Protein AF-0000000084447971 (afdb_homodimer)

Foldseek 3Di:
DCPPPPDPCVVVVVVVVVVVCVVVVVLVVLVQLLQWDQDPVPGTHRDRHNVLVVCLVPDPVNVVQAVLLLVLLLVLLVVLLVPQQVLLVVLVPDDPVCSVVSLCVLCVVLVDDLLVLLVVLVQQQALPHPVQVVCVVVPPPPTPDNQFQDSNSLSVSLNSNLNSLLSVLLNVQQVPDDPVQLVVCVVVVDDPVRSCPPGVCLSSVLSSLVSSLVSSLCSSQDDNNCCGRNPPPNHHLNPVLVCCVPPVVVSNSSSNSVVVSVVVSVVVSVCSVVPPVVVSCVVSVHPD/DCPPPPPPCVVVVVVVVVVVCVVVVVLVVLVQLLQWDQDLVPGTHRDRHNVLVVCLVPDPVNVVQAVLLLVLLLVLLVVLLVPQQVLLVVLVPDDPVCSVVSLCVLCVVLVPDLLVLLVVLVQQQDLPHPVQVVCVVVPPPPTPDNQFLDSNSLSVSLNSNLNSLLSVLLNVQQVPDDPVQLVVCVVVVDDPVRSCPPGVCLSSVLSSLVSSLVSSLCSSQDDNNCCGRNPPPNHHLNPVLVCCVPPVVVSNSSSNSVVVSVVVSVVVSVCSVVPPVVVSCVVSVHPD

Nearest PDB structures (foldseek):
  8zx1-assembly1_B  TM=8.243E-01  e=7.123E-15  Escherichia coli
  8ja7-assembly1_A  TM=8.586E-01  e=6.770E-11  Mycobacterium tuberculosis H37Rv
  2onk-assembly2_I  TM=8.573E-01  e=7.930E-10  Archaeoglobus fulgidus
  8y5f-assembly1_C  TM=8.154E-01  e=1.115E-08  Escherichia coli
  3d31-assembly1_C  TM=8.577E-01  e=3.483E-08  unclassified

Secondary structure (DSSP, 8-state):
-------HHHHHHHHHHHHHHHHHHHHHHHHHHTTSEEETTTEEE---SSHHHHHHHT-HHHHHHHHHHHHHHHHHHHHHHHHHHHHHHHHHTS-HHHHHHHHHHHHGGGGS-HHHHHHHHHHHHSTTSHHHHHHHHTT-TTPSP--TTSHHHHHHHHHHHHHHHHHHHHHHHHHTS-HHHHHHHHHTT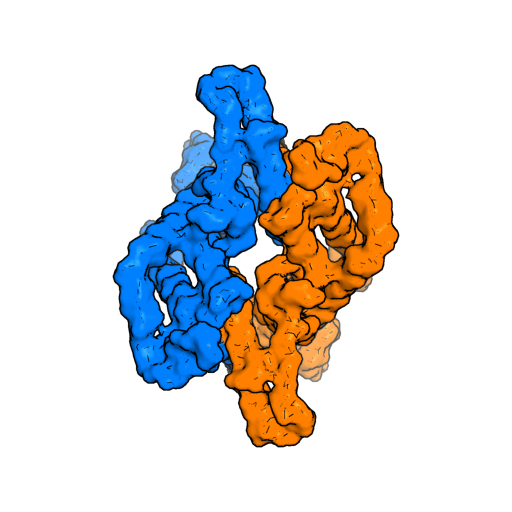--HHHHIIIIIHHHTHHHHHHHHHHHHHHHHT--HHHHHHHTTTS--HHHHHHHIIIII--HHHHHHHHHHHHHHHHHHHHHIIIIIIHHHHHHHT---/-------HHHHHHHHHHHHHHHHHHHHHHHHHHTTSEEETTTEEE---SSHHHHHHHT-HHHHHHHHHHHHHHHHHHHHHHHHHHHHHHHHHTS-HHHHHHHHHHHHGGGGS-HHHHHHHHHHHHSTTSHHHHHHHHTT-TTPSP--TTSHHHHHHHHHHHHHHHHHHHHHHHHHTS-HHHHHHHHHTT--HHHIIIIIIHHHTHHHHHHHHHHHHHHHHT--HHHHHHHTTTS--HHHHHHHIIIII--HHHHHHHHHHHHHHHHHHHHHIIIIIIHHHHHHHTTT-

pLDDT: mean 89.17, std 12.2, range [27.72, 98.75]

InterPro domains:
  IPR000515 ABC transporter type 1, transmembrane domain MetI-like [PF00528] (107-280)
  IPR000515 ABC transporter type 1, transmembrane domain MetI-like [PS50928] (66-272)
  IPR000515 ABC transporter type 1, transmembrane domain MetI-like [cd06261] (69-245)
  IPR035906 MetI-like superfamily [G3DSA:1.10.3720.10] (8-284)
  IPR035906 MetI-like superfamily [SSF161098] (8-279)

Solvent-accessible surface area (backbone atoms only — not comparable to full-atom values): 29228 Å² total; per-residue (Å²): 137,78,79,67,69,74,48,59,55,69,72,35,48,57,57,52,47,48,49,45,45,64,60,44,48,23,52,50,46,28,54,58,38,17,22,32,36,73,38,96,88,77,39,76,36,95,64,72,46,62,61,43,54,55,51,48,75,71,29,67,64,52,49,50,21,47,50,47,26,52,49,50,12,52,53,28,27,54,52,20,48,69,48,12,50,58,48,26,54,47,48,68,66,37,58,73,86,52,36,59,56,49,49,45,59,52,49,44,61,75,57,45,31,63,62,50,54,43,47,6,47,51,50,33,37,26,61,88,12,64,54,27,51,50,38,44,73,73,60,46,84,75,51,59,51,82,41,59,55,28,72,65,39,26,37,54,52,48,28,69,65,39,20,39,51,24,21,51,32,30,38,56,29,54,68,71,50,63,70,60,57,61,51,52,37,46,73,73,64,46,50,71,68,52,36,39,65,72,52,46,45,66,70,24,39,68,15,48,50,50,17,40,51,52,36,27,40,47,46,47,29,44,36,68,54,39,47,68,31,12,36,89,80,49,49,33,52,38,46,51,23,48,40,21,49,74,68,71,57,39,46,23,55,16,23,34,49,34,47,49,51,51,50,51,51,50,51,50,51,51,48,40,47,63,65,42,47,48,48,53,29,55,72,67,62,53,86,118,134,79,78,65,69,74,48,60,55,68,71,38,47,56,56,52,48,49,50,45,44,64,59,45,49,23,51,50,47,30,55,56,39,17,22,31,36,73,38,96,88,76,38,78,38,95,62,71,46,61,62,44,55,54,52,49,74,72,29,66,65,52,50,52,21,47,50,47,25,51,50,50,12,52,53,29,26,53,50,21,48,69,49,13,50,58,47,28,53,46,48,68,64,37,58,73,84,53,34,58,57,48,49,46,60,51,49,45,60,76,53,44,29,62,61,50,55,44,47,6,46,51,50,33,37,27,61,89,10,62,55,26,49,51,39,45,74,73,59,46,86,75,52,59,52,82,41,58,54,28,72,64,38,25,36,53,51,49,29,69,64,40,21,39,52,24,21,52,32,30,39,58,29,54,68,69,50,64,72,59,58,60,52,54,38,45,73,73,66,46,49,71,67,54,36,39,64,70,54,46,46,67,70,25,38,68,14,49,51,49,17,41,51,51,36,28,39,45,46,48,29,45,35,68,55,39,47,66,30,12,37,89,79,47,47,31,53,38,45,51,24,47,40,21,51,74,69,71,55,39,46,22,54,17,23,35,49,36,47,50,51,51,51,52,50,50,50,51,50,50,48,42,46,61,64,42,48,48,49,52,30,54,74,65,61,52,88,118

Sequence (576 aa):
MSRRLASPLLLTLPSGLVYALVLLLPLIGVAVLSLQGFDFDKGILPRWNLANYADLATDSLFREVLERTFRLSLVTTAICLLIGVPEAWIVHRMAPRWRGLMLLVVVGPLLVSVVVRTFGWMVLLGTNGLVNDALVAIGIPGAPFRLMFTELAIVIGLVHVMVPLVVLSVWASLGRLDPALARAAESLGAGRLTTFRRVILPNIMPGVLGGALMVFCLSASAFATPAMLGGKRLRVVASMAYNEFLNTLNWPLGAAIAVLLLIAILLCTLLWTRLVERRALRRLGVGAMSRRLASPLLLTLPSGLVYALVLLLPLIGVAVLSLQGFDFDKGILPRWNLANYADLATDSLFREVLERTFRLSLVTTAICLLIGVPEAWIVHRMAPRWRGLMLLVVVGPLLVSVVVRTFGWMVLLGTNGLVNDALVAIGIPGAPFRLMFTELAIVIGLVHVMVPLVVLSVWASLGRLDPALARAAESLGAGRLTTFRRVILPNIMPGVLGGALMVFCLSASAFATPAMLGGKRLRVVASMAYNEFLNTLNWPLGAAIAVLLLIAILLCTLLWTRLVERRALRRLGVGA

Structure (mmCIF, N/CA/C/O backbone):
data_AF-0000000084447971-model_v1
#
loop_
_entity.id
_entity.type
_entity.pdbx_description
1 polymer 'ABC transporter permease'
#
loop_
_atom_site.group_PDB
_atom_site.id
_atom_site.type_symbol
_atom_site.label_atom_id
_atom_site.label_alt_id
_atom_site.label_comp_id
_atom_site.label_asym_id
_atom_site.label_entity_id
_atom_site.label_seq_id
_atom_site.pdbx_PDB_ins_code
_atom_site.Cartn_x
_atom_site.Cartn_y
_atom_site.Cartn_z
_atom_site.occupancy
_atom_site.B_iso_or_equiv
_atom_site.auth_seq_id
_atom_site.auth_comp_id
_atom_site.auth_asym_id
_atom_site.auth_atom_id
_atom_site.pdbx_PDB_model_num
ATOM 1 N N . MET A 1 1 ? -25.344 18.922 41.219 1 28.02 1 MET A N 1
ATOM 2 C CA . MET A 1 1 ? -25.875 18.109 40.125 1 28.02 1 MET A CA 1
ATOM 3 C C . MET A 1 1 ? -24.781 17.734 39.125 1 28.02 1 MET A C 1
ATOM 5 O O . MET A 1 1 ? -24.406 18.531 38.281 1 28.02 1 MET A O 1
ATOM 9 N N . SER A 1 2 ? -23.688 17.078 39.594 1 32.81 2 SER A N 1
ATOM 10 C CA . SER A 1 2 ? -22.344 16.656 39.188 1 32.81 2 SER A CA 1
ATOM 11 C C . SER A 1 2 ? -22.406 15.734 37.969 1 32.81 2 SER A C 1
ATOM 13 O O . SER A 1 2 ? -22.656 14.531 38.094 1 32.81 2 SER A O 1
ATOM 15 N N . ARG A 1 3 ? -23.359 15.992 37.031 1 39.75 3 ARG A N 1
ATOM 16 C CA . ARG A 1 3 ? -23.375 15.188 35.812 1 39.75 3 ARG A CA 1
ATOM 17 C C . ARG A 1 3 ? -21.953 14.859 35.344 1 39.75 3 ARG A C 1
ATOM 19 O O . ARG A 1 3 ? -21.25 15.727 34.844 1 39.75 3 ARG A O 1
ATOM 26 N N . ARG A 1 4 ? -21.344 14.094 36.094 1 39.91 4 ARG A N 1
ATOM 27 C CA . ARG A 1 4 ? -19.984 13.562 35.938 1 39.91 4 ARG A CA 1
ATOM 28 C C . ARG A 1 4 ? -19.75 13.094 34.5 1 39.91 4 ARG A C 1
ATOM 30 O O . ARG A 1 4 ? -20.531 12.297 33.969 1 39.91 4 ARG A O 1
ATOM 37 N N . LEU A 1 5 ? -19.234 13.938 33.688 1 41.28 5 LEU A N 1
ATOM 38 C CA . LEU A 1 5 ? -18.688 13.742 32.375 1 41.28 5 LEU A CA 1
ATOM 39 C C . LEU A 1 5 ? -18.188 12.312 32.156 1 41.28 5 LEU A C 1
ATOM 41 O O . LEU A 1 5 ? -17.297 11.859 32.906 1 41.28 5 LEU A O 1
ATOM 45 N N . ALA A 1 6 ? -19.094 11.375 32.281 1 43.81 6 ALA A N 1
ATOM 46 C CA . ALA A 1 6 ? -18.594 10.086 31.797 1 43.81 6 ALA A CA 1
ATOM 47 C C . ALA A 1 6 ? -17.312 10.25 31 1 43.81 6 ALA A C 1
ATOM 49 O O . ALA A 1 6 ? -17.266 11 30.031 1 43.81 6 ALA A O 1
ATOM 50 N N . SER A 1 7 ? -16.156 10.062 31.547 1 47.97 7 SER A N 1
ATOM 51 C CA . SER A 1 7 ? -14.773 10.344 31.156 1 47.97 7 SER A CA 1
ATOM 52 C C . SER A 1 7 ? -14.508 9.93 29.703 1 47.97 7 SER A C 1
ATOM 54 O O . SER A 1 7 ? -15.062 8.93 29.234 1 47.97 7 SER A O 1
ATOM 56 N N . PRO A 1 8 ? -14.148 10.914 28.844 1 49.91 8 PRO A N 1
ATOM 57 C CA . PRO A 1 8 ? -13.68 10.617 27.484 1 49.91 8 PRO A CA 1
ATOM 58 C C . PRO A 1 8 ? -13.023 9.25 27.375 1 49.91 8 PRO A C 1
ATOM 60 O O . PRO A 1 8 ? -13.086 8.609 26.312 1 49.91 8 PRO A O 1
ATOM 63 N N . LEU A 1 9 ? -12.508 8.859 28.547 1 51.53 9 LEU A N 1
ATOM 64 C CA . LEU A 1 9 ? -11.852 7.551 28.547 1 51.53 9 LEU A CA 1
ATOM 65 C C . LEU A 1 9 ? -12.867 6.438 28.312 1 51.53 9 LEU A C 1
ATOM 67 O O . LEU A 1 9 ? -12.57 5.445 27.641 1 51.53 9 LEU A O 1
ATOM 71 N N . LEU A 1 10 ? -13.938 6.543 28.984 1 53.31 10 LEU A N 1
ATOM 72 C CA . LEU A 1 10 ? -14.914 5.465 28.875 1 53.31 10 LEU A CA 1
ATOM 73 C C . LEU A 1 10 ? -15.461 5.359 27.453 1 53.31 10 LEU A C 1
ATOM 75 O O . LEU A 1 10 ? -15.797 4.266 26.984 1 53.31 10 LEU A O 1
ATOM 79 N N . LEU A 1 11 ? -15.688 6.441 26.875 1 53 11 LEU A N 1
ATOM 80 C CA . LEU A 1 11 ? -16.172 6.391 25.5 1 53 11 LEU A CA 1
ATOM 81 C C . LEU A 1 11 ? -15.055 5.984 24.547 1 53 11 LEU A C 1
ATOM 83 O O . LEU A 1 11 ? -15.312 5.395 23.5 1 53 11 LEU A O 1
ATOM 87 N N . THR A 1 12 ? -13.812 6.367 24.938 1 56.62 12 THR A N 1
ATOM 88 C CA . THR A 1 12 ? -12.664 6.238 24.031 1 56.62 12 THR A CA 1
ATOM 89 C C . THR A 1 12 ? -12.062 4.84 24.125 1 56.62 12 THR A C 1
ATOM 91 O O . THR A 1 12 ? -11.547 4.32 23.125 1 56.62 12 THR A O 1
ATOM 94 N N . LEU A 1 13 ? -12.117 4.195 25.344 1 60.44 13 LEU A N 1
ATOM 95 C CA . LEU A 1 13 ? -11.461 2.924 25.609 1 60.44 13 LEU A CA 1
ATOM 96 C C . LEU A 1 13 ? -12.062 1.807 24.766 1 60.44 13 LEU A C 1
ATOM 98 O O . LEU A 1 13 ? -11.336 0.991 24.203 1 60.44 13 LEU A O 1
ATOM 102 N N . PRO A 1 14 ? -13.273 1.854 24.547 1 60.56 14 PRO A N 1
ATOM 103 C CA . PRO A 1 14 ? -13.828 0.716 23.812 1 60.56 14 PRO A CA 1
ATOM 104 C C . PRO A 1 14 ? -13.414 0.702 22.344 1 60.56 14 PRO A C 1
ATOM 106 O O . PRO A 1 14 ? -13.078 -0.356 21.812 1 60.56 14 PRO A O 1
ATOM 109 N N . SER A 1 15 ? -13.297 1.988 21.812 1 64.38 15 SER A N 1
ATOM 110 C CA . SER A 1 15 ? -12.992 1.955 20.391 1 64.38 15 SER A CA 1
ATOM 111 C C . SER A 1 15 ? -11.523 1.612 20.156 1 64.38 15 SER A C 1
ATOM 113 O O . SER A 1 15 ? -11.203 0.833 19.25 1 64.38 15 SER A O 1
ATOM 115 N N . GLY A 1 16 ? -10.688 2.184 20.969 1 69.62 16 GLY A N 1
ATOM 116 C CA . GLY A 1 16 ? -9.273 1.859 20.859 1 69.62 16 GLY A CA 1
ATOM 117 C C . GLY A 1 16 ? -8.977 0.397 21.141 1 69.62 16 GLY A C 1
ATOM 118 O O . GLY A 1 16 ? -8.172 -0.217 20.438 1 69.62 16 GLY A O 1
ATOM 119 N N . LEU A 1 17 ? -9.695 -0.086 22.047 1 73.38 17 LEU A N 1
ATOM 120 C CA . LEU A 1 17 ? -9.5 -1.481 22.422 1 73.38 17 LEU A CA 1
ATOM 121 C C . LEU A 1 17 ? -10.016 -2.416 21.328 1 73.38 17 LEU A C 1
ATOM 123 O O . LEU A 1 17 ? -9.375 -3.422 21.016 1 73.38 17 LEU A O 1
ATOM 127 N N . VAL A 1 18 ? -11.062 -2.014 20.766 1 73.25 18 VAL A N 1
ATOM 128 C CA . VAL A 1 18 ? -11.633 -2.842 19.719 1 73.25 18 VAL A CA 1
ATOM 129 C C . VAL A 1 18 ? -10.695 -2.865 18.516 1 73.25 18 VAL A C 1
ATOM 131 O O . VAL A 1 18 ? -10.43 -3.928 17.938 1 73.25 18 VAL A O 1
ATOM 134 N N . TYR A 1 19 ? -10.156 -1.717 18.297 1 74.31 19 TYR A N 1
ATOM 135 C CA . TYR A 1 19 ? -9.273 -1.661 17.141 1 74.31 19 TYR A CA 1
ATOM 136 C C . TYR A 1 19 ? -7.969 -2.404 17.422 1 74.31 19 TYR A C 1
ATOM 138 O O . TYR A 1 19 ? -7.457 -3.117 16.562 1 74.31 19 TYR A O 1
ATOM 146 N N . ALA A 1 20 ? -7.5 -2.232 18.625 1 78.12 20 ALA A N 1
ATOM 147 C CA . ALA A 1 20 ? -6.281 -2.945 19 1 78.12 20 ALA A CA 1
ATOM 148 C C . ALA A 1 20 ? -6.492 -4.457 18.938 1 78.12 20 ALA A C 1
ATOM 150 O O . ALA A 1 20 ? -5.621 -5.191 18.469 1 78.12 20 ALA A O 1
ATOM 151 N N . LEU A 1 21 ? -7.633 -4.812 19.328 1 78.81 21 LEU A N 1
ATOM 152 C CA . LEU A 1 21 ? -7.945 -6.238 19.312 1 78.81 21 LEU A CA 1
ATOM 153 C C . LEU A 1 21 ? -8.07 -6.758 17.891 1 78.81 21 LEU A C 1
ATOM 155 O O . LEU A 1 21 ? -7.555 -7.832 17.562 1 78.81 21 LEU A O 1
ATOM 159 N N . VAL A 1 22 ? -8.656 -5.965 17.109 1 80.5 22 VAL A N 1
ATOM 160 C CA . VAL A 1 22 ? -8.859 -6.379 15.727 1 80.5 22 VAL A CA 1
ATOM 161 C C . VAL A 1 22 ? -7.516 -6.426 15 1 80.5 22 VAL A C 1
ATOM 163 O O . VAL A 1 22 ? -7.305 -7.27 14.125 1 80.5 22 VAL A O 1
ATOM 166 N N . LEU A 1 23 ? -6.617 -5.578 15.414 1 81.19 23 LEU A N 1
ATOM 167 C CA . LEU A 1 23 ? -5.289 -5.555 14.812 1 81.19 23 LEU A CA 1
ATOM 168 C C . LEU A 1 23 ? -4.422 -6.684 15.359 1 81.19 23 LEU A C 1
ATOM 170 O O . LEU A 1 23 ? -3.719 -7.355 14.602 1 81.19 23 LEU A O 1
ATOM 174 N N . LEU A 1 24 ? -4.512 -6.938 16.625 1 87.38 24 LEU A N 1
ATOM 175 C CA . LEU A 1 24 ? -3.584 -7.844 17.297 1 87.38 24 LEU A CA 1
ATOM 176 C C . LEU A 1 24 ? -4.07 -9.289 17.203 1 87.38 24 LEU A C 1
ATOM 178 O O . LEU A 1 24 ? -3.264 -10.219 17.172 1 87.38 24 LEU A O 1
ATOM 182 N N . LEU A 1 25 ? -5.34 -9.492 17.125 1 90.81 25 LEU A N 1
ATOM 183 C CA . LEU A 1 25 ? -5.891 -10.844 17.172 1 90.81 25 LEU A CA 1
ATOM 184 C C . LEU A 1 25 ? -5.406 -11.656 15.977 1 90.81 25 LEU A C 1
ATOM 186 O O . LEU A 1 25 ? -4.961 -12.797 16.141 1 90.81 25 LEU A O 1
ATOM 190 N N . PRO A 1 26 ? -5.465 -11.055 14.82 1 91.5 26 PRO A N 1
ATOM 191 C CA . PRO A 1 26 ? -4.957 -11.836 13.688 1 91.5 26 PRO A CA 1
ATOM 192 C C . PRO A 1 26 ? -3.469 -12.156 13.812 1 91.5 26 PRO A C 1
ATOM 194 O O . PRO A 1 26 ? -3.039 -13.25 13.438 1 91.5 26 PRO A O 1
ATOM 197 N N . LEU A 1 27 ? -2.74 -11.266 14.328 1 93.06 27 LEU A N 1
ATOM 198 C CA . LEU A 1 27 ? -1.303 -11.469 14.469 1 93.06 27 LEU A CA 1
ATOM 199 C C . LEU A 1 27 ? -1.005 -12.539 15.516 1 93.06 27 LEU A C 1
ATOM 201 O O . LEU A 1 27 ? -0.065 -13.328 15.352 1 93.06 27 LEU A O 1
ATOM 205 N N . ILE A 1 28 ? -1.795 -12.57 16.547 1 94.12 28 ILE A N 1
ATOM 206 C CA . ILE A 1 28 ? -1.652 -13.602 17.562 1 94.12 28 ILE A CA 1
ATOM 207 C C . ILE A 1 28 ? -1.959 -14.977 16.969 1 94.12 28 ILE A C 1
ATOM 209 O O . ILE A 1 28 ? -1.278 -15.953 17.266 1 94.12 28 ILE A O 1
ATOM 213 N N . GLY A 1 29 ? -2.994 -15.062 16.141 1 93.44 29 GLY A N 1
ATOM 214 C CA . GLY A 1 29 ? -3.301 -16.297 15.438 1 93.44 29 GLY A CA 1
ATOM 215 C C . GLY A 1 29 ? -2.146 -16.812 14.602 1 93.44 29 GLY A C 1
ATOM 216 O O . GLY A 1 29 ? -1.884 -18.016 14.562 1 93.44 29 GLY A O 1
ATOM 217 N N . VAL A 1 30 ? -1.464 -15.859 13.953 1 95.25 30 VAL A N 1
ATOM 218 C CA . VAL A 1 30 ? -0.31 -16.234 13.133 1 95.25 30 VAL A CA 1
ATOM 219 C C . VAL A 1 30 ? 0.805 -16.766 14.031 1 95.25 30 VAL A C 1
ATOM 221 O O . VAL A 1 30 ? 1.435 -17.781 13.711 1 95.25 30 VAL A O 1
ATOM 224 N N . ALA A 1 31 ? 1 -16.125 15.156 1 96.44 31 ALA A N 1
ATOM 225 C CA . ALA A 1 31 ? 2.037 -16.547 16.094 1 96.44 31 ALA A CA 1
ATOM 226 C C . ALA A 1 31 ? 1.743 -17.938 16.641 1 96.44 31 ALA A C 1
ATOM 228 O O . ALA A 1 31 ? 2.641 -18.781 16.75 1 96.44 31 ALA A O 1
ATOM 229 N N . VAL A 1 32 ? 0.549 -18.219 16.984 1 95.62 32 VAL A N 1
ATOM 230 C CA . VAL A 1 32 ? 0.152 -19.516 17.516 1 95.62 32 VAL A CA 1
ATOM 231 C C . VAL A 1 32 ? 0.3 -20.594 16.438 1 95.62 32 VAL A C 1
ATOM 233 O O . VAL A 1 32 ? 0.805 -21.672 16.719 1 95.62 32 VAL A O 1
ATOM 236 N N . LEU A 1 33 ? -0.113 -20.266 15.266 1 95.44 33 LEU A N 1
ATOM 237 C CA . LEU A 1 33 ? -0.027 -21.203 14.156 1 95.44 33 LEU A CA 1
ATOM 238 C C . LEU A 1 33 ? 1.426 -21.562 13.859 1 95.44 33 LEU A C 1
ATOM 240 O O . LEU A 1 33 ? 1.721 -22.688 13.453 1 95.44 33 LEU A O 1
ATOM 244 N N . SER A 1 34 ? 2.33 -20.594 14.016 1 97.38 34 SER A N 1
ATOM 245 C CA . SER A 1 34 ? 3.742 -20.812 13.719 1 97.38 34 SER A CA 1
ATOM 246 C C . SER A 1 34 ? 4.34 -21.891 14.617 1 97.38 34 SER A C 1
ATOM 248 O O . SER A 1 34 ? 5.414 -22.422 14.32 1 97.38 34 SER A O 1
ATOM 250 N N . LEU A 1 35 ? 3.662 -22.234 15.703 1 97.81 35 LEU A N 1
ATOM 251 C CA . LEU A 1 35 ? 4.152 -23.219 16.656 1 97.81 35 LEU A CA 1
ATOM 252 C C . LEU A 1 35 ? 3.592 -24.609 16.344 1 97.81 35 LEU A C 1
ATOM 254 O O . LEU A 1 35 ? 3.922 -25.578 17.031 1 97.81 35 LEU A O 1
ATOM 258 N N . GLN A 1 36 ? 2.75 -24.688 15.328 1 96.88 36 GLN A N 1
ATOM 259 C CA . GLN A 1 36 ? 2.125 -25.953 14.969 1 96.88 36 GLN A CA 1
ATOM 260 C C . GLN A 1 36 ? 2.965 -26.719 13.945 1 96.88 36 GLN A C 1
ATOM 262 O O . GLN A 1 36 ? 3.918 -26.156 13.391 1 96.88 36 GLN A O 1
ATOM 267 N N . GLY A 1 37 ? 2.605 -28.031 13.766 1 96.06 37 GLY A N 1
ATOM 268 C CA . GLY A 1 37 ? 3.26 -28.859 12.758 1 96.06 37 GLY A CA 1
ATOM 269 C C . GLY A 1 37 ? 2.451 -29 11.484 1 96.06 37 GLY A C 1
ATOM 270 O O . GLY A 1 37 ? 1.335 -28.484 11.391 1 96.06 37 GLY A O 1
ATOM 271 N N . PHE A 1 38 ? 3.109 -29.562 10.531 1 95.25 38 PHE A N 1
ATOM 272 C CA . PHE A 1 38 ? 2.439 -29.766 9.25 1 95.25 38 PHE A CA 1
ATOM 273 C C . PHE A 1 38 ? 2.871 -31.078 8.609 1 95.25 38 PHE A C 1
ATOM 275 O O . PHE A 1 38 ? 4.027 -31.484 8.742 1 95.25 38 PHE A O 1
ATOM 282 N N . ASP A 1 39 ? 1.866 -31.703 8.062 1 94.38 39 ASP A N 1
ATOM 283 C CA . ASP A 1 39 ? 2.047 -32.906 7.254 1 94.38 39 ASP A CA 1
ATOM 284 C C . ASP A 1 39 ? 1.269 -32.812 5.941 1 94.38 39 ASP A C 1
ATOM 286 O O . ASP A 1 39 ? 0.105 -32.406 5.934 1 94.38 39 ASP A O 1
ATOM 290 N N . PHE A 1 40 ? 1.865 -33.094 4.863 1 92.19 40 PHE A N 1
ATOM 291 C CA . PHE A 1 40 ? 1.236 -32.938 3.559 1 92.19 40 PHE A CA 1
ATOM 292 C C . PHE A 1 40 ? -0.006 -33.812 3.434 1 92.19 40 PHE A C 1
ATOM 294 O O . PHE A 1 40 ? -0.924 -33.469 2.676 1 92.19 40 PHE A O 1
ATOM 301 N N . ASP A 1 41 ? -0.122 -34.906 4.145 1 90.62 41 ASP A N 1
ATOM 302 C CA . ASP A 1 41 ? -1.269 -35.812 4.094 1 90.62 41 ASP A CA 1
ATOM 303 C C . ASP A 1 41 ? -2.334 -35.406 5.105 1 90.62 41 ASP A C 1
ATOM 305 O O . ASP A 1 41 ? -3.527 -35.406 4.797 1 90.62 41 ASP A O 1
ATOM 309 N N . LYS A 1 42 ? -1.891 -35 6.316 1 92.25 42 LYS A N 1
ATOM 310 C CA . LYS A 1 42 ? -2.812 -34.781 7.426 1 92.25 42 LYS A CA 1
ATOM 311 C C . LYS A 1 42 ? -3.113 -33.281 7.602 1 92.25 42 LYS A C 1
ATOM 313 O O . LYS A 1 42 ? -4.07 -32.906 8.289 1 92.25 42 LYS A O 1
ATOM 318 N N . GLY A 1 43 ? -2.271 -32.5 6.977 1 91.88 43 GLY A N 1
ATOM 319 C CA . GLY A 1 43 ? -2.465 -31.062 7.152 1 91.88 43 GLY A CA 1
ATOM 320 C C . GLY A 1 43 ? -1.798 -30.516 8.398 1 91.88 43 GLY A C 1
ATOM 321 O O . GLY A 1 43 ? -0.675 -30.906 8.734 1 91.88 43 GLY A O 1
ATOM 322 N N . ILE A 1 44 ? -2.463 -29.625 9.133 1 92.38 44 ILE A N 1
ATOM 323 C CA . ILE A 1 44 ? -1.908 -28.984 10.32 1 92.38 44 ILE A CA 1
ATOM 324 C C . ILE A 1 44 ? -1.966 -29.953 11.5 1 92.38 44 ILE A C 1
ATOM 326 O O . ILE A 1 44 ? -2.998 -30.578 11.75 1 92.38 44 ILE A O 1
ATOM 330 N N . LEU A 1 45 ? -0.854 -30.109 12.18 1 94.12 45 LEU A N 1
ATOM 331 C CA . LEU A 1 45 ? -0.731 -30.984 13.344 1 94.12 45 LEU A CA 1
ATOM 332 C C . LEU A 1 45 ? -0.592 -30.172 14.625 1 94.12 45 LEU A C 1
ATOM 334 O O . LEU A 1 45 ? 0.165 -29.188 14.664 1 94.12 45 LEU A O 1
ATOM 338 N N . PRO A 1 46 ? -1.283 -30.641 15.625 1 91.88 46 PRO A N 1
ATOM 339 C CA . PRO A 1 46 ? -1.124 -29.953 16.906 1 91.88 46 PRO A CA 1
ATOM 340 C C . PRO A 1 46 ? 0.187 -30.297 17.609 1 91.88 46 PRO A C 1
ATOM 342 O O . PRO A 1 46 ? 0.352 -31.422 18.094 1 91.88 46 PRO A O 1
ATOM 345 N N . ARG A 1 47 ? 1.288 -29.641 17.641 1 87.81 47 ARG A N 1
ATOM 346 C CA . ARG A 1 47 ? 2.596 -29.922 18.219 1 87.81 47 ARG A CA 1
ATOM 347 C C . ARG A 1 47 ? 2.986 -28.859 19.234 1 87.81 47 ARG A C 1
ATOM 349 O O . ARG A 1 47 ? 3.504 -29.172 20.312 1 87.81 47 ARG A O 1
ATOM 356 N N . TRP A 1 48 ? 2.828 -27.703 19.172 1 93.25 48 TRP A N 1
ATOM 357 C CA . TRP A 1 48 ? 3.184 -26.562 20.016 1 93.25 48 TRP A CA 1
ATOM 358 C C . TRP A 1 48 ? 4.676 -26.562 20.328 1 93.25 48 TRP A C 1
ATOM 360 O O . TRP A 1 48 ? 5.082 -26.75 21.469 1 93.25 48 TRP A O 1
ATOM 370 N N . ASN A 1 49 ? 5.543 -26.422 19.406 1 94.06 49 ASN A N 1
ATOM 371 C CA . ASN A 1 49 ? 6.992 -26.391 19.562 1 94.06 49 ASN A CA 1
ATOM 372 C C . ASN A 1 49 ? 7.629 -25.391 18.594 1 94.06 49 ASN A C 1
ATOM 374 O O . ASN A 1 49 ? 6.926 -24.672 17.891 1 94.06 49 ASN A O 1
ATOM 378 N N . LEU A 1 50 ? 8.969 -25.344 18.625 1 97.31 50 LEU A N 1
ATOM 379 C CA . LEU A 1 50 ? 9.703 -24.344 17.859 1 97.31 50 LEU A CA 1
ATOM 380 C C . LEU A 1 50 ? 10.367 -24.984 16.641 1 97.31 50 LEU A C 1
ATOM 382 O O . LEU A 1 50 ? 11.359 -24.469 16.125 1 97.31 50 LEU A O 1
ATOM 386 N N . ALA A 1 51 ? 9.828 -26.078 16.125 1 97.12 51 ALA A N 1
ATOM 387 C CA . ALA A 1 51 ? 10.438 -26.828 15.039 1 97.12 51 ALA A CA 1
ATOM 388 C C . ALA A 1 51 ? 10.539 -25.984 13.773 1 97.12 51 ALA A C 1
ATOM 390 O O . ALA A 1 51 ? 11.539 -26.031 13.062 1 97.12 51 ALA A O 1
ATOM 391 N N . ASN A 1 52 ? 9.492 -25.219 13.484 1 98.12 52 ASN A N 1
ATOM 392 C CA . ASN A 1 52 ? 9.516 -24.359 12.305 1 98.12 52 ASN A CA 1
ATOM 393 C C . ASN A 1 52 ? 10.641 -23.328 12.391 1 98.12 52 ASN A C 1
ATOM 395 O O . ASN A 1 52 ? 11.289 -23.031 11.383 1 98.12 52 ASN A O 1
ATOM 399 N N . TYR A 1 53 ? 10.836 -22.828 13.531 1 98.12 53 TYR A N 1
ATOM 400 C CA . TYR A 1 53 ? 11.875 -21.828 13.727 1 98.12 53 TYR A CA 1
ATOM 401 C C . TYR A 1 53 ? 13.258 -22.469 13.648 1 98.12 53 TYR A C 1
ATOM 403 O O . TYR A 1 53 ? 14.203 -21.859 13.133 1 98.12 53 TYR A O 1
ATOM 411 N N . ALA A 1 54 ? 13.398 -23.641 14.172 1 97.38 54 ALA A N 1
ATOM 412 C CA . ALA A 1 54 ? 14.656 -24.375 14.07 1 97.38 54 ALA A CA 1
ATOM 413 C C . ALA A 1 54 ? 14.992 -24.672 12.609 1 97.38 54 ALA A C 1
ATOM 415 O O . ALA A 1 54 ? 16.156 -24.547 12.195 1 97.38 54 ALA A O 1
ATOM 416 N N . ASP A 1 55 ? 14.016 -25.047 11.883 1 96.56 55 ASP A N 1
ATOM 417 C CA . ASP A 1 55 ? 14.188 -25.297 10.453 1 96.56 55 ASP A CA 1
ATOM 418 C C . ASP A 1 55 ? 14.641 -24.031 9.727 1 96.56 55 ASP A C 1
ATOM 420 O O . ASP A 1 55 ? 15.562 -24.078 8.906 1 96.56 55 ASP A O 1
ATOM 424 N N . LEU A 1 56 ? 14.031 -22.953 10.031 1 97.94 56 LEU A N 1
ATOM 425 C CA . LEU A 1 56 ? 14.359 -21.688 9.367 1 97.94 56 LEU A CA 1
ATOM 426 C C . LEU A 1 56 ? 15.742 -21.203 9.773 1 97.94 56 LEU A C 1
ATOM 428 O O . LEU A 1 56 ? 16.453 -20.594 8.969 1 97.94 56 LEU A O 1
ATOM 432 N N . ALA A 1 57 ? 16.172 -21.453 11.016 1 97 57 ALA A N 1
ATOM 433 C CA . ALA A 1 57 ? 17.469 -21.016 11.523 1 97 57 ALA A CA 1
ATOM 434 C C . ALA A 1 57 ? 18.609 -21.703 10.773 1 97 57 ALA A C 1
ATOM 436 O O . ALA A 1 57 ? 19.703 -21.141 10.633 1 97 57 ALA A O 1
ATOM 437 N N . THR A 1 58 ? 18.312 -22.891 10.266 1 96.44 58 THR A N 1
ATOM 438 C CA . THR A 1 58 ? 19.344 -23.672 9.594 1 96.44 58 THR A CA 1
ATOM 439 C C . THR A 1 58 ? 19.141 -23.656 8.086 1 96.44 58 THR A C 1
ATOM 441 O O . THR A 1 58 ? 19.906 -24.281 7.344 1 96.44 58 THR A O 1
ATOM 444 N N . ASP A 1 59 ? 18.172 -22.984 7.645 1 97.12 59 ASP A N 1
ATOM 445 C CA . ASP A 1 59 ? 17.844 -22.938 6.227 1 97.12 59 ASP A CA 1
ATOM 446 C C . ASP A 1 59 ? 18.641 -21.828 5.516 1 97.12 59 ASP A C 1
ATOM 448 O O . ASP A 1 59 ? 18.359 -20.641 5.699 1 97.12 59 ASP A O 1
ATOM 452 N N . SER A 1 60 ? 19.516 -22.203 4.633 1 96.81 60 SER A N 1
ATOM 453 C CA . SER A 1 60 ? 20.375 -21.266 3.92 1 96.81 60 SER A CA 1
ATOM 454 C C . SER A 1 60 ? 19.547 -20.391 2.977 1 96.81 60 SER A C 1
ATOM 456 O O . SER A 1 60 ? 19.859 -19.219 2.773 1 96.81 60 SER A O 1
ATOM 458 N N . LEU A 1 61 ? 18.5 -20.938 2.49 1 95.94 61 LEU A N 1
ATOM 459 C CA . LEU A 1 61 ? 17.656 -20.172 1.595 1 95.94 61 LEU A CA 1
ATOM 460 C C . LEU A 1 61 ? 16.953 -19.047 2.35 1 95.94 61 LEU A C 1
ATOM 462 O O . LEU A 1 61 ? 16.859 -17.922 1.854 1 95.94 61 LEU A O 1
ATOM 466 N N . PHE A 1 62 ? 16.469 -19.422 3.529 1 97.56 62 PHE A N 1
ATOM 467 C CA . PHE A 1 62 ? 15.773 -18.406 4.309 1 97.56 62 PHE A CA 1
ATOM 468 C C . PHE A 1 62 ? 16.734 -17.281 4.691 1 97.56 62 PHE A C 1
ATOM 470 O O . PHE A 1 62 ? 16.359 -16.094 4.656 1 97.56 62 PHE A O 1
ATOM 477 N N . ARG A 1 63 ? 17.875 -17.578 5.008 1 97.12 63 ARG A N 1
ATOM 478 C CA . ARG A 1 63 ? 18.875 -16.578 5.355 1 97.12 63 ARG A CA 1
ATOM 479 C C . ARG A 1 63 ? 19.156 -15.656 4.172 1 97.12 63 ARG A C 1
ATOM 481 O O . ARG A 1 63 ? 19.266 -14.438 4.332 1 97.12 63 ARG A O 1
ATOM 488 N N . GLU A 1 64 ? 19.328 -16.203 3.055 1 97.56 64 GLU A N 1
ATOM 489 C CA . GLU A 1 64 ? 19.578 -15.43 1.843 1 97.56 64 GLU A CA 1
ATOM 490 C C . GLU A 1 64 ? 18.406 -14.492 1.534 1 97.56 64 GLU A C 1
ATOM 492 O O . GLU A 1 64 ? 18.625 -13.328 1.177 1 97.56 64 GLU A O 1
ATOM 497 N N . VAL A 1 65 ? 17.219 -15.016 1.664 1 97.94 65 VAL A N 1
ATOM 498 C CA . VAL A 1 65 ? 16.016 -14.25 1.371 1 97.94 65 VAL A CA 1
ATOM 499 C C . VAL A 1 65 ? 15.875 -13.102 2.373 1 97.94 65 VAL A C 1
ATOM 501 O O . VAL A 1 65 ? 15.5 -11.984 2.004 1 97.94 65 VAL A O 1
ATOM 504 N N . LEU A 1 66 ? 16.141 -13.438 3.611 1 97.75 66 LEU A N 1
ATOM 505 C CA . LEU A 1 66 ? 16.094 -12.422 4.66 1 97.75 66 LEU A CA 1
ATOM 506 C C . LEU A 1 66 ? 17.109 -11.32 4.402 1 97.75 66 LEU A C 1
ATOM 508 O O . LEU A 1 66 ? 16.781 -10.133 4.504 1 97.75 66 LEU A O 1
ATOM 512 N N . GLU A 1 67 ? 18.297 -11.688 4.082 1 97.56 67 GLU A N 1
ATOM 513 C CA . GLU A 1 67 ? 19.359 -10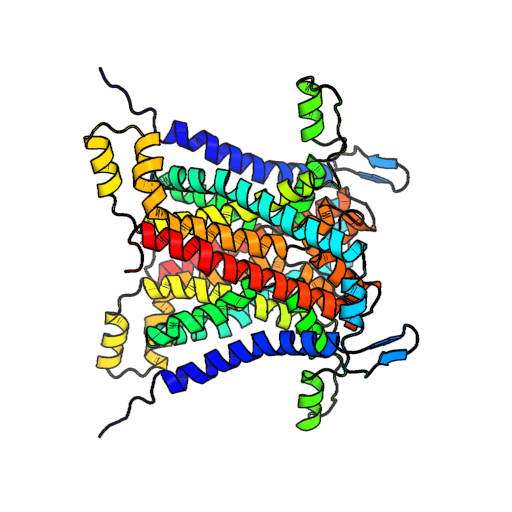.719 3.779 1 97.56 67 GLU A CA 1
ATOM 514 C C . GLU A 1 67 ? 18.984 -9.859 2.576 1 97.56 67 GLU A C 1
ATOM 516 O O . GLU A 1 67 ? 19.188 -8.648 2.586 1 97.56 67 GLU A O 1
ATOM 521 N N . ARG A 1 68 ? 18.5 -10.469 1.551 1 98.19 68 ARG A N 1
ATOM 522 C CA . ARG A 1 68 ? 18.078 -9.734 0.362 1 98.19 68 ARG A CA 1
ATOM 523 C C . ARG A 1 68 ? 16.984 -8.734 0.699 1 98.19 68 ARG A C 1
ATOM 525 O O . ARG A 1 68 ? 17 -7.594 0.234 1 98.19 68 ARG A O 1
ATOM 532 N N . THR A 1 69 ? 16.016 -9.164 1.511 1 98.38 69 THR A N 1
ATOM 533 C CA . THR A 1 69 ? 14.906 -8.305 1.917 1 98.38 69 THR A CA 1
ATOM 534 C C . THR A 1 69 ? 15.43 -7.035 2.584 1 98.38 69 THR A C 1
ATOM 536 O O . THR A 1 69 ? 15.031 -5.926 2.215 1 98.38 69 THR A O 1
ATOM 539 N N . PHE A 1 70 ? 16.359 -7.16 3.463 1 97.75 70 PHE A N 1
ATOM 540 C CA . PHE A 1 70 ? 16.844 -6.004 4.207 1 97.75 70 PHE A CA 1
ATOM 541 C C . PHE A 1 70 ? 17.812 -5.184 3.361 1 97.75 70 PHE A C 1
ATOM 543 O O . PHE A 1 70 ? 17.844 -3.957 3.467 1 97.75 70 PHE A O 1
ATOM 550 N N . ARG A 1 71 ? 18.562 -5.844 2.527 1 98 71 ARG A N 1
ATOM 551 C CA . ARG A 1 71 ? 19.438 -5.117 1.613 1 98 71 ARG A CA 1
ATOM 552 C C . ARG A 1 71 ? 18.625 -4.25 0.653 1 98 71 ARG A C 1
ATOM 554 O O . ARG A 1 71 ? 18.922 -3.068 0.479 1 98 71 ARG A O 1
ATOM 561 N N . LEU A 1 72 ? 17.656 -4.816 0.077 1 98.62 72 LEU A N 1
ATOM 562 C CA . LEU A 1 72 ? 16.781 -4.074 -0.832 1 98.62 72 LEU A CA 1
ATOM 563 C C . LEU A 1 72 ? 16.109 -2.91 -0.112 1 98.62 72 LEU A C 1
ATOM 565 O O . LEU A 1 72 ? 15.992 -1.815 -0.668 1 98.62 72 LEU A O 1
ATOM 569 N N . SER A 1 73 ? 15.672 -3.18 1.099 1 98.5 73 SER A N 1
ATOM 570 C CA . SER A 1 73 ? 14.977 -2.146 1.864 1 98.5 73 SER A CA 1
ATOM 571 C C . SER A 1 73 ? 15.922 -0.996 2.211 1 98.5 73 SER A C 1
ATOM 573 O O . SER A 1 73 ? 15.531 0.172 2.133 1 98.5 73 SER A O 1
ATOM 575 N N . LEU A 1 74 ? 17.141 -1.311 2.574 1 98.06 74 LEU A N 1
ATOM 576 C CA . LEU A 1 74 ? 18.109 -0.289 2.93 1 98.06 74 LEU A CA 1
ATOM 577 C C . LEU A 1 74 ? 18.5 0.544 1.712 1 98.06 74 LEU A C 1
ATOM 579 O O . LEU A 1 74 ? 18.547 1.773 1.787 1 98.06 74 LEU A O 1
ATOM 583 N N . VAL A 1 75 ? 18.781 -0.1 0.629 1 98.75 75 VAL A N 1
ATOM 584 C CA . VAL A 1 75 ? 19.172 0.587 -0.595 1 98.75 75 VAL A CA 1
ATOM 585 C C . VAL A 1 75 ? 18.031 1.469 -1.087 1 98.75 75 VAL A C 1
ATOM 587 O O . VAL A 1 75 ? 18.234 2.625 -1.457 1 98.75 75 VAL A O 1
ATOM 590 N N . THR A 1 76 ? 16.828 0.914 -1.089 1 98.75 76 THR A N 1
ATOM 591 C CA . THR A 1 76 ? 15.656 1.676 -1.494 1 98.75 76 THR A CA 1
ATOM 592 C C . THR A 1 76 ? 15.477 2.908 -0.612 1 98.75 76 THR A C 1
ATOM 594 O O . THR A 1 76 ? 15.234 4.008 -1.113 1 98.75 76 THR A O 1
ATOM 597 N N . THR A 1 77 ? 15.609 2.697 0.683 1 98.5 77 THR A N 1
ATOM 598 C CA . THR A 1 77 ? 15.461 3.795 1.63 1 98.5 77 THR A CA 1
ATOM 599 C C . THR A 1 77 ? 16.484 4.895 1.35 1 98.5 77 THR A C 1
ATOM 601 O O . THR A 1 77 ? 16.125 6.074 1.28 1 98.5 77 THR A O 1
ATOM 604 N N . ALA A 1 78 ? 17.703 4.535 1.131 1 98.62 78 ALA A N 1
ATOM 605 C CA . ALA A 1 78 ? 18.766 5.496 0.866 1 98.62 78 ALA A CA 1
ATOM 606 C C . ALA A 1 78 ? 18.484 6.297 -0.401 1 98.62 78 ALA A C 1
ATOM 608 O O . ALA A 1 78 ? 18.609 7.523 -0.408 1 98.62 78 ALA A O 1
ATOM 609 N N . ILE A 1 79 ? 18.078 5.652 -1.392 1 98.38 79 ILE A N 1
ATOM 610 C CA . ILE A 1 79 ? 17.812 6.316 -2.666 1 98.38 79 ILE A CA 1
ATOM 611 C C . ILE A 1 79 ? 16.594 7.219 -2.541 1 98.38 79 ILE A C 1
ATOM 613 O O . ILE A 1 79 ? 16.578 8.336 -3.057 1 98.38 79 ILE A O 1
ATOM 617 N N . CYS A 1 80 ? 15.578 6.738 -1.855 1 97.75 80 CYS A N 1
ATOM 618 C CA . CYS A 1 80 ? 14.375 7.539 -1.67 1 97.75 80 CYS A CA 1
ATOM 619 C C . CYS A 1 80 ? 14.688 8.828 -0.912 1 97.75 80 CYS A C 1
ATOM 621 O O . CYS A 1 80 ? 14.109 9.875 -1.194 1 97.75 80 CYS A O 1
ATOM 623 N N . LEU A 1 81 ? 15.578 8.742 0.072 1 97.94 81 LEU A N 1
ATOM 624 C CA . LEU A 1 81 ? 15.977 9.945 0.802 1 97.94 81 LEU A CA 1
ATOM 625 C C . LEU A 1 81 ? 16.75 10.898 -0.101 1 97.94 81 LEU A C 1
ATOM 627 O O . LEU A 1 81 ? 16.516 12.109 -0.071 1 97.94 81 LEU A O 1
ATOM 631 N N . LEU A 1 82 ? 17.609 10.383 -0.889 1 96.94 82 LEU A N 1
ATOM 632 C CA . LEU A 1 82 ? 18.453 11.188 -1.779 1 96.94 82 LEU A CA 1
ATOM 633 C C . LEU A 1 82 ? 17.594 11.93 -2.801 1 96.94 82 LEU A C 1
ATOM 635 O O . LEU A 1 82 ? 17.922 13.047 -3.207 1 96.94 82 LEU A O 1
ATOM 639 N N . ILE A 1 83 ? 16.484 11.344 -3.141 1 93.94 83 ILE A N 1
ATOM 640 C CA . ILE A 1 83 ? 15.617 11.938 -4.156 1 93.94 83 ILE A CA 1
ATOM 641 C C . ILE A 1 83 ? 14.516 12.742 -3.482 1 93.94 83 ILE A C 1
ATOM 643 O O . ILE A 1 83 ? 14.266 13.898 -3.852 1 93.94 83 ILE A O 1
ATOM 647 N N . GLY A 1 84 ? 13.883 12.141 -2.488 1 95.12 84 GLY A N 1
ATOM 648 C CA . GLY A 1 84 ? 12.68 12.703 -1.889 1 95.12 84 GLY A CA 1
ATOM 649 C C . GLY A 1 84 ? 12.945 13.961 -1.084 1 95.12 84 GLY A C 1
ATOM 650 O O . GLY A 1 84 ? 12.133 14.883 -1.09 1 95.12 84 GLY A O 1
ATOM 651 N N . VAL A 1 85 ? 14.07 14.039 -0.383 1 95.75 85 VAL A N 1
ATOM 652 C CA . VAL A 1 85 ? 14.367 15.18 0.478 1 95.75 85 VAL A CA 1
ATOM 653 C C . VAL A 1 85 ? 14.586 16.438 -0.375 1 95.75 85 VAL A C 1
ATOM 655 O O . VAL A 1 85 ? 13.922 17.453 -0.177 1 95.75 85 VAL A O 1
ATOM 658 N N . PRO A 1 86 ? 15.492 16.375 -1.374 1 91.69 86 PRO A N 1
ATOM 659 C CA . PRO A 1 86 ? 15.633 17.562 -2.227 1 91.69 86 PRO A CA 1
ATOM 660 C C . PRO A 1 86 ? 14.344 17.922 -2.963 1 91.69 86 PRO A C 1
ATOM 662 O O . PRO A 1 86 ? 14.047 19.094 -3.164 1 91.69 86 PRO A O 1
ATOM 665 N N . GLU A 1 87 ? 13.617 16.922 -3.352 1 90 87 GLU A N 1
ATOM 666 C CA . GLU A 1 87 ? 12.367 17.156 -4.059 1 90 87 GLU A CA 1
ATOM 667 C C . GLU A 1 87 ? 11.375 17.922 -3.182 1 90 87 GLU A C 1
ATOM 669 O O . GLU A 1 87 ? 10.695 18.844 -3.65 1 90 87 GLU A O 1
ATOM 674 N N . ALA A 1 88 ? 11.242 17.484 -1.981 1 92.81 88 ALA A N 1
ATOM 675 C CA . ALA A 1 88 ? 10.352 18.172 -1.052 1 92.81 88 ALA A CA 1
ATOM 676 C C . ALA A 1 88 ? 10.758 19.625 -0.882 1 92.81 88 ALA A C 1
ATOM 678 O O . ALA A 1 88 ? 9.898 20.516 -0.842 1 92.81 88 ALA A O 1
ATOM 679 N N . TRP A 1 89 ? 12 19.859 -0.784 1 90.31 89 TRP A N 1
ATOM 680 C CA . TRP A 1 89 ? 12.516 21.219 -0.622 1 90.31 89 TRP A CA 1
ATOM 681 C C . TRP A 1 89 ? 12.211 22.062 -1.853 1 90.31 89 TRP A C 1
ATOM 683 O O . TRP A 1 89 ? 11.797 23.234 -1.73 1 90.31 89 TRP A O 1
ATOM 693 N N . ILE A 1 90 ? 12.422 21.484 -2.982 1 87.25 90 ILE A N 1
ATOM 694 C CA . ILE A 1 90 ? 12.18 22.188 -4.238 1 87.25 90 ILE A CA 1
ATOM 695 C C . ILE A 1 90 ? 10.695 22.531 -4.352 1 87.25 90 ILE A C 1
ATOM 697 O O . ILE A 1 90 ? 10.344 23.672 -4.699 1 87.25 90 ILE A O 1
ATOM 701 N N . VAL A 1 91 ? 9.852 21.641 -4.031 1 87.25 91 VAL A N 1
ATOM 702 C CA . VAL A 1 91 ? 8.414 21.859 -4.109 1 87.25 91 VAL A CA 1
ATOM 703 C C . VAL A 1 91 ? 7.996 22.922 -3.102 1 87.25 91 VAL A C 1
ATOM 705 O O . VAL A 1 91 ? 7.148 23.781 -3.398 1 87.25 91 VAL A O 1
ATOM 708 N N . HIS A 1 92 ? 8.602 22.891 -1.942 1 86.94 92 HIS A N 1
ATOM 709 C CA . HIS A 1 92 ? 8.289 23.844 -0.878 1 86.94 92 HIS A CA 1
ATOM 710 C C . HIS A 1 92 ? 8.602 25.266 -1.308 1 86.94 92 HIS A C 1
ATOM 712 O O . HIS A 1 92 ? 7.941 26.203 -0.867 1 86.94 92 HIS A O 1
ATOM 718 N N . ARG A 1 93 ? 9.531 25.438 -2.17 1 84.25 93 ARG A N 1
ATOM 719 C CA . ARG A 1 93 ? 9.977 26.766 -2.576 1 84.25 93 ARG A CA 1
ATOM 720 C C . ARG A 1 93 ? 9.242 27.25 -3.824 1 84.25 93 ARG A C 1
ATOM 722 O O . ARG A 1 93 ? 9.422 28.375 -4.266 1 84.25 93 ARG A O 1
ATOM 729 N N . MET A 1 94 ? 8.469 26.422 -4.336 1 84.25 94 MET A N 1
ATOM 730 C CA . MET A 1 94 ? 7.742 26.766 -5.559 1 84.25 94 MET A CA 1
ATOM 731 C C . MET A 1 94 ? 6.605 27.734 -5.258 1 84.25 94 MET A C 1
ATOM 733 O O . MET A 1 94 ? 6.164 27.844 -4.113 1 84.25 94 MET A O 1
ATOM 737 N N . ALA A 1 95 ? 6.219 28.422 -6.371 1 85.25 95 ALA A N 1
ATOM 738 C CA . ALA A 1 95 ? 5.043 29.281 -6.262 1 85.25 95 ALA A CA 1
ATOM 739 C C . ALA A 1 95 ? 3.799 28.469 -5.922 1 85.25 95 ALA A C 1
ATOM 741 O O . ALA A 1 95 ? 3.664 27.312 -6.352 1 85.25 95 ALA A O 1
ATOM 742 N N . PRO A 1 96 ? 2.92 29.047 -5.191 1 83 96 PRO A N 1
ATOM 743 C CA . PRO A 1 96 ? 1.717 28.359 -4.73 1 83 96 PRO A CA 1
ATOM 744 C C . PRO A 1 96 ? 0.919 27.734 -5.871 1 83 96 PRO A C 1
ATOM 746 O O . PRO A 1 96 ? 0.353 26.641 -5.715 1 83 96 PRO A O 1
ATOM 749 N N . ARG A 1 97 ? 0.869 28.344 -6.992 1 81.56 97 ARG A N 1
ATOM 750 C CA . ARG A 1 97 ? 0.065 27.859 -8.109 1 81.56 97 ARG A CA 1
ATOM 751 C C . ARG A 1 97 ? 0.607 26.547 -8.656 1 81.56 97 ARG A C 1
ATOM 753 O O . ARG A 1 97 ? -0.146 25.734 -9.195 1 81.56 97 ARG A O 1
ATOM 760 N N . TRP A 1 98 ? 1.887 26.281 -8.492 1 83.75 98 TRP A N 1
ATOM 761 C CA . TRP A 1 98 ? 2.525 25.078 -9.031 1 83.75 98 TRP A CA 1
ATOM 762 C C . TRP A 1 98 ? 2.658 24 -7.961 1 83.75 98 TRP A C 1
ATOM 764 O O . TRP A 1 98 ? 2.846 22.828 -8.281 1 83.75 98 TRP A O 1
ATOM 774 N N . ARG A 1 99 ? 2.611 24.359 -6.727 1 84.69 99 ARG A N 1
ATOM 775 C CA . ARG A 1 99 ? 2.822 23.438 -5.617 1 84.69 99 ARG A CA 1
ATOM 776 C C . ARG A 1 99 ? 1.771 22.328 -5.621 1 84.69 99 ARG A C 1
ATOM 778 O O . ARG A 1 99 ? 2.102 21.141 -5.469 1 84.69 99 ARG A O 1
ATOM 785 N N . GLY A 1 100 ? 0.548 22.781 -5.891 1 81.69 100 GLY A N 1
ATOM 786 C CA . GLY A 1 100 ? -0.525 21.797 -5.938 1 81.69 100 GLY A CA 1
ATOM 787 C C . GLY A 1 100 ? -0.346 20.766 -7.043 1 81.69 100 GLY A C 1
ATOM 788 O O . GLY A 1 100 ? -0.535 19.562 -6.816 1 81.69 100 GLY A O 1
ATOM 789 N N . LEU A 1 101 ? 0.02 21.188 -8.156 1 81.56 101 LEU A N 1
ATOM 790 C CA . LEU A 1 101 ? 0.225 20.312 -9.305 1 81.56 101 LEU A CA 1
ATOM 791 C C . LEU A 1 101 ? 1.385 19.359 -9.047 1 81.56 101 LEU A C 1
ATOM 793 O O . LEU A 1 101 ? 1.307 18.172 -9.398 1 81.56 101 LEU A O 1
ATOM 797 N N . MET A 1 102 ? 2.428 19.875 -8.461 1 82.31 102 MET A N 1
ATOM 798 C CA . MET A 1 102 ? 3.594 19.031 -8.195 1 82.31 102 MET A CA 1
ATOM 799 C C . MET A 1 102 ? 3.275 17.984 -7.145 1 82.31 102 MET A C 1
ATOM 801 O O . MET A 1 102 ? 3.711 16.828 -7.262 1 82.31 102 MET A O 1
ATOM 805 N N . LEU A 1 103 ? 2.496 18.359 -6.207 1 80.94 103 LEU A N 1
ATOM 806 C CA . LEU A 1 103 ? 2.117 17.391 -5.188 1 80.94 103 LEU A CA 1
ATOM 807 C C . LEU A 1 103 ? 1.212 16.312 -5.77 1 80.94 103 LEU A C 1
ATOM 809 O O . LEU A 1 103 ? 1.312 15.141 -5.398 1 80.94 103 LEU A O 1
ATOM 813 N N . LEU A 1 104 ? 0.45 16.703 -6.676 1 79.69 104 LEU A N 1
ATOM 814 C CA . LEU A 1 104 ? -0.41 15.734 -7.348 1 79.69 104 LEU A CA 1
ATOM 815 C C . LEU A 1 104 ? 0.418 14.742 -8.156 1 79.69 104 LEU A C 1
ATOM 817 O O . LEU A 1 104 ? 0.132 13.539 -8.156 1 79.69 104 LEU A O 1
ATOM 821 N N . VAL A 1 105 ? 1.394 15.227 -8.758 1 83.12 105 VAL A N 1
ATOM 822 C CA . VAL A 1 105 ? 2.258 14.391 -9.586 1 83.12 105 VAL A CA 1
ATOM 823 C C . VAL A 1 105 ? 3.045 13.43 -8.695 1 83.12 105 VAL A C 1
ATOM 825 O O . VAL A 1 105 ? 3.232 12.258 -9.047 1 83.12 105 VAL A O 1
ATOM 828 N N . VAL A 1 106 ? 3.441 13.93 -7.586 1 84.38 106 VAL A N 1
ATOM 829 C CA . VAL A 1 106 ? 4.285 13.133 -6.691 1 84.38 106 VAL A CA 1
ATOM 830 C C . VAL A 1 106 ? 3.436 12.094 -5.965 1 84.38 106 VAL A C 1
ATOM 832 O O . VAL A 1 106 ? 3.852 10.945 -5.809 1 84.38 106 VAL A O 1
ATOM 835 N N . VAL A 1 107 ? 2.213 12.469 -5.582 1 81.88 107 VAL A N 1
ATOM 836 C CA . VAL A 1 107 ? 1.38 11.609 -4.75 1 81.88 107 VAL A CA 1
ATOM 837 C C . VAL A 1 107 ? 0.487 10.742 -5.633 1 81.88 107 VAL A C 1
ATOM 839 O O . VAL A 1 107 ? -0.014 9.703 -5.195 1 81.88 107 VAL A O 1
ATOM 842 N N . GLY A 1 108 ? 0.323 11.055 -6.902 1 81.75 108 GLY A N 1
ATOM 843 C CA . GLY A 1 108 ? -0.539 10.375 -7.855 1 81.75 108 GLY A CA 1
ATOM 844 C C . GLY A 1 108 ? -0.237 8.898 -7.977 1 81.75 108 GLY A C 1
ATOM 845 O O . GLY A 1 108 ? -1.15 8.07 -7.961 1 81.75 108 GLY A O 1
ATOM 846 N N . PRO A 1 109 ? 1.002 8.516 -8.016 1 82.12 109 PRO A N 1
ATOM 847 C CA . PRO A 1 109 ? 1.356 7.098 -8.156 1 82.12 109 PRO A CA 1
ATOM 848 C C . PRO A 1 109 ? 0.83 6.242 -7.012 1 82.12 109 PRO A C 1
ATOM 850 O O . PRO A 1 109 ? 0.561 5.051 -7.195 1 82.12 109 PRO A O 1
ATOM 853 N N . LEU A 1 110 ? 0.665 6.875 -5.871 1 84.19 110 LEU A N 1
ATOM 854 C CA . LEU A 1 110 ? 0.194 6.121 -4.715 1 84.19 110 LEU A CA 1
ATOM 855 C C . LEU A 1 110 ? -1.243 5.652 -4.918 1 84.19 110 LEU A C 1
ATOM 857 O O . LEU A 1 110 ? -1.687 4.695 -4.277 1 84.19 110 LEU A O 1
ATOM 861 N N . LEU A 1 111 ? -1.903 6.344 -5.863 1 84.69 111 LEU A N 1
ATOM 862 C CA . LEU A 1 111 ? -3.311 6.027 -6.078 1 84.69 111 LEU A CA 1
ATOM 863 C C . LEU A 1 111 ? -3.475 5.047 -7.238 1 84.69 111 LEU A C 1
ATOM 865 O O . LEU A 1 111 ? -4.574 4.543 -7.48 1 84.69 111 LEU A O 1
ATOM 869 N N . VAL A 1 112 ? -2.369 4.824 -7.949 1 89.06 112 VAL A N 1
ATOM 870 C CA . VAL A 1 112 ? -2.367 3.869 -9.055 1 89.06 112 VAL A CA 1
ATOM 871 C C . VAL A 1 112 ? -2.086 2.465 -8.523 1 89.06 112 VAL A C 1
ATOM 873 O O . VAL A 1 112 ? -1.264 2.289 -7.621 1 89.06 112 VAL A O 1
ATOM 876 N N . SER A 1 113 ? -2.744 1.512 -9.062 1 92.06 113 SER A N 1
ATOM 877 C CA . SER A 1 113 ? -2.543 0.113 -8.703 1 92.06 113 SER A CA 1
ATOM 878 C C . SER A 1 113 ? -1.066 -0.267 -8.766 1 92.06 113 SER A C 1
ATOM 880 O O . SER A 1 113 ? -0.386 0.025 -9.75 1 92.06 113 SER A O 1
ATOM 882 N N . VAL A 1 114 ? -0.635 -0.864 -7.738 1 92.88 114 VAL A N 1
ATOM 883 C CA . VAL A 1 114 ? 0.754 -1.307 -7.676 1 92.88 114 VAL A CA 1
ATOM 884 C C . VAL A 1 114 ? 1.031 -2.297 -8.805 1 92.88 114 VAL A C 1
ATOM 886 O O . VAL A 1 114 ? 2.131 -2.32 -9.359 1 92.88 114 VAL A O 1
ATOM 889 N N . VAL A 1 115 ? 0.052 -3.086 -9.164 1 93.94 115 VAL A N 1
ATOM 890 C CA . VAL A 1 115 ? 0.222 -4.066 -10.227 1 93.94 115 VAL A CA 1
ATOM 891 C C . VAL A 1 115 ? 0.405 -3.35 -11.562 1 93.94 115 VAL A C 1
ATOM 893 O O . VAL A 1 115 ? 1.315 -3.674 -12.328 1 93.94 115 VAL A O 1
ATOM 896 N N . VAL A 1 116 ? -0.396 -2.35 -11.805 1 93.44 116 VAL A N 1
ATOM 897 C CA . VAL A 1 116 ? -0.347 -1.613 -13.062 1 93.44 116 VAL A CA 1
ATOM 898 C C . VAL A 1 116 ? 0.98 -0.867 -13.172 1 93.44 116 VAL A C 1
ATOM 900 O O . VAL A 1 116 ? 1.651 -0.931 -14.203 1 93.44 116 VAL A O 1
ATOM 903 N N . ARG A 1 117 ? 1.32 -0.251 -12.117 1 93.31 117 ARG A N 1
ATOM 904 C CA . ARG A 1 117 ? 2.553 0.53 -12.133 1 93.31 117 ARG A CA 1
ATOM 905 C C . ARG A 1 117 ? 3.771 -0.374 -12.289 1 93.31 117 ARG A C 1
ATOM 907 O O . ARG A 1 117 ? 4.699 -0.048 -13.031 1 93.31 117 ARG A O 1
ATOM 914 N N . THR A 1 118 ? 3.797 -1.417 -11.562 1 95.62 118 THR A N 1
ATOM 915 C CA . THR A 1 118 ? 4.93 -2.332 -11.617 1 95.62 118 THR A CA 1
ATOM 916 C C . THR A 1 118 ? 5.039 -2.977 -13 1 95.62 118 THR A C 1
ATOM 918 O O . THR A 1 118 ? 6.141 -3.197 -13.508 1 95.62 118 THR A O 1
ATOM 921 N N . PHE A 1 119 ? 3.943 -3.26 -13.594 1 94.38 119 PHE A N 1
ATOM 922 C CA . PHE A 1 119 ? 3.977 -3.801 -14.945 1 94.38 119 PHE A CA 1
ATOM 923 C C . PHE A 1 119 ? 4.578 -2.791 -15.914 1 94.38 119 PHE A C 1
ATOM 925 O O . PHE A 1 119 ? 5.281 -3.17 -16.859 1 94.38 119 PHE A O 1
ATOM 932 N N . GLY A 1 120 ? 4.195 -1.584 -15.719 1 95.19 120 GLY A N 1
ATOM 933 C CA . GLY A 1 120 ? 4.824 -0.555 -16.531 1 95.19 120 GLY A CA 1
ATOM 934 C C . GLY A 1 120 ? 6.34 -0.619 -16.5 1 95.19 120 GLY A C 1
ATOM 935 O O . GLY A 1 120 ? 6.992 -0.505 -17.531 1 95.19 120 GLY A O 1
ATOM 936 N N . TRP A 1 121 ? 6.855 -0.832 -15.383 1 95.81 121 TRP A N 1
ATOM 937 C CA . TRP A 1 121 ? 8.305 -0.942 -15.258 1 95.81 121 TRP A CA 1
ATOM 938 C C . TRP A 1 121 ? 8.812 -2.232 -15.891 1 95.81 121 TRP A C 1
ATOM 940 O O . TRP A 1 121 ? 9.914 -2.271 -16.438 1 95.81 121 TRP A O 1
ATOM 950 N N . MET A 1 122 ? 8.047 -3.314 -15.789 1 95.12 122 MET A N 1
ATOM 951 C CA . MET A 1 122 ? 8.438 -4.547 -16.469 1 95.12 122 MET A CA 1
ATOM 952 C C . MET A 1 122 ? 8.602 -4.324 -17.969 1 95.12 122 MET A C 1
ATOM 954 O O . MET A 1 122 ? 9.547 -4.82 -18.578 1 95.12 122 MET A O 1
ATOM 958 N N . VAL A 1 123 ? 7.688 -3.566 -18.484 1 93.31 123 VAL A N 1
ATOM 959 C CA . VAL A 1 123 ? 7.715 -3.273 -19.906 1 93.31 123 VAL A CA 1
ATOM 960 C C . VAL A 1 123 ? 8.938 -2.422 -20.25 1 93.31 123 VAL A C 1
ATOM 962 O O . VAL A 1 123 ? 9.641 -2.689 -21.219 1 93.31 123 VAL A O 1
ATOM 965 N N . LEU A 1 124 ? 9.242 -1.459 -19.453 1 94.69 124 LEU A N 1
ATOM 966 C CA . LEU A 1 124 ? 10.336 -0.525 -19.703 1 94.69 124 LEU A CA 1
ATOM 967 C C . LEU A 1 124 ? 11.68 -1.214 -19.547 1 94.69 124 LEU A C 1
ATOM 969 O O . LEU A 1 124 ? 12.633 -0.914 -20.266 1 94.69 124 LEU A O 1
ATOM 973 N N . LEU A 1 125 ? 11.719 -2.117 -18.625 1 95.38 125 LEU A N 1
ATOM 974 C CA . LEU A 1 125 ? 13.008 -2.703 -18.266 1 95.38 125 LEU A CA 1
ATOM 975 C C . LEU A 1 125 ? 13.25 -4.004 -19.031 1 95.38 125 LEU A C 1
ATOM 977 O O . LEU A 1 125 ? 14.312 -4.617 -18.891 1 95.38 125 LEU A O 1
ATOM 981 N N . GLY A 1 126 ? 12.266 -4.457 -19.766 1 92.5 126 GLY A N 1
ATOM 982 C CA . GLY A 1 126 ? 12.461 -5.625 -20.609 1 92.5 126 GLY A CA 1
ATOM 983 C C . GLY A 1 126 ? 13.641 -5.48 -21.562 1 92.5 126 GLY A C 1
ATOM 984 O O . GLY A 1 126 ? 14.125 -4.371 -21.797 1 92.5 126 GLY A O 1
ATOM 985 N N . THR A 1 127 ? 14.055 -6.621 -22.062 1 90.56 127 THR A N 1
ATOM 986 C CA . THR A 1 127 ? 15.211 -6.598 -22.953 1 90.56 127 THR A CA 1
ATOM 987 C C . THR A 1 127 ? 14.922 -5.754 -24.188 1 90.56 127 THR A C 1
ATOM 989 O O . THR A 1 127 ? 15.828 -5.102 -24.734 1 90.56 127 THR A O 1
ATOM 992 N N . ASN A 1 128 ? 13.727 -5.719 -24.641 1 87.25 128 ASN A N 1
ATOM 993 C CA . ASN A 1 128 ? 13.328 -4.902 -25.781 1 87.25 128 ASN A CA 1
ATOM 994 C C . ASN A 1 128 ? 12.578 -3.65 -25.344 1 87.25 128 ASN A C 1
ATOM 996 O O . ASN A 1 128 ? 11.758 -3.113 -26.094 1 87.25 128 ASN A O 1
ATOM 1000 N N . GLY A 1 129 ? 12.805 -3.217 -24.109 1 90.75 129 GLY A N 1
ATOM 1001 C CA . GLY A 1 129 ? 12.117 -2.053 -23.578 1 90.75 129 GLY A CA 1
ATOM 1002 C C . GLY A 1 129 ? 12.844 -0.75 -23.859 1 90.75 129 GLY A C 1
ATOM 1003 O O . GLY A 1 129 ? 13.961 -0.754 -24.375 1 90.75 129 GLY A O 1
ATOM 1004 N N . LEU A 1 130 ? 12.266 0.306 -23.547 1 90.19 130 LEU A N 1
ATOM 1005 C CA . LEU A 1 130 ? 12.742 1.649 -23.859 1 90.19 130 LEU A CA 1
ATOM 1006 C C . LEU A 1 130 ? 14.078 1.926 -23.172 1 90.19 130 LEU A C 1
ATOM 1008 O O . LEU A 1 130 ? 14.906 2.668 -23.703 1 90.19 130 LEU A O 1
ATOM 1012 N N . VAL A 1 131 ? 14.273 1.343 -22 1 92.25 131 VAL A N 1
ATOM 1013 C CA . VAL A 1 131 ? 15.508 1.6 -21.266 1 92.25 131 VAL A CA 1
ATOM 1014 C C . VAL A 1 131 ? 16.688 1.015 -22.031 1 92.25 131 VAL A C 1
ATOM 1016 O O . VAL A 1 131 ? 17.703 1.692 -22.234 1 92.25 131 VAL A O 1
ATOM 1019 N N . ASN A 1 132 ? 16.562 -0.211 -22.453 1 94.5 132 ASN A N 1
ATOM 1020 C CA . ASN A 1 132 ? 17.625 -0.832 -23.234 1 94.5 132 ASN A CA 1
ATOM 1021 C C . ASN A 1 132 ? 17.812 -0.139 -24.594 1 94.5 132 ASN A C 1
ATOM 1023 O O . ASN A 1 132 ? 18.938 0.032 -25.062 1 94.5 132 ASN A O 1
ATOM 1027 N N . ASP A 1 133 ? 16.703 0.271 -25.188 1 92.69 133 ASP A N 1
ATOM 1028 C CA . ASP A 1 133 ? 16.797 0.998 -26.453 1 92.69 133 ASP A CA 1
ATOM 1029 C C . ASP A 1 133 ? 17.625 2.275 -26.297 1 92.69 133 ASP A C 1
ATOM 1031 O O . ASP A 1 133 ? 18.438 2.598 -27.156 1 92.69 133 ASP A O 1
ATOM 1035 N N . ALA A 1 134 ? 17.359 2.947 -25.25 1 92.5 134 ALA A N 1
ATOM 1036 C CA . ALA A 1 134 ? 18.094 4.184 -24.984 1 92.5 134 ALA A CA 1
ATOM 1037 C C . ALA A 1 134 ? 19.562 3.9 -24.719 1 92.5 134 ALA A C 1
ATOM 1039 O O . ALA A 1 134 ? 20.438 4.645 -25.188 1 92.5 134 ALA A O 1
ATOM 1040 N N . LEU A 1 135 ? 19.844 2.863 -24.016 1 94.25 135 LEU A N 1
ATOM 1041 C CA . LEU A 1 135 ? 21.234 2.508 -23.703 1 94.25 135 LEU A CA 1
ATOM 1042 C C . LEU A 1 135 ? 21.984 2.125 -24.969 1 94.25 135 LEU A C 1
ATOM 1044 O O . LEU A 1 135 ? 23.156 2.494 -25.141 1 94.25 135 LEU A O 1
ATOM 1048 N N . VAL A 1 136 ? 21.359 1.414 -25.828 1 95.44 136 VAL A N 1
ATOM 1049 C CA . VAL A 1 136 ? 21.953 1.03 -27.109 1 95.44 136 VAL A CA 1
ATOM 1050 C C . VAL A 1 136 ? 22.172 2.271 -27.969 1 95.44 136 VAL A C 1
ATOM 1052 O O . VAL A 1 136 ? 23.234 2.428 -28.594 1 95.44 136 VAL A O 1
ATOM 1055 N N . ALA A 1 137 ? 21.203 3.123 -27.984 1 94.94 137 ALA A N 1
ATOM 1056 C CA . ALA A 1 137 ? 21.266 4.328 -28.812 1 94.94 137 ALA A CA 1
ATOM 1057 C C . ALA A 1 137 ? 22.422 5.227 -28.406 1 94.94 137 ALA A C 1
ATOM 1059 O O . ALA A 1 137 ? 23.047 5.875 -29.25 1 94.94 137 ALA A O 1
ATOM 1060 N N . ILE A 1 138 ? 22.719 5.242 -27.141 1 95.5 138 ILE A N 1
ATOM 1061 C CA . ILE A 1 138 ? 23.766 6.133 -26.672 1 95.5 138 ILE A CA 1
ATOM 1062 C C . ILE A 1 138 ? 25.109 5.391 -26.672 1 95.5 138 ILE A C 1
ATOM 1064 O O . ILE A 1 138 ? 26.125 5.949 -26.266 1 95.5 138 ILE A O 1
ATOM 1068 N N . GLY A 1 139 ? 25.141 4.129 -26.969 1 94.69 139 GLY A N 1
ATOM 1069 C CA . GLY A 1 139 ? 26.359 3.385 -27.234 1 94.69 139 GLY A CA 1
ATOM 1070 C C . GLY A 1 139 ? 26.969 2.762 -25.984 1 94.69 139 GLY A C 1
ATOM 1071 O O . GLY A 1 139 ? 28.172 2.574 -25.906 1 94.69 139 GLY A O 1
ATOM 1072 N N . ILE A 1 140 ? 26.172 2.441 -25.062 1 94.56 140 ILE A N 1
ATOM 1073 C CA . ILE A 1 140 ? 26.688 1.804 -23.859 1 94.56 140 ILE A CA 1
ATOM 1074 C C . ILE A 1 140 ? 27.125 0.379 -24.172 1 94.56 140 ILE A C 1
ATOM 1076 O O . ILE A 1 140 ? 26.344 -0.433 -24.656 1 94.56 140 ILE A O 1
ATOM 1080 N N . PRO A 1 141 ? 28.406 0.146 -23.922 1 93.62 141 PRO A N 1
ATOM 1081 C CA . PRO A 1 141 ? 28.891 -1.207 -24.219 1 93.62 141 PRO A CA 1
ATOM 1082 C C . PRO A 1 141 ? 28.203 -2.273 -23.359 1 93.62 141 PRO A C 1
ATOM 1084 O O . PRO A 1 141 ? 27.984 -2.068 -22.172 1 93.62 141 PRO A O 1
ATOM 1087 N N . GLY A 1 142 ? 27.812 -3.398 -24.062 1 93.56 142 GLY A N 1
ATOM 1088 C CA . GLY A 1 142 ? 27.188 -4.5 -23.344 1 93.56 142 GLY A CA 1
ATOM 1089 C C . GLY A 1 142 ? 25.672 -4.488 -23.406 1 93.56 142 GLY A C 1
ATOM 1090 O O . GLY A 1 142 ? 25.031 -5.477 -23.047 1 93.56 142 GLY A O 1
ATOM 1091 N N . ALA A 1 143 ? 25.25 -3.408 -23.938 1 92.81 143 ALA A N 1
ATOM 1092 C CA . ALA A 1 143 ? 23.797 -3.346 -24.125 1 92.81 143 ALA A CA 1
ATOM 1093 C C . ALA A 1 143 ? 23.375 -4.145 -25.344 1 92.81 143 ALA A C 1
ATOM 1095 O O . ALA A 1 143 ? 24.141 -4.297 -26.297 1 92.81 143 ALA A O 1
ATOM 1096 N N . PRO A 1 144 ? 22.125 -4.633 -25.203 1 94 144 PRO A N 1
ATOM 1097 C CA . PRO A 1 144 ? 21.109 -4.535 -24.156 1 94 144 PRO A CA 1
ATOM 1098 C C . PRO A 1 144 ? 21.406 -5.43 -22.953 1 94 144 PRO A C 1
ATOM 1100 O O . PRO A 1 144 ? 22.078 -6.461 -23.094 1 94 144 PRO A O 1
ATOM 1103 N N . PHE A 1 145 ? 20.984 -5.012 -21.812 1 95.56 145 PHE A N 1
ATOM 1104 C CA . PHE A 1 145 ? 21.156 -5.758 -20.578 1 95.56 145 PHE A CA 1
ATOM 1105 C C . PHE A 1 145 ? 19.875 -6.473 -20.188 1 95.56 145 PHE A C 1
ATOM 1107 O O . PHE A 1 145 ? 18.781 -6.043 -20.562 1 95.56 145 PHE A O 1
ATOM 1114 N N . ARG A 1 146 ? 20 -7.609 -19.516 1 94.5 146 ARG A N 1
ATOM 1115 C CA . ARG A 1 146 ? 18.844 -8.234 -18.859 1 94.5 146 ARG A CA 1
ATOM 1116 C C . ARG A 1 146 ? 18.562 -7.586 -17.516 1 94.5 146 ARG A C 1
ATOM 1118 O O . ARG A 1 146 ? 19.062 -8.039 -16.484 1 94.5 146 ARG A O 1
ATOM 1125 N N . LEU A 1 147 ? 17.688 -6.668 -17.531 1 95 147 LEU A N 1
ATOM 1126 C CA . LEU A 1 147 ? 17.438 -5.867 -16.328 1 95 147 LEU A CA 1
ATOM 1127 C C . LEU A 1 147 ? 16.312 -6.48 -15.508 1 95 147 LEU A C 1
ATOM 1129 O O . LEU A 1 147 ? 16.266 -6.285 -14.289 1 95 147 LEU A O 1
ATOM 1133 N N . MET A 1 148 ? 15.438 -7.207 -16.188 1 92.31 148 MET A N 1
ATOM 1134 C CA . MET A 1 148 ? 14.328 -7.836 -15.484 1 92.31 148 MET A CA 1
ATOM 1135 C C . MET A 1 148 ? 14.82 -8.961 -14.578 1 92.31 148 MET A C 1
ATOM 1137 O O . MET A 1 148 ? 15.82 -9.617 -14.883 1 92.31 148 MET A O 1
ATOM 1141 N N . PHE A 1 149 ? 14.141 -9.125 -13.406 1 94.31 149 PHE A N 1
ATOM 1142 C CA . PHE A 1 149 ? 14.414 -10.195 -12.461 1 94.31 149 PHE A CA 1
ATOM 1143 C C . PHE A 1 149 ? 15.781 -10.008 -11.805 1 94.31 149 PHE A C 1
ATOM 1145 O O . PHE A 1 149 ? 16.516 -10.969 -11.617 1 94.31 149 PHE A O 1
ATOM 1152 N N . THR A 1 150 ? 16.109 -8.75 -11.656 1 96.94 150 THR A N 1
ATOM 1153 C CA . THR A 1 150 ? 17.312 -8.367 -10.922 1 96.94 150 THR A CA 1
ATOM 1154 C C . THR A 1 150 ? 16.953 -7.535 -9.695 1 96.94 150 THR A C 1
ATOM 1156 O O . THR A 1 150 ? 15.828 -7.027 -9.586 1 96.94 150 THR A O 1
ATOM 1159 N N . GLU A 1 151 ? 17.875 -7.473 -8.797 1 97.81 151 GLU A N 1
ATOM 1160 C CA . GLU A 1 151 ? 17.656 -6.621 -7.629 1 97.81 151 GLU A CA 1
ATOM 1161 C C . GLU A 1 151 ? 17.531 -5.156 -8.031 1 97.81 151 GLU A C 1
ATOM 1163 O O . GLU A 1 151 ? 16.781 -4.398 -7.406 1 97.81 151 GLU A O 1
ATOM 1168 N N . LEU A 1 152 ? 18.203 -4.797 -9.086 1 97.5 152 LEU A N 1
ATOM 1169 C CA . LEU A 1 152 ? 18.109 -3.424 -9.578 1 97.5 152 LEU A CA 1
ATOM 1170 C C . LEU A 1 152 ? 16.688 -3.096 -10.023 1 97.5 152 LEU A C 1
ATOM 1172 O O . LEU A 1 152 ? 16.188 -2.012 -9.727 1 97.5 152 LEU A O 1
ATOM 1176 N N . ALA A 1 153 ? 16.062 -4.012 -10.734 1 97.56 153 ALA A N 1
ATOM 1177 C CA . ALA A 1 153 ? 14.688 -3.809 -11.18 1 97.56 153 ALA A CA 1
ATOM 1178 C C . ALA A 1 153 ? 13.75 -3.615 -9.992 1 97.56 153 ALA A C 1
ATOM 1180 O O . ALA A 1 153 ? 12.883 -2.742 -10.023 1 97.56 153 ALA A O 1
ATOM 1181 N N . ILE A 1 154 ? 13.969 -4.449 -8.945 1 98.31 154 ILE A N 1
ATOM 1182 C CA . ILE A 1 154 ? 13.148 -4.359 -7.742 1 98.31 154 ILE A CA 1
ATOM 1183 C C . ILE A 1 154 ? 13.336 -2.988 -7.094 1 98.31 154 ILE A C 1
ATOM 1185 O O . ILE A 1 154 ? 12.359 -2.328 -6.73 1 98.31 154 ILE A O 1
ATOM 1189 N N . VAL A 1 155 ? 14.562 -2.549 -7.012 1 98.5 155 VAL A N 1
ATOM 1190 C CA . VAL A 1 155 ? 14.875 -1.272 -6.375 1 98.5 155 VAL A CA 1
ATOM 1191 C C . VAL A 1 155 ? 14.227 -0.132 -7.156 1 98.5 155 VAL A C 1
ATOM 1193 O O . VAL A 1 155 ? 13.641 0.782 -6.57 1 98.5 155 VAL A O 1
ATOM 1196 N N . ILE A 1 156 ? 14.289 -0.165 -8.445 1 96.62 156 ILE A N 1
ATOM 1197 C CA . ILE A 1 156 ? 13.703 0.871 -9.289 1 96.62 156 ILE A CA 1
ATOM 1198 C C . ILE A 1 156 ? 12.195 0.954 -9.023 1 96.62 156 ILE A C 1
ATOM 1200 O O . ILE A 1 156 ? 11.656 2.043 -8.82 1 96.62 156 ILE A O 1
ATOM 1204 N N . GLY A 1 157 ? 11.555 -0.229 -9.023 1 96 157 GLY A N 1
ATOM 1205 C CA . GLY A 1 157 ? 10.125 -0.271 -8.742 1 96 157 GLY A CA 1
ATOM 1206 C C . GLY A 1 157 ? 9.773 0.252 -7.367 1 96 157 GLY A C 1
ATOM 1207 O O . GLY A 1 157 ? 8.828 1.033 -7.215 1 96 157 GLY A O 1
ATOM 1208 N N . LEU A 1 158 ? 10.547 -0.126 -6.352 1 97.38 158 LEU A N 1
ATOM 1209 C CA . LEU A 1 158 ? 10.273 0.285 -4.977 1 97.38 158 LEU A CA 1
ATOM 1210 C C . LEU A 1 158 ? 10.523 1.778 -4.797 1 97.38 158 LEU A C 1
ATOM 1212 O O . LEU A 1 158 ? 9.75 2.465 -4.129 1 97.38 158 LEU A O 1
ATOM 1216 N N . VAL A 1 159 ? 11.578 2.238 -5.402 1 96.31 159 VAL A N 1
ATOM 1217 C CA . VAL A 1 159 ? 11.891 3.658 -5.289 1 96.31 159 VAL A CA 1
ATOM 1218 C C . VAL A 1 159 ? 10.766 4.488 -5.902 1 96.31 159 VAL A C 1
ATOM 1220 O O . VAL A 1 159 ? 10.352 5.5 -5.332 1 96.31 159 VAL A O 1
ATOM 1223 N N . HIS A 1 160 ? 10.336 4.062 -7.016 1 93.19 160 HIS A N 1
ATOM 1224 C CA . HIS A 1 160 ? 9.258 4.77 -7.695 1 93.19 160 HIS A CA 1
ATOM 1225 C C . HIS A 1 160 ? 8.031 4.898 -6.797 1 93.19 160 HIS A C 1
ATOM 1227 O O . HIS A 1 160 ? 7.402 5.957 -6.746 1 93.19 160 HIS A O 1
ATOM 1233 N N . VAL A 1 161 ? 7.789 3.908 -6.035 1 91.75 161 VAL A N 1
ATOM 1234 C CA . VAL A 1 161 ? 6.586 3.855 -5.211 1 91.75 161 VAL A CA 1
ATOM 1235 C C . VAL A 1 161 ? 6.824 4.598 -3.898 1 91.75 161 VAL A C 1
ATOM 1237 O O . VAL A 1 161 ? 5.91 5.219 -3.354 1 91.75 161 VAL A O 1
ATOM 1240 N N . MET A 1 162 ? 8.023 4.602 -3.404 1 95.5 162 MET A N 1
ATOM 1241 C CA . MET A 1 162 ? 8.25 4.984 -2.014 1 95.5 162 MET A CA 1
ATOM 1242 C C . MET A 1 162 ? 8.719 6.434 -1.919 1 95.5 162 MET A C 1
ATOM 1244 O O . MET A 1 162 ? 8.617 7.055 -0.86 1 95.5 162 MET A O 1
ATOM 1248 N N . VAL A 1 163 ? 9.133 7.059 -2.951 1 94.38 163 VAL A N 1
ATOM 1249 C CA . VAL A 1 163 ? 9.672 8.414 -2.918 1 94.38 163 VAL A CA 1
ATOM 1250 C C . VAL A 1 163 ? 8.602 9.383 -2.412 1 94.38 163 VAL A C 1
ATOM 1252 O O . VAL A 1 163 ? 8.883 10.25 -1.58 1 94.38 163 VAL A O 1
ATOM 1255 N N . PRO A 1 164 ? 7.355 9.273 -2.902 1 92.5 164 PRO A N 1
ATOM 1256 C CA . PRO A 1 164 ? 6.324 10.195 -2.434 1 92.5 164 PRO A CA 1
ATOM 1257 C C . PRO A 1 164 ? 6.172 10.188 -0.913 1 92.5 164 PRO A C 1
ATOM 1259 O O . PRO A 1 164 ? 5.836 11.219 -0.318 1 92.5 164 PRO A O 1
ATOM 1262 N N . LEU A 1 165 ? 6.465 9.094 -0.272 1 93.81 165 LEU A N 1
ATOM 1263 C CA . LEU A 1 165 ? 6.328 9.008 1.178 1 93.81 165 LEU A CA 1
ATOM 1264 C C . LEU A 1 165 ? 7.375 9.867 1.877 1 93.81 165 LEU A C 1
ATOM 1266 O O . LEU A 1 165 ? 7.078 10.516 2.883 1 93.81 165 LEU A O 1
ATOM 1270 N N . VAL A 1 166 ? 8.531 9.836 1.321 1 96 166 VAL A N 1
ATOM 1271 C CA . VAL A 1 166 ? 9.578 10.703 1.869 1 96 166 VAL A CA 1
ATOM 1272 C C . VAL A 1 166 ? 9.211 12.164 1.639 1 96 166 VAL A C 1
ATOM 1274 O O . VAL A 1 166 ? 9.352 12.992 2.539 1 96 166 VAL A O 1
ATOM 1277 N N . VAL A 1 167 ? 8.742 12.469 0.463 1 94.06 167 VAL A N 1
ATOM 1278 C CA . VAL A 1 167 ? 8.375 13.844 0.129 1 94.06 167 VAL A CA 1
ATOM 1279 C C . VAL A 1 167 ? 7.297 14.336 1.092 1 94.06 167 VAL A C 1
ATOM 1281 O O . VAL A 1 167 ? 7.398 15.445 1.633 1 94.06 167 VAL A O 1
ATOM 1284 N N . LEU A 1 168 ? 6.34 13.523 1.35 1 90.81 168 LEU A N 1
ATOM 1285 C CA . LEU A 1 168 ? 5.242 13.914 2.229 1 90.81 168 LEU A CA 1
ATOM 1286 C C . LEU A 1 168 ? 5.734 14.102 3.662 1 90.81 168 LEU A C 1
ATOM 1288 O O . LEU A 1 168 ? 5.332 15.039 4.344 1 90.81 168 LEU A O 1
ATOM 1292 N N . SER A 1 169 ? 6.531 13.188 4.117 1 93.44 169 SER A N 1
ATOM 1293 C CA . SER A 1 169 ? 7.051 13.258 5.48 1 93.44 169 SER A CA 1
ATOM 1294 C C . SER A 1 169 ? 7.898 14.516 5.68 1 93.44 169 SER A C 1
ATOM 1296 O O . SER A 1 169 ? 7.746 15.219 6.68 1 93.44 169 SER A O 1
ATOM 1298 N N . VAL A 1 170 ? 8.695 14.812 4.719 1 95.44 170 VAL A N 1
ATOM 1299 C CA . VAL A 1 170 ? 9.57 15.977 4.781 1 95.44 170 VAL A CA 1
ATOM 1300 C C . VAL A 1 170 ? 8.75 17.25 4.602 1 95.44 170 VAL A C 1
ATOM 1302 O O . VAL A 1 170 ? 9.016 18.266 5.246 1 95.44 170 VAL A O 1
ATOM 1305 N N . TRP A 1 171 ? 7.805 17.141 3.76 1 91.62 171 TRP A N 1
ATOM 1306 C CA . TRP A 1 171 ? 6.898 18.266 3.529 1 91.62 171 TRP A CA 1
ATOM 1307 C C . TRP A 1 171 ? 6.227 18.703 4.828 1 91.62 171 TRP A C 1
ATOM 1309 O O . TRP A 1 171 ? 6.121 19.891 5.113 1 91.62 171 TRP A O 1
ATOM 1319 N N . ALA A 1 172 ? 5.801 17.781 5.574 1 86.56 172 ALA A N 1
ATOM 1320 C CA . ALA A 1 172 ? 5.164 18.078 6.855 1 86.56 172 ALA A CA 1
ATOM 1321 C C . ALA A 1 172 ? 6.125 18.797 7.797 1 86.56 172 ALA A C 1
ATOM 1323 O O . ALA A 1 172 ? 5.73 19.719 8.508 1 86.56 172 ALA A O 1
ATOM 1324 N N . SER A 1 173 ? 7.336 18.453 7.789 1 91.5 173 SER A N 1
ATOM 1325 C CA . SER A 1 173 ? 8.344 19.094 8.625 1 91.5 173 SER A CA 1
ATOM 1326 C C . SER A 1 173 ? 8.68 20.484 8.117 1 91.5 173 SER A C 1
ATOM 1328 O O . SER A 1 173 ? 8.898 21.406 8.906 1 91.5 173 SER A O 1
ATOM 1330 N N . LEU A 1 174 ? 8.742 20.625 6.859 1 92.94 174 LEU A N 1
ATOM 1331 C CA . LEU A 1 174 ? 9.016 21.922 6.254 1 92.94 174 LEU A CA 1
ATOM 1332 C C . LEU A 1 174 ? 7.914 22.922 6.586 1 92.94 174 LEU A C 1
ATOM 1334 O O . LEU A 1 174 ? 8.188 24.109 6.789 1 92.94 174 LEU A O 1
ATOM 1338 N N . GLY A 1 175 ? 6.742 22.375 6.617 1 88.19 175 GLY A N 1
ATOM 1339 C CA . GLY A 1 175 ? 5.605 23.234 6.938 1 88.19 175 GLY A CA 1
ATOM 1340 C C . GLY A 1 175 ? 5.664 23.797 8.344 1 88.19 175 GLY A C 1
ATOM 1341 O O . GLY A 1 175 ? 5.047 24.828 8.633 1 88.19 175 GLY A O 1
ATOM 1342 N N . ARG A 1 176 ? 6.398 23.25 9.164 1 86.12 176 ARG A N 1
ATOM 1343 C CA . ARG A 1 176 ? 6.488 23.688 10.555 1 86.12 176 ARG A CA 1
ATOM 1344 C C . ARG A 1 176 ? 7.645 24.672 10.75 1 86.12 176 ARG A C 1
ATOM 1346 O O . ARG A 1 176 ? 7.793 25.266 11.82 1 86.12 176 ARG A O 1
ATOM 1353 N N . LEU A 1 177 ? 8.344 24.844 9.758 1 88.44 177 LEU A N 1
ATOM 1354 C CA . LEU A 1 177 ? 9.516 25.719 9.859 1 88.44 177 LEU A CA 1
ATOM 1355 C C . LEU A 1 177 ? 9.109 27.188 9.758 1 88.44 177 LEU A C 1
ATOM 1357 O O . LEU A 1 177 ? 8.234 27.531 8.969 1 88.44 177 LEU A O 1
ATOM 1361 N N . ASP A 1 178 ? 9.789 27.969 10.531 1 87.44 178 ASP A N 1
ATOM 1362 C CA . ASP A 1 178 ? 9.648 29.406 10.406 1 87.44 178 ASP A CA 1
ATOM 1363 C C . ASP A 1 178 ? 10.242 29.906 9.094 1 87.44 178 ASP A C 1
ATOM 1365 O O . ASP A 1 178 ? 11.43 29.734 8.836 1 87.44 178 ASP A O 1
ATOM 1369 N N . PRO A 1 179 ? 9.422 30.469 8.344 1 82.94 179 PRO A N 1
ATOM 1370 C CA . PRO A 1 179 ? 9.938 30.984 7.078 1 82.94 179 PRO A CA 1
ATOM 1371 C C . PRO A 1 179 ? 11.078 31.984 7.273 1 82.94 179 PRO A C 1
ATOM 1373 O O . PRO A 1 179 ? 11.875 32.219 6.355 1 82.94 179 PRO A O 1
ATOM 1376 N N . ALA A 1 180 ? 11.227 32.562 8.383 1 87.75 180 ALA A N 1
ATOM 1377 C CA . ALA A 1 180 ? 12.25 33.562 8.672 1 87.75 180 ALA A CA 1
ATOM 1378 C C . ALA A 1 180 ? 13.641 32.938 8.656 1 87.75 180 ALA A C 1
ATOM 1380 O O . ALA A 1 180 ? 14.633 33.625 8.414 1 87.75 180 ALA A O 1
ATOM 1381 N N . LEU A 1 181 ? 13.656 31.656 8.852 1 86.25 181 LEU A N 1
ATOM 1382 C CA . LEU A 1 181 ? 14.945 30.984 8.922 1 86.25 181 LEU A CA 1
ATOM 1383 C C . LEU A 1 181 ? 15.664 31.062 7.582 1 86.25 181 LEU A C 1
ATOM 1385 O O . LEU A 1 181 ? 16.844 31.406 7.531 1 86.25 181 LEU A O 1
ATOM 1389 N N . ALA A 1 182 ? 15.008 30.812 6.539 1 83.94 182 ALA A N 1
ATOM 1390 C CA . ALA A 1 182 ? 15.617 30.844 5.211 1 83.94 182 ALA A CA 1
ATOM 1391 C C . ALA A 1 182 ? 15.969 32.281 4.809 1 83.94 182 ALA A C 1
ATOM 1393 O O . ALA A 1 182 ? 17.016 32.531 4.207 1 83.94 182 ALA A O 1
ATOM 1394 N N . ARG A 1 183 ? 15.18 33.156 5.152 1 85.5 183 ARG A N 1
ATOM 1395 C CA . ARG A 1 183 ? 15.406 34.562 4.836 1 85.5 183 ARG A CA 1
ATOM 1396 C C . ARG A 1 183 ? 16.625 35.094 5.578 1 85.5 183 ARG A C 1
ATOM 1398 O O . ARG A 1 183 ? 17.406 35.844 5.016 1 85.5 183 ARG A O 1
ATOM 1405 N N . ALA A 1 184 ? 16.688 34.688 6.805 1 88.5 184 ALA A N 1
ATOM 1406 C CA . ALA A 1 184 ? 17.812 35.125 7.613 1 88.5 184 ALA A CA 1
ATOM 1407 C C . ALA A 1 184 ? 19.141 34.625 7.027 1 88.5 184 ALA A C 1
ATOM 1409 O O . ALA A 1 184 ? 20.125 35.375 6.973 1 88.5 184 ALA A O 1
ATOM 1410 N N . ALA A 1 185 ? 19.109 33.438 6.598 1 88.44 185 ALA A N 1
ATOM 1411 C CA . ALA A 1 185 ? 20.328 32.875 5.996 1 88.44 185 ALA A CA 1
ATOM 1412 C C . ALA A 1 185 ? 20.688 33.625 4.703 1 88.44 185 ALA A C 1
ATOM 141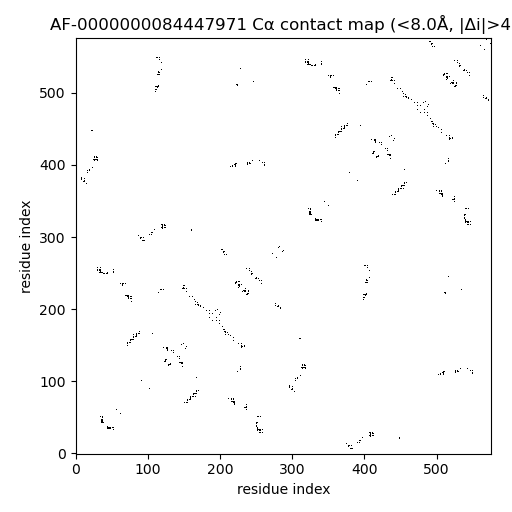4 O O . ALA A 1 185 ? 21.859 33.906 4.453 1 88.44 185 ALA A O 1
ATOM 1415 N N . GLU A 1 186 ? 19.703 33.906 3.969 1 84.31 186 GLU A N 1
ATOM 1416 C CA . GLU A 1 186 ? 19.906 34.625 2.717 1 84.31 186 GLU A CA 1
ATOM 1417 C C . GLU A 1 186 ? 20.422 36.031 2.971 1 84.31 186 GLU A C 1
ATOM 1419 O O . GLU A 1 186 ? 21.266 36.531 2.23 1 84.31 186 GLU A O 1
ATOM 1424 N N . SER A 1 187 ? 19.891 36.594 3.947 1 89.31 187 SER A N 1
ATOM 1425 C CA . SER A 1 187 ? 20.328 37.938 4.309 1 89.31 187 SER A CA 1
ATOM 1426 C C . SER A 1 187 ? 21.781 37.969 4.727 1 89.31 187 SER A C 1
ATOM 1428 O O . SER A 1 187 ? 22.484 38.969 4.543 1 89.31 187 SER A O 1
ATOM 1430 N N . LEU A 1 188 ? 22.297 36.906 5.195 1 91.88 188 LEU A N 1
ATOM 1431 C CA . LEU A 1 188 ? 23.672 36.781 5.629 1 91.88 188 LEU A CA 1
ATOM 1432 C C . LEU A 1 188 ? 24.578 36.375 4.473 1 91.88 188 LEU A C 1
ATOM 1434 O O . LEU A 1 188 ? 25.781 36.156 4.656 1 91.88 188 LEU A O 1
ATOM 1438 N N . GLY A 1 189 ? 23.969 36.219 3.318 1 90.25 189 GLY A N 1
ATOM 1439 C CA . GLY A 1 189 ? 24.734 35.969 2.105 1 90.25 189 GLY A CA 1
ATOM 1440 C C . GLY A 1 189 ? 24.891 34.5 1.811 1 90.25 189 GLY A C 1
ATOM 1441 O O . GLY A 1 189 ? 25.688 34.125 0.946 1 90.25 189 GLY A O 1
ATOM 1442 N N . ALA A 1 190 ? 24.234 33.656 2.506 1 89.94 190 ALA A N 1
ATOM 1443 C CA . ALA A 1 190 ? 24.375 32.219 2.275 1 89.94 190 ALA A CA 1
ATOM 1444 C C . ALA A 1 190 ? 23.703 31.828 0.965 1 89.94 190 ALA A C 1
ATOM 1446 O O . ALA A 1 190 ? 22.641 32.344 0.62 1 89.94 190 ALA A O 1
ATOM 1447 N N . GLY A 1 191 ? 24.406 30.922 0.252 1 90.44 191 GLY A N 1
ATOM 1448 C CA . GLY A 1 191 ? 23.828 30.375 -0.971 1 90.44 191 GLY A CA 1
ATOM 1449 C C . GLY A 1 191 ? 22.719 29.375 -0.719 1 90.44 191 GLY A C 1
ATOM 1450 O O . GLY A 1 191 ? 22.453 29.016 0.429 1 90.44 191 GLY A O 1
ATOM 1451 N N . ARG A 1 192 ? 22.094 28.969 -1.748 1 85.62 192 ARG A N 1
ATOM 1452 C CA . ARG A 1 192 ? 20.953 28.078 -1.646 1 85.62 192 ARG A CA 1
ATOM 1453 C C . ARG A 1 192 ? 21.344 26.719 -1.057 1 85.62 192 ARG A C 1
ATOM 1455 O O . ARG A 1 192 ? 20.625 26.172 -0.218 1 85.62 192 ARG A O 1
ATOM 1462 N N . LEU A 1 193 ? 22.375 26.203 -1.542 1 89.38 193 LEU A N 1
ATOM 1463 C CA . LEU A 1 193 ? 22.812 24.906 -1.074 1 89.38 193 LEU A CA 1
ATOM 1464 C C . LEU A 1 193 ? 23.281 24.969 0.379 1 89.38 193 LEU A C 1
ATOM 1466 O O . LEU A 1 193 ? 23.031 24.047 1.157 1 89.38 193 LEU A O 1
ATOM 1470 N N . THR A 1 194 ? 23.953 26.062 0.716 1 91.06 194 THR A N 1
ATOM 1471 C CA . THR A 1 194 ? 24.391 26.266 2.092 1 91.06 194 THR A CA 1
ATOM 1472 C C . THR A 1 194 ? 23.203 26.422 3.025 1 91.06 194 THR A C 1
ATOM 1474 O O . THR A 1 194 ? 23.172 25.859 4.117 1 91.06 194 THR A O 1
ATOM 1477 N N . THR A 1 195 ? 22.25 27.219 2.596 1 90.81 195 THR A N 1
ATOM 1478 C CA . THR A 1 195 ? 21.047 27.422 3.381 1 90.81 195 THR A CA 1
ATOM 1479 C C . THR A 1 195 ? 20.328 26.094 3.611 1 90.81 195 THR A C 1
ATOM 1481 O O . THR A 1 195 ? 19.906 25.797 4.73 1 90.81 195 THR A O 1
ATOM 1484 N N . PHE A 1 196 ? 20.266 25.281 2.566 1 91.88 196 PHE A N 1
ATOM 1485 C CA . PHE A 1 196 ? 19.594 24 2.682 1 91.88 196 PHE A CA 1
ATOM 1486 C C . PHE A 1 196 ? 20.344 23.078 3.631 1 91.88 196 PHE A C 1
ATOM 1488 O O . PHE A 1 196 ? 19.766 22.516 4.566 1 91.88 196 PHE A O 1
ATOM 1495 N N . ARG A 1 197 ? 21.578 22.875 3.455 1 92.19 197 ARG A N 1
ATOM 1496 C CA . ARG A 1 197 ? 22.375 21.875 4.16 1 92.19 197 ARG A CA 1
ATOM 1497 C C . ARG A 1 197 ? 22.609 22.281 5.609 1 92.19 197 ARG A C 1
ATOM 1499 O O . ARG A 1 197 ? 22.594 21.438 6.508 1 92.19 197 ARG A O 1
ATOM 1506 N N . ARG A 1 198 ? 22.734 23.594 5.914 1 91.88 198 ARG A N 1
ATOM 1507 C CA . ARG A 1 198 ? 23.172 24.016 7.238 1 91.88 198 ARG A CA 1
ATOM 1508 C C . ARG A 1 198 ? 21.984 24.547 8.062 1 91.88 198 ARG A C 1
ATOM 1510 O O . ARG A 1 198 ? 22.047 24.547 9.297 1 91.88 198 ARG A O 1
ATOM 1517 N N . VAL A 1 199 ? 20.969 24.953 7.402 1 91.25 199 VAL A N 1
ATOM 1518 C CA . VAL A 1 199 ? 19.875 25.578 8.148 1 91.25 199 VAL A CA 1
ATOM 1519 C C . VAL A 1 199 ? 18.609 24.734 8.031 1 91.25 199 VAL A C 1
ATOM 1521 O O . VAL A 1 199 ? 18.047 24.297 9.039 1 91.25 199 VAL A O 1
ATOM 1524 N N . ILE A 1 200 ? 18.234 24.391 6.863 1 92.62 200 ILE A N 1
ATOM 1525 C CA . ILE A 1 200 ? 16.938 23.734 6.641 1 92.62 200 ILE A CA 1
ATOM 1526 C C . ILE A 1 200 ? 17.031 22.266 7.016 1 92.62 200 ILE A C 1
ATOM 1528 O O . ILE A 1 200 ? 16.219 21.766 7.809 1 92.62 200 ILE A O 1
ATOM 1532 N N . LEU A 1 201 ? 18.016 21.594 6.508 1 93.56 201 LEU A N 1
ATOM 1533 C CA . LEU A 1 201 ? 18.125 20.141 6.648 1 93.56 201 LEU A CA 1
ATOM 1534 C C . LEU A 1 201 ? 18.156 19.734 8.117 1 93.56 201 LEU A C 1
ATOM 1536 O O . LEU A 1 201 ? 17.406 18.859 8.539 1 93.56 201 LEU A O 1
ATOM 1540 N N . PRO A 1 202 ? 18.953 20.391 8.938 1 92.25 202 PRO A N 1
ATOM 1541 C CA . PRO A 1 202 ? 18.953 20.016 10.359 1 92.25 202 PRO A CA 1
ATOM 1542 C C . PRO A 1 202 ? 17.594 20.219 11.023 1 92.25 202 PRO A C 1
ATOM 1544 O O . PRO A 1 202 ? 17.234 19.453 11.922 1 92.25 202 PRO A O 1
ATOM 1547 N N . ASN A 1 203 ? 16.859 21.203 10.531 1 91.5 203 ASN A N 1
ATOM 1548 C CA . ASN A 1 203 ? 15.594 21.531 11.172 1 91.5 203 ASN A CA 1
ATOM 1549 C C . ASN A 1 203 ? 14.461 20.641 10.664 1 91.5 203 ASN A C 1
ATOM 1551 O O . ASN A 1 203 ? 13.398 20.562 11.289 1 91.5 203 ASN A O 1
ATOM 1555 N N . ILE A 1 204 ? 14.672 19.906 9.617 1 94.19 204 ILE A N 1
ATOM 1556 C CA . ILE A 1 204 ? 13.609 19.047 9.102 1 94.19 204 ILE A CA 1
ATOM 1557 C C . ILE A 1 204 ? 13.969 17.578 9.305 1 94.19 204 ILE A C 1
ATOM 1559 O O . ILE A 1 204 ? 13.305 16.688 8.766 1 94.19 204 ILE A O 1
ATOM 1563 N N . MET A 1 205 ? 14.977 17.297 10.102 1 93.88 205 MET A N 1
ATOM 1564 C CA . MET A 1 205 ? 15.469 15.938 10.328 1 93.88 205 MET A CA 1
ATOM 1565 C C . MET A 1 205 ? 14.359 15.039 10.883 1 93.88 205 MET A C 1
ATOM 1567 O O . MET A 1 205 ? 14.289 13.859 10.547 1 93.88 205 MET A O 1
ATOM 1571 N N . PRO A 1 206 ? 13.469 15.523 11.695 1 91 206 PRO A N 1
ATOM 1572 C CA . PRO A 1 206 ? 12.367 14.656 12.133 1 91 206 PRO A CA 1
ATOM 1573 C C . PRO A 1 206 ? 11.57 14.086 10.961 1 91 206 PRO A C 1
ATOM 1575 O O . PRO A 1 206 ? 11.219 12.906 10.969 1 91 206 PRO A O 1
ATOM 1578 N N . GLY A 1 207 ? 11.328 14.961 9.984 1 93.88 207 GLY A N 1
ATOM 1579 C CA . GLY A 1 207 ? 10.641 14.484 8.789 1 93.88 207 GLY A CA 1
ATOM 1580 C C . GLY A 1 207 ? 11.477 13.516 7.977 1 93.88 207 GLY A C 1
ATOM 1581 O O . GLY A 1 207 ? 10.953 12.523 7.465 1 93.88 207 GLY A O 1
ATOM 1582 N N . VAL A 1 208 ? 12.766 13.773 7.875 1 96.69 208 VAL A N 1
ATOM 1583 C CA . VAL A 1 208 ? 13.68 12.922 7.113 1 96.69 208 VAL A CA 1
ATOM 1584 C C . VAL A 1 208 ? 13.766 11.547 7.762 1 96.69 208 VAL A C 1
ATOM 1586 O O . VAL A 1 208 ? 13.633 10.523 7.086 1 96.69 208 VAL A O 1
ATOM 1589 N N . LEU A 1 209 ? 13.969 11.547 9.062 1 95.44 209 LEU A N 1
ATOM 1590 C CA . LEU A 1 209 ? 14.117 10.297 9.789 1 95.44 209 LEU A CA 1
ATOM 1591 C C . LEU A 1 209 ? 12.805 9.516 9.805 1 95.44 209 LEU A C 1
ATOM 1593 O O . LEU A 1 209 ? 12.805 8.289 9.695 1 95.44 209 LEU A O 1
ATOM 1597 N N . GLY A 1 210 ? 11.695 10.234 9.977 1 93.62 210 GLY A N 1
ATOM 1598 C CA . GLY A 1 210 ? 10.398 9.578 9.883 1 93.62 210 GLY A CA 1
ATOM 1599 C C . GLY A 1 210 ? 10.141 8.961 8.523 1 93.62 210 GLY A C 1
ATOM 1600 O O . GLY A 1 210 ? 9.641 7.836 8.43 1 93.62 210 GLY A O 1
ATOM 1601 N N . GLY A 1 211 ? 10.453 9.742 7.492 1 95.38 211 GLY A N 1
ATOM 1602 C CA . GLY A 1 211 ? 10.328 9.219 6.141 1 95.38 211 GLY A CA 1
ATOM 1603 C C . GLY A 1 211 ? 11.195 8.008 5.887 1 95.38 211 GLY A C 1
ATOM 1604 O O . GLY A 1 211 ? 10.766 7.051 5.234 1 95.38 211 GLY A O 1
ATOM 1605 N N . ALA A 1 212 ? 12.391 8.023 6.418 1 96.94 212 ALA A N 1
ATOM 1606 C CA . ALA A 1 212 ? 13.312 6.902 6.266 1 96.94 212 ALA A CA 1
ATOM 1607 C C . ALA A 1 212 ? 12.734 5.637 6.895 1 96.94 212 ALA A C 1
ATOM 1609 O O . ALA A 1 212 ? 12.789 4.559 6.297 1 96.94 212 ALA A O 1
ATOM 1610 N N . LEU A 1 213 ? 12.273 5.805 8.062 1 94.88 213 LEU A N 1
ATOM 1611 C CA . LEU A 1 213 ? 11.719 4.66 8.773 1 94.88 213 LEU A CA 1
ATOM 1612 C C . LEU A 1 213 ? 10.508 4.09 8.031 1 94.88 213 LEU A C 1
ATOM 1614 O O . LEU A 1 213 ? 10.375 2.873 7.895 1 94.88 213 LEU A O 1
ATOM 1618 N N . MET A 1 214 ? 9.664 4.926 7.574 1 94.12 214 MET A N 1
ATOM 1619 C CA . MET A 1 214 ? 8.461 4.496 6.867 1 94.12 214 MET A CA 1
ATOM 1620 C C . MET A 1 214 ? 8.82 3.744 5.59 1 94.12 214 MET A C 1
ATOM 1622 O O . MET A 1 214 ? 8.289 2.664 5.332 1 94.12 214 MET A O 1
ATOM 1626 N N . VAL A 1 215 ? 9.727 4.281 4.844 1 97.06 215 VAL A N 1
ATOM 1627 C CA . VAL A 1 215 ? 10.133 3.662 3.586 1 97.06 215 VAL A CA 1
ATOM 1628 C C . VAL A 1 215 ? 10.812 2.322 3.861 1 97.06 215 VAL A C 1
ATOM 1630 O O . VAL A 1 215 ? 10.57 1.339 3.158 1 97.06 215 VAL A O 1
ATOM 1633 N N . PHE A 1 216 ? 11.648 2.293 4.836 1 97.25 216 PHE A N 1
ATOM 1634 C CA . PHE A 1 216 ? 12.32 1.047 5.176 1 97.25 216 PHE A CA 1
ATOM 1635 C C . PHE A 1 216 ? 11.312 -0.041 5.516 1 97.25 216 PHE A C 1
ATOM 1637 O O . PHE A 1 216 ? 11.383 -1.151 4.984 1 97.25 216 PHE A O 1
ATOM 1644 N N . CYS A 1 217 ? 10.367 0.252 6.395 1 96.06 217 CYS A N 1
ATOM 1645 C CA . CYS A 1 217 ? 9.383 -0.721 6.848 1 96.06 217 CYS A CA 1
ATOM 1646 C C . CYS A 1 217 ? 8.523 -1.205 5.688 1 96.06 217 CYS A C 1
ATOM 1648 O O . CYS A 1 217 ? 8.305 -2.408 5.527 1 96.06 217 CYS A O 1
ATOM 1650 N N . LEU A 1 218 ? 8.133 -0.329 4.867 1 95.81 218 LEU A N 1
ATOM 1651 C CA . LEU A 1 218 ? 7.23 -0.686 3.777 1 95.81 218 LEU A CA 1
ATOM 1652 C C . LEU A 1 218 ? 7.977 -1.436 2.678 1 95.81 218 LEU A C 1
ATOM 1654 O O . LEU A 1 218 ? 7.41 -2.316 2.029 1 95.81 218 LEU A O 1
ATOM 1658 N N . SER A 1 219 ? 9.242 -1.095 2.533 1 98.06 219 SER A N 1
ATOM 1659 C CA . SER A 1 219 ? 10.047 -1.837 1.573 1 98.06 219 SER A CA 1
ATOM 1660 C C . SER A 1 219 ? 10.32 -3.256 2.061 1 98.06 219 SER A C 1
ATOM 1662 O O . SER A 1 219 ? 10.273 -4.207 1.276 1 98.06 219 SER A O 1
ATOM 1664 N N . ALA A 1 220 ? 10.586 -3.385 3.305 1 97.69 220 ALA A N 1
ATOM 1665 C CA . ALA A 1 220 ? 10.852 -4.699 3.883 1 97.69 220 ALA A CA 1
ATOM 1666 C C . ALA A 1 220 ? 9.602 -5.574 3.848 1 97.69 220 ALA A C 1
ATOM 1668 O O . ALA A 1 220 ? 9.695 -6.801 3.832 1 97.69 220 ALA A O 1
ATOM 1669 N N . SER A 1 221 ? 8.5 -4.926 3.756 1 96.56 221 SER A N 1
ATOM 1670 C CA . SER A 1 221 ? 7.219 -5.629 3.791 1 96.56 221 SER A CA 1
ATOM 1671 C C . SER A 1 221 ? 6.656 -5.82 2.387 1 96.56 221 SER A C 1
ATOM 1673 O O . SER A 1 221 ? 5.621 -6.469 2.211 1 96.56 221 SER A O 1
ATOM 1675 N N . ALA A 1 222 ? 7.281 -5.285 1.408 1 96.56 222 ALA A N 1
ATOM 1676 C CA . ALA A 1 222 ? 6.738 -5.258 0.053 1 96.56 222 ALA A CA 1
ATOM 1677 C C . ALA A 1 222 ? 6.621 -6.668 -0.52 1 96.56 222 ALA A C 1
ATOM 1679 O O . ALA A 1 222 ? 7.5 -7.508 -0.307 1 96.56 222 ALA A O 1
ATOM 1680 N N . PHE A 1 223 ? 5.566 -6.883 -1.271 1 95 223 PHE A N 1
ATOM 1681 C CA . PHE A 1 223 ? 5.297 -8.188 -1.856 1 95 223 PHE A CA 1
ATOM 1682 C C . PHE A 1 223 ? 5.148 -8.086 -3.369 1 95 223 PHE A C 1
ATOM 1684 O O . PHE A 1 223 ? 5.953 -8.648 -4.117 1 95 223 PHE A O 1
ATOM 1691 N N . ALA A 1 224 ? 4.188 -7.246 -3.881 1 93.75 224 ALA A N 1
ATOM 1692 C CA . ALA A 1 224 ? 3.797 -7.234 -5.289 1 93.75 224 ALA A CA 1
ATOM 1693 C C . ALA A 1 224 ? 4.965 -6.828 -6.18 1 93.75 224 ALA A C 1
ATOM 1695 O O . ALA A 1 224 ? 5.266 -7.504 -7.164 1 93.75 224 ALA A O 1
ATOM 1696 N N . THR A 1 225 ? 5.641 -5.77 -5.777 1 96.31 225 THR A N 1
ATOM 1697 C CA . THR A 1 225 ? 6.715 -5.234 -6.605 1 96.31 225 THR A CA 1
ATOM 1698 C C . THR A 1 225 ? 7.871 -6.223 -6.699 1 96.31 225 THR A C 1
ATOM 1700 O O . THR A 1 225 ? 8.297 -6.582 -7.797 1 96.31 225 THR A O 1
ATOM 1703 N N . PRO A 1 226 ? 8.336 -6.766 -5.574 1 96.88 226 PRO A N 1
ATOM 1704 C CA . PRO A 1 226 ? 9.406 -7.758 -5.699 1 96.88 226 PRO A CA 1
ATOM 1705 C C . PRO A 1 226 ? 8.953 -9.031 -6.406 1 96.88 226 PRO A C 1
ATOM 1707 O O . PRO A 1 226 ? 9.734 -9.648 -7.137 1 96.88 226 PRO A O 1
ATOM 1710 N N . ALA A 1 227 ? 7.766 -9.422 -6.207 1 93.62 227 ALA A N 1
ATOM 1711 C CA . ALA A 1 227 ? 7.266 -10.633 -6.855 1 93.62 227 ALA A CA 1
ATOM 1712 C C . ALA A 1 227 ? 7.227 -10.469 -8.367 1 93.62 227 ALA A C 1
ATOM 1714 O O . ALA A 1 227 ? 7.512 -11.414 -9.109 1 93.62 227 ALA A O 1
ATOM 1715 N N . MET A 1 228 ? 6.895 -9.297 -8.82 1 94.81 228 MET A N 1
ATOM 1716 C CA . MET A 1 228 ? 6.719 -9.07 -10.25 1 94.81 228 MET A CA 1
ATOM 1717 C C . MET A 1 228 ? 8.055 -8.773 -10.922 1 94.81 228 MET A C 1
ATOM 1719 O O . MET A 1 228 ? 8.344 -9.312 -11.992 1 94.81 228 MET A O 1
ATOM 1723 N N . LEU A 1 229 ? 8.859 -8 -10.297 1 96.56 229 LEU A N 1
ATOM 1724 C CA . LEU A 1 229 ? 10.109 -7.566 -10.922 1 96.56 229 LEU A CA 1
ATOM 1725 C C . LEU A 1 229 ? 11.242 -8.539 -10.602 1 96.56 229 LEU A C 1
ATOM 1727 O O . LEU A 1 229 ? 12.227 -8.609 -11.336 1 96.56 229 LEU A O 1
ATOM 1731 N N . GLY A 1 230 ? 11.141 -9.219 -9.5 1 94.75 230 GLY A N 1
ATOM 1732 C CA . GLY A 1 230 ? 12.156 -10.188 -9.102 1 94.75 230 GLY A CA 1
ATOM 1733 C C . GLY A 1 230 ? 11.836 -11.602 -9.539 1 94.75 230 GLY A C 1
ATOM 1734 O O . GLY A 1 230 ? 12.719 -12.461 -9.594 1 94.75 230 GLY A O 1
ATOM 1735 N N . GLY A 1 231 ? 10.547 -11.859 -9.789 1 88.5 231 GLY A N 1
ATOM 1736 C CA . GLY A 1 231 ? 10.133 -13.188 -10.227 1 88.5 231 GLY A CA 1
ATOM 1737 C C . GLY A 1 231 ? 10.289 -14.242 -9.148 1 88.5 231 GLY A C 1
ATOM 1738 O O . GLY A 1 231 ? 10.32 -13.922 -7.953 1 88.5 231 GLY A O 1
ATOM 1739 N N . LYS A 1 232 ? 10.352 -15.5 -9.594 1 84.5 232 LYS A N 1
ATOM 1740 C CA . LYS A 1 232 ? 10.438 -16.641 -8.68 1 84.5 232 LYS A CA 1
ATOM 1741 C C . LYS A 1 232 ? 11.867 -16.828 -8.172 1 84.5 232 LYS A C 1
ATOM 1743 O O . LYS A 1 232 ? 12.086 -17.484 -7.156 1 84.5 232 LYS A O 1
ATOM 1748 N N . ARG A 1 233 ? 12.742 -16.203 -8.836 1 87.69 233 ARG A N 1
ATOM 1749 C CA . ARG A 1 233 ? 14.148 -16.422 -8.516 1 87.69 233 ARG A CA 1
ATOM 1750 C C . ARG A 1 233 ? 14.594 -15.547 -7.348 1 87.69 233 ARG A C 1
ATOM 1752 O O . ARG A 1 233 ? 15.289 -16.016 -6.441 1 87.69 233 ARG A O 1
ATOM 1759 N N . LEU A 1 234 ? 14.258 -14.266 -7.363 1 94.5 234 LEU A N 1
ATOM 1760 C CA . LEU A 1 234 ? 14.656 -13.336 -6.305 1 94.5 234 LEU A CA 1
ATOM 1761 C C . LEU A 1 234 ? 13.508 -13.117 -5.32 1 94.5 234 LEU A C 1
ATOM 1763 O O . LEU A 1 234 ? 12.82 -12.102 -5.375 1 94.5 234 LEU A O 1
ATOM 1767 N N . ARG A 1 235 ? 13.492 -14.023 -4.445 1 95.5 235 ARG A N 1
ATOM 1768 C CA . ARG A 1 235 ? 12.406 -13.961 -3.471 1 95.5 235 ARG A CA 1
ATOM 1769 C C . ARG A 1 235 ? 12.766 -13.031 -2.314 1 95.5 235 ARG A C 1
ATOM 1771 O O . ARG A 1 235 ? 13.938 -12.914 -1.947 1 95.5 235 ARG A O 1
ATOM 1778 N N . VAL A 1 236 ? 11.781 -12.422 -1.781 1 97.88 236 VAL A N 1
ATOM 1779 C CA . VAL A 1 236 ? 11.852 -11.719 -0.503 1 97.88 236 VAL A CA 1
ATOM 1780 C C . VAL A 1 236 ? 10.992 -12.438 0.53 1 97.88 236 VAL A C 1
ATOM 1782 O O . VAL A 1 236 ? 10.258 -13.375 0.195 1 97.88 236 VAL A O 1
ATOM 1785 N N . VAL A 1 237 ? 11.117 -12.039 1.755 1 98 237 VAL A N 1
ATOM 1786 C CA . VAL A 1 237 ? 10.5 -12.797 2.84 1 98 237 VAL A CA 1
ATOM 1787 C C . VAL A 1 237 ? 8.984 -12.797 2.668 1 98 237 VAL A C 1
ATOM 1789 O O . VAL A 1 237 ? 8.328 -13.828 2.869 1 98 237 VAL A O 1
ATOM 1792 N N . ALA A 1 238 ? 8.406 -11.688 2.264 1 96.94 238 ALA A N 1
ATOM 1793 C CA . ALA A 1 238 ? 6.965 -11.609 2.074 1 96.94 238 ALA A CA 1
ATOM 1794 C C . ALA A 1 238 ? 6.492 -12.586 1 1 96.94 238 ALA A C 1
ATOM 1796 O O . ALA A 1 238 ? 5.465 -13.25 1.161 1 96.94 238 ALA A O 1
ATOM 1797 N N . SER A 1 239 ? 7.219 -12.68 -0.09 1 95.38 239 SER A N 1
ATOM 1798 C CA . SER A 1 239 ? 6.828 -13.602 -1.153 1 95.38 239 SER A CA 1
ATOM 1799 C C . SER A 1 239 ? 7.016 -15.055 -0.722 1 95.38 239 SER A C 1
ATOM 1801 O O . SER A 1 239 ? 6.25 -15.93 -1.129 1 95.38 239 SER A O 1
ATOM 1803 N N . MET A 1 240 ? 8.055 -15.305 0.076 1 96.06 240 MET A N 1
ATOM 1804 C CA . MET A 1 240 ? 8.266 -16.656 0.602 1 96.06 240 MET A CA 1
ATOM 1805 C C . MET A 1 240 ? 7.102 -17.078 1.492 1 96.06 240 MET A C 1
ATOM 1807 O O . MET A 1 240 ? 6.629 -18.203 1.405 1 96.06 240 MET A O 1
ATOM 1811 N N . ALA A 1 241 ? 6.699 -16.188 2.377 1 95.94 241 ALA A N 1
ATOM 1812 C CA . ALA A 1 241 ? 5.539 -16.469 3.217 1 95.94 241 ALA A CA 1
ATOM 1813 C C . ALA A 1 241 ? 4.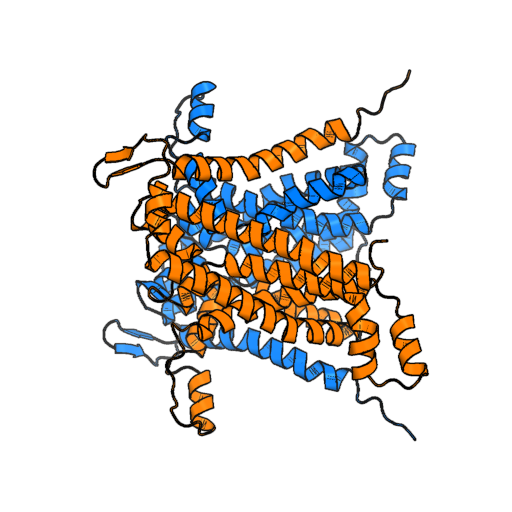297 -16.719 2.367 1 95.94 241 ALA A C 1
ATOM 1815 O O . ALA A 1 241 ? 3.557 -17.688 2.604 1 95.94 241 ALA A O 1
ATOM 1816 N N . TYR A 1 242 ? 4.102 -15.875 1.386 1 93.31 242 TYR A N 1
ATOM 1817 C CA . TYR A 1 242 ? 2.967 -16 0.478 1 93.31 242 TYR A CA 1
ATOM 1818 C C . TYR A 1 242 ? 2.945 -17.375 -0.186 1 93.31 242 TYR A C 1
ATOM 1820 O O . TYR A 1 242 ? 1.893 -18.016 -0.275 1 93.31 242 TYR A O 1
ATOM 1828 N N . ASN A 1 243 ? 4.059 -17.828 -0.648 1 92.94 243 ASN A N 1
ATOM 1829 C CA . ASN A 1 243 ? 4.168 -19.109 -1.321 1 92.94 243 ASN A CA 1
ATOM 1830 C C . ASN A 1 243 ? 3.824 -20.266 -0.383 1 92.94 243 ASN A C 1
ATOM 1832 O O . ASN A 1 243 ? 3.168 -21.234 -0.787 1 92.94 243 ASN A O 1
ATOM 1836 N N . GLU A 1 244 ? 4.285 -20.203 0.832 1 93.5 244 GLU A N 1
ATOM 1837 C CA . GLU A 1 244 ? 3.959 -21.25 1.796 1 93.5 244 GLU A CA 1
ATOM 1838 C C . GLU A 1 244 ? 2.455 -21.312 2.057 1 93.5 244 GLU A C 1
ATOM 1840 O O . GLU A 1 244 ? 1.885 -22.391 2.193 1 93.5 244 GLU A O 1
ATOM 1845 N N . PHE A 1 245 ? 1.852 -20.141 2.061 1 88.75 245 PHE A N 1
ATOM 1846 C CA . PHE A 1 245 ? 0.434 -20.062 2.396 1 88.75 245 PHE A CA 1
ATOM 1847 C C . PHE A 1 245 ? -0.422 -20.547 1.226 1 88.75 245 PHE A C 1
ATOM 1849 O O . PHE A 1 245 ? -1.396 -21.266 1.416 1 88.75 245 PHE A O 1
ATOM 1856 N N . LEU A 1 246 ? -0.078 -20.125 0.031 1 88.81 246 LEU A N 1
ATOM 1857 C CA . LEU A 1 246 ? -1.047 -20.281 -1.051 1 88.81 246 LEU A CA 1
ATOM 1858 C C . LEU A 1 246 ? -0.596 -21.344 -2.047 1 88.81 246 LEU A C 1
ATOM 1860 O O . LEU A 1 246 ? -1.405 -21.844 -2.824 1 88.81 246 LEU A O 1
ATOM 1864 N N . ASN A 1 247 ? 0.647 -21.688 -2.074 1 89.31 247 ASN A N 1
ATOM 1865 C CA . ASN A 1 247 ? 1.127 -22.688 -3.029 1 89.31 247 ASN A CA 1
ATOM 1866 C C . ASN A 1 247 ? 1.481 -24 -2.34 1 89.31 247 ASN A C 1
ATOM 1868 O O . ASN A 1 247 ? 0.815 -25.016 -2.549 1 89.31 247 ASN A O 1
ATOM 1872 N N . THR A 1 248 ? 2.34 -23.984 -1.334 1 91.75 248 THR A N 1
ATOM 1873 C CA . THR A 1 248 ? 2.756 -25.188 -0.623 1 91.75 248 THR A CA 1
ATOM 1874 C C . THR A 1 248 ? 1.705 -25.609 0.404 1 91.75 248 THR A C 1
ATOM 1876 O O . THR A 1 248 ? 1.629 -26.766 0.788 1 91.75 248 THR A O 1
ATOM 1879 N N . LEU A 1 249 ? 1.002 -24.672 0.948 1 91.5 249 LEU A N 1
ATOM 1880 C CA . LEU A 1 249 ? -0.084 -24.844 1.907 1 91.5 249 LEU A CA 1
ATOM 1881 C C . LEU A 1 249 ? 0.452 -25.281 3.262 1 91.5 249 LEU A C 1
ATOM 1883 O O . LEU A 1 249 ? -0.275 -25.891 4.055 1 91.5 249 LEU A O 1
ATOM 1887 N N . ASN A 1 250 ? 1.762 -25.156 3.445 1 95.81 250 ASN A N 1
ATOM 1888 C CA . ASN A 1 250 ? 2.33 -25.312 4.781 1 95.81 250 ASN A CA 1
ATOM 1889 C C . ASN A 1 250 ? 2.158 -24.047 5.617 1 95.81 250 ASN A C 1
ATOM 1891 O O . ASN A 1 250 ? 3.111 -23.297 5.809 1 95.81 250 ASN A O 1
ATOM 1895 N N . TRP A 1 251 ? 1.032 -23.891 6.188 1 94.94 251 TRP A N 1
ATOM 1896 C CA . TRP A 1 251 ? 0.638 -22.656 6.863 1 94.94 251 TRP A CA 1
ATOM 1897 C C . TRP A 1 251 ? 1.479 -22.438 8.109 1 94.94 251 TRP A C 1
ATOM 1899 O O . TRP A 1 251 ? 1.903 -21.312 8.383 1 94.94 251 TRP A O 1
ATOM 1909 N N . PRO A 1 252 ? 1.78 -23.453 8.836 1 97.25 252 PRO A N 1
ATOM 1910 C CA . PRO A 1 252 ? 2.607 -23.234 10.031 1 97.25 252 PRO A CA 1
ATOM 1911 C C . PRO A 1 252 ? 3.99 -22.688 9.688 1 97.25 252 PRO A C 1
ATOM 1913 O O . PRO A 1 252 ? 4.465 -21.75 10.344 1 97.25 252 PRO A O 1
ATOM 1916 N N . LEU A 1 253 ? 4.605 -23.25 8.672 1 97.31 253 LEU A N 1
ATOM 1917 C CA . LEU A 1 253 ? 5.902 -22.719 8.258 1 97.31 253 LEU A CA 1
ATOM 1918 C C . LEU A 1 253 ? 5.766 -21.297 7.727 1 97.31 253 LEU A C 1
ATOM 1920 O O . LEU A 1 253 ? 6.594 -20.438 8.031 1 97.31 253 LEU A O 1
ATOM 1924 N N . GLY A 1 254 ? 4.719 -21.078 6.918 1 96.88 254 GLY A N 1
ATOM 1925 C CA . GLY A 1 254 ? 4.441 -19.734 6.457 1 96.88 254 GLY A CA 1
ATOM 1926 C C . GLY A 1 254 ? 4.242 -18.734 7.59 1 96.88 254 GLY A C 1
ATOM 1927 O O . GLY A 1 254 ? 4.727 -17.609 7.523 1 96.88 254 GLY A O 1
ATOM 1928 N N . ALA A 1 255 ? 3.562 -19.188 8.586 1 97.38 255 ALA A N 1
ATOM 1929 C CA . ALA A 1 255 ? 3.322 -18.359 9.766 1 97.38 255 ALA A CA 1
ATOM 1930 C C . ALA A 1 255 ? 4.629 -18.016 10.477 1 97.38 255 ALA A C 1
ATOM 1932 O O . ALA A 1 255 ? 4.828 -16.891 10.93 1 97.38 255 ALA A O 1
ATOM 1933 N N . ALA A 1 256 ? 5.457 -18.984 10.586 1 98.19 256 ALA A N 1
ATOM 1934 C CA . ALA A 1 256 ? 6.754 -18.75 11.219 1 98.19 256 ALA A CA 1
ATOM 1935 C C . ALA A 1 256 ? 7.566 -17.719 10.445 1 98.19 256 ALA A C 1
ATOM 1937 O O . ALA A 1 256 ? 8.195 -16.844 11.031 1 98.19 256 ALA A O 1
ATOM 1938 N N . ILE A 1 257 ? 7.57 -17.812 9.141 1 98.12 257 ILE A N 1
ATOM 1939 C CA . ILE A 1 257 ? 8.258 -16.859 8.281 1 98.12 257 ILE A CA 1
ATOM 1940 C C . ILE A 1 257 ? 7.68 -15.461 8.5 1 98.12 257 ILE A C 1
ATOM 1942 O O . ILE A 1 257 ? 8.43 -14.492 8.641 1 98.12 257 ILE A O 1
ATOM 1946 N N . ALA A 1 258 ? 6.398 -15.391 8.562 1 97.25 258 ALA A N 1
ATOM 1947 C CA . ALA A 1 258 ? 5.703 -14.117 8.758 1 97.25 258 ALA A CA 1
ATOM 1948 C C . ALA A 1 258 ? 6.059 -13.5 10.109 1 97.25 258 ALA A C 1
ATOM 1950 O O . ALA A 1 258 ? 6.285 -12.297 10.203 1 97.25 258 ALA A O 1
ATOM 1951 N N . VAL A 1 259 ? 6.055 -14.281 11.102 1 97.19 259 VAL A N 1
ATOM 1952 C CA . VAL A 1 259 ? 6.375 -13.805 12.445 1 97.19 259 VAL A CA 1
ATOM 1953 C C . VAL A 1 259 ? 7.809 -13.273 12.477 1 97.19 259 VAL A C 1
ATOM 1955 O O . VAL A 1 259 ? 8.07 -12.219 13.062 1 97.19 259 VAL A O 1
ATOM 1958 N N . LEU A 1 260 ? 8.688 -13.992 11.883 1 97.69 260 LEU A N 1
ATOM 1959 C CA . LEU A 1 260 ? 10.078 -13.562 11.867 1 97.69 260 LEU A CA 1
ATOM 1960 C C . LEU A 1 260 ? 10.234 -12.25 11.109 1 97.69 260 LEU A C 1
ATOM 1962 O O . LEU A 1 260 ? 11.039 -11.391 11.492 1 97.69 260 LEU A O 1
ATOM 1966 N N . LEU A 1 261 ? 9.523 -12.172 10 1 96.81 261 LEU A N 1
ATOM 1967 C CA . LEU A 1 261 ? 9.539 -10.906 9.273 1 96.81 261 LEU A CA 1
ATOM 1968 C C . LEU A 1 261 ? 9.062 -9.766 10.164 1 96.81 261 LEU A C 1
ATOM 1970 O O . LEU A 1 261 ? 9.695 -8.711 10.227 1 96.81 261 LEU A O 1
ATOM 1974 N N . LEU A 1 262 ? 7.949 -9.992 10.836 1 95 262 LEU A N 1
ATOM 1975 C CA . LEU A 1 262 ? 7.379 -8.984 11.734 1 95 262 LEU A CA 1
ATOM 1976 C C . LEU A 1 262 ? 8.367 -8.602 12.82 1 95 262 LEU A C 1
ATOM 1978 O O . LEU A 1 262 ? 8.586 -7.414 13.078 1 95 262 LEU A O 1
ATOM 1982 N N . ILE A 1 263 ? 8.945 -9.531 13.445 1 95.5 263 ILE A N 1
ATOM 1983 C CA . ILE A 1 263 ? 9.891 -9.305 14.531 1 95.5 263 ILE A CA 1
ATOM 1984 C C . ILE A 1 263 ? 11.109 -8.547 14.008 1 95.5 263 ILE A C 1
ATOM 1986 O O . ILE A 1 263 ? 11.594 -7.613 14.648 1 95.5 263 ILE A O 1
ATOM 1990 N N . ALA A 1 264 ? 11.617 -8.977 12.867 1 95.06 264 ALA A N 1
ATOM 1991 C CA . ALA A 1 264 ? 12.789 -8.328 12.281 1 95.06 264 ALA A CA 1
ATOM 1992 C C . ALA A 1 264 ? 12.508 -6.852 11.992 1 95.06 264 ALA A C 1
ATOM 1994 O O . ALA A 1 264 ? 13.328 -5.984 12.289 1 95.06 264 ALA A O 1
ATOM 1995 N N . ILE A 1 265 ? 11.375 -6.598 11.445 1 94.38 265 ILE A N 1
ATOM 1996 C CA . ILE A 1 265 ? 11.008 -5.223 11.125 1 94.38 265 ILE A CA 1
ATOM 1997 C C . ILE A 1 265 ? 10.836 -4.422 12.414 1 94.38 265 ILE A C 1
ATOM 1999 O O . ILE A 1 265 ? 11.297 -3.281 12.508 1 94.38 265 ILE A O 1
ATOM 2003 N N . LEU A 1 266 ? 10.164 -5.004 13.414 1 92.19 266 LEU A N 1
ATOM 2004 C CA . LEU A 1 266 ? 9.977 -4.344 14.703 1 92.19 266 LEU A CA 1
ATOM 2005 C C . LEU A 1 266 ? 11.312 -4.023 15.352 1 92.19 266 LEU A C 1
ATOM 2007 O O . LEU A 1 266 ? 11.5 -2.936 15.898 1 92.19 266 LEU A O 1
ATOM 2011 N N . LEU A 1 267 ? 12.188 -4.957 15.305 1 92.69 267 LEU A N 1
ATOM 2012 C CA . LEU A 1 267 ? 13.508 -4.754 15.891 1 92.69 267 LEU A CA 1
ATOM 2013 C C . LEU A 1 267 ? 14.25 -3.629 15.18 1 92.69 267 LEU A C 1
ATOM 2015 O O . LEU A 1 267 ? 14.867 -2.777 15.828 1 92.69 267 LEU A O 1
ATOM 2019 N N . CYS A 1 268 ? 14.195 -3.66 13.867 1 90.12 268 CYS A N 1
ATOM 2020 C CA . CYS A 1 268 ? 14.844 -2.602 13.102 1 90.12 268 CYS A CA 1
ATOM 2021 C C . CYS A 1 268 ? 14.227 -1.245 13.414 1 90.12 268 CYS A C 1
ATOM 2023 O O . CYS A 1 268 ? 14.938 -0.245 13.523 1 90.12 268 CYS A O 1
ATOM 2025 N N . THR A 1 269 ? 12.938 -1.225 13.547 1 88.69 269 THR A N 1
ATOM 2026 C CA . THR A 1 269 ? 12.227 0.009 13.875 1 88.69 269 THR A CA 1
ATOM 2027 C C . THR A 1 269 ? 12.641 0.518 15.25 1 88.69 269 THR A C 1
ATOM 2029 O O . THR A 1 269 ? 12.906 1.709 15.422 1 88.69 269 THR A O 1
ATOM 2032 N N . LEU A 1 270 ? 12.75 -0.326 16.234 1 89.5 270 LEU A N 1
ATOM 2033 C CA . LEU A 1 270 ? 13.141 0.042 17.594 1 89.5 270 LEU A CA 1
ATOM 2034 C C . LEU A 1 270 ? 14.578 0.533 17.641 1 89.5 270 LEU A C 1
ATOM 2036 O O . LEU A 1 270 ? 14.883 1.529 18.297 1 89.5 270 LEU A O 1
ATOM 2040 N N . LEU A 1 271 ? 15.398 -0.132 16.938 1 89.25 271 LEU A N 1
ATOM 2041 C CA . LEU A 1 271 ? 16.797 0.27 16.875 1 89.25 271 LEU A CA 1
ATOM 2042 C C .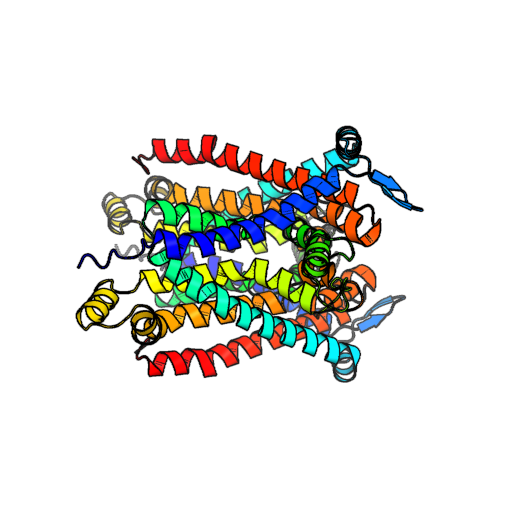 LEU A 1 271 ? 16.953 1.625 16.203 1 89.25 271 LEU A C 1
ATOM 2044 O O . LEU A 1 271 ? 17.734 2.469 16.641 1 89.25 271 LEU A O 1
ATOM 2048 N N . TRP A 1 272 ? 16.219 1.791 15.164 1 88.88 272 TRP A N 1
ATOM 2049 C CA . TRP A 1 272 ? 16.219 3.064 14.445 1 88.88 272 TRP A CA 1
ATOM 2050 C C . TRP A 1 272 ? 15.727 4.195 15.352 1 88.88 272 TRP A C 1
ATOM 2052 O O . TRP A 1 272 ? 16.375 5.242 15.438 1 88.88 272 TRP A O 1
ATOM 2062 N N . THR A 1 273 ? 14.688 3.992 16.062 1 86.94 273 THR A N 1
ATOM 2063 C CA . THR A 1 273 ? 14.102 5.023 16.922 1 86.94 273 THR A CA 1
ATOM 2064 C C . THR A 1 273 ? 15.031 5.348 18.078 1 86.94 273 THR A C 1
ATOM 2066 O O . THR A 1 273 ? 15.242 6.52 18.406 1 86.94 273 THR A O 1
ATOM 2069 N N . ARG A 1 274 ? 15.695 4.367 18.656 1 86.44 274 ARG A N 1
ATOM 2070 C CA . ARG A 1 274 ? 16.516 4.539 19.844 1 86.44 274 ARG A CA 1
ATOM 2071 C C . ARG A 1 274 ? 17.891 5.09 19.469 1 86.44 274 ARG A C 1
ATOM 2073 O O . ARG A 1 274 ? 18.438 5.949 20.172 1 86.44 274 ARG A O 1
ATOM 2080 N N . LEU A 1 275 ? 18.375 4.629 18.391 1 85.75 275 LEU A N 1
ATOM 2081 C CA . LEU A 1 275 ? 19.797 4.895 18.141 1 85.75 275 LEU A CA 1
ATOM 2082 C C . LEU A 1 275 ? 19.953 6.047 17.141 1 85.75 275 LEU A C 1
ATOM 2084 O O . LEU A 1 275 ? 21 6.715 17.141 1 85.75 275 LEU A O 1
ATOM 2088 N N . VAL A 1 276 ? 18.984 6.207 16.359 1 81.44 276 VAL A N 1
ATOM 2089 C CA . VAL A 1 276 ? 19.172 7.188 15.289 1 81.44 276 VAL A CA 1
ATOM 2090 C C . VAL A 1 276 ? 18.266 8.391 15.516 1 81.44 276 VAL A C 1
ATOM 2092 O O . VAL A 1 276 ? 18.734 9.492 15.781 1 81.44 276 VAL A O 1
ATOM 2095 N N . GLU A 1 277 ? 17.094 8.078 15.602 1 81.75 277 GLU A N 1
ATOM 2096 C CA . GLU A 1 277 ? 16.125 9.172 15.641 1 81.75 277 GLU A CA 1
ATOM 2097 C C . GLU A 1 277 ? 16.266 9.977 16.922 1 81.75 277 GLU A C 1
ATOM 2099 O O . GLU A 1 277 ? 16.438 11.203 16.891 1 81.75 277 GLU A O 1
ATOM 2104 N N . ARG A 1 278 ? 16.312 9.375 18.062 1 81.44 278 ARG A N 1
ATOM 2105 C CA . ARG A 1 278 ? 16.391 10.07 19.344 1 81.44 278 ARG A CA 1
ATOM 2106 C C . ARG A 1 278 ? 17.719 10.805 19.484 1 81.44 278 ARG A C 1
ATOM 2108 O O . ARG A 1 278 ? 17.766 11.938 19.953 1 81.44 278 ARG A O 1
ATOM 2115 N N . ARG A 1 279 ? 18.719 10.227 19.078 1 78.88 279 ARG A N 1
ATOM 2116 C CA . ARG A 1 279 ? 20.047 10.844 19.188 1 78.88 279 ARG A CA 1
ATOM 2117 C C . ARG A 1 279 ? 20.141 12.055 18.266 1 78.88 279 ARG A C 1
ATOM 2119 O O . ARG A 1 279 ? 20.672 13.102 18.656 1 78.88 279 ARG A O 1
ATOM 2126 N N . ALA A 1 280 ? 19.609 11.812 17.141 1 79.62 280 ALA A N 1
ATOM 2127 C CA . ALA A 1 280 ? 19.672 12.898 16.156 1 79.62 280 ALA A CA 1
ATOM 2128 C C . ALA A 1 280 ? 18.828 14.086 16.609 1 79.62 280 ALA A C 1
ATOM 2130 O O . ALA A 1 280 ? 19.266 15.234 16.547 1 79.62 280 ALA A O 1
ATOM 2131 N N . LEU A 1 281 ? 17.797 13.859 17.156 1 79.12 281 LEU A N 1
ATOM 2132 C CA . LEU A 1 281 ? 16.891 14.93 17.562 1 79.12 281 LEU A CA 1
ATOM 2133 C C . LEU A 1 281 ? 17.375 15.594 18.844 1 79.12 281 LEU A C 1
ATOM 2135 O O . LEU A 1 281 ? 17.219 16.797 19.031 1 79.12 281 LEU A O 1
ATOM 2139 N N . ARG A 1 282 ? 17.984 14.859 19.672 1 77.62 282 ARG A N 1
ATOM 2140 C CA . ARG A 1 282 ? 18.578 15.422 20.875 1 77.62 282 ARG A CA 1
ATOM 2141 C C . ARG A 1 282 ? 19.734 16.359 20.516 1 77.62 282 ARG A C 1
ATOM 2143 O O . ARG A 1 282 ? 19.891 17.422 21.109 1 77.62 282 ARG A O 1
ATOM 2150 N N . ARG A 1 283 ? 20.375 15.969 19.594 1 73.75 283 ARG A N 1
ATOM 2151 C CA . ARG A 1 283 ? 21.516 16.781 19.172 1 73.75 283 ARG A CA 1
ATOM 2152 C C . ARG A 1 283 ? 21.047 18.094 18.562 1 73.75 283 ARG A C 1
ATOM 2154 O O . ARG A 1 283 ? 21.734 19.109 18.656 1 73.75 283 ARG A O 1
ATOM 2161 N N . LEU A 1 284 ? 19.875 18.047 17.984 1 72.56 284 LEU A N 1
ATOM 2162 C CA . LEU A 1 284 ? 19.359 19.234 17.328 1 72.56 284 LEU A CA 1
ATOM 2163 C C . LEU A 1 284 ? 18.516 20.062 18.297 1 72.56 284 LEU A C 1
ATOM 2165 O O . LEU A 1 284 ? 18.109 21.188 17.953 1 72.56 284 LEU A O 1
ATOM 2169 N N . GLY A 1 285 ? 18.344 19.531 19.422 1 67.69 285 GLY A N 1
ATOM 2170 C CA . GLY A 1 285 ? 17.578 20.25 20.438 1 67.69 285 GLY A CA 1
ATOM 2171 C C . GLY A 1 285 ? 16.078 20.141 20.219 1 67.69 285 GLY A C 1
ATOM 2172 O O . GLY A 1 285 ? 15.312 21 20.672 1 67.69 285 GLY A O 1
ATOM 2173 N N . VAL A 1 286 ? 15.758 19.234 19.25 1 59.53 286 VAL A N 1
ATOM 2174 C CA . VAL A 1 286 ? 14.352 19 18.953 1 59.53 286 VAL A CA 1
ATOM 2175 C C . VAL A 1 286 ? 13.812 17.875 19.844 1 59.53 286 VAL A C 1
ATOM 2177 O O . VAL A 1 286 ? 14.438 16.828 19.953 1 59.53 286 VAL A O 1
ATOM 2180 N N . GLY A 1 287 ? 12.844 18.125 20.844 1 51.16 287 GLY A N 1
ATOM 2181 C CA . GLY A 1 287 ? 12.242 17.156 21.75 1 51.16 287 GLY A CA 1
ATOM 2182 C C . GLY A 1 287 ? 12.492 17.484 23.203 1 51.16 287 GLY A C 1
ATOM 2183 O O . GLY A 1 287 ? 12.172 16.672 24.094 1 51.16 287 GLY A O 1
ATOM 2184 N N . ALA A 1 288 ? 13.391 18.5 23.469 1 42.09 288 ALA A N 1
ATOM 2185 C CA . ALA A 1 288 ? 13.477 18.906 24.875 1 42.09 288 ALA A CA 1
ATOM 2186 C C . ALA A 1 288 ? 12.25 19.719 25.281 1 42.09 288 ALA A C 1
ATOM 2188 O O . ALA A 1 288 ? 11.648 20.406 24.453 1 42.09 288 ALA A O 1
ATOM 2189 N N . MET B 1 1 ? 23.141 45.469 -11.625 1 27.72 1 MET B N 1
ATOM 2190 C CA . MET B 1 1 ? 23.484 44.156 -12.148 1 27.72 1 MET B CA 1
ATOM 2191 C C . MET B 1 1 ? 22.5 43.094 -11.633 1 27.72 1 MET B C 1
ATOM 2193 O O . MET B 1 1 ? 22.453 42.812 -10.438 1 27.72 1 MET B O 1
ATOM 2197 N N . SER B 1 2 ? 21.25 43 -12.18 1 33.19 2 SER B N 1
ATOM 2198 C CA . SER B 1 2 ? 19.984 42.312 -11.945 1 33.19 2 SER B CA 1
ATOM 2199 C C . SER B 1 2 ? 20.156 40.812 -11.875 1 33.19 2 SER B C 1
ATOM 2201 O O . SER B 1 2 ? 20.359 40.156 -12.891 1 33.19 2 SER B O 1
ATOM 2203 N N . ARG B 1 3 ? 21.156 40.312 -11.117 1 39.19 3 ARG B N 1
ATOM 2204 C CA . ARG B 1 3 ? 21.25 38.875 -10.906 1 39.19 3 ARG B CA 1
ATOM 2205 C C . ARG B 1 3 ? 19.875 38.219 -10.812 1 39.19 3 ARG B C 1
ATOM 2207 O O . ARG B 1 3 ? 19.203 38.344 -9.789 1 39.19 3 ARG B O 1
ATOM 2214 N N . ARG B 1 4 ? 19.203 38.312 -11.859 1 40.31 4 ARG B N 1
ATOM 2215 C CA . ARG B 1 4 ? 17.875 37.75 -12.078 1 40.31 4 ARG B CA 1
ATOM 2216 C C . ARG B 1 4 ? 17.781 36.312 -11.539 1 40.31 4 ARG B C 1
ATOM 2218 O O . ARG B 1 4 ? 18.609 35.469 -11.883 1 40.31 4 ARG B O 1
ATOM 2225 N N . LEU B 1 5 ? 17.344 36.188 -10.367 1 41.47 5 LEU B N 1
ATOM 2226 C CA . LEU B 1 5 ? 16.938 34.969 -9.648 1 41.47 5 LEU B CA 1
ATOM 2227 C C . LEU B 1 5 ? 16.5 33.875 -10.625 1 41.47 5 LEU B C 1
ATOM 2229 O O . LEU B 1 5 ? 15.578 34.094 -11.414 1 41.47 5 LEU B O 1
ATOM 2233 N N . ALA B 1 6 ? 17.422 33.406 -11.43 1 43.75 6 ALA B N 1
ATOM 2234 C CA . ALA B 1 6 ? 17.031 32.156 -12.109 1 43.75 6 ALA B CA 1
ATOM 2235 C C . ALA B 1 6 ? 15.758 31.578 -11.5 1 43.75 6 ALA B C 1
ATOM 2237 O O . ALA B 1 6 ? 15.695 31.328 -10.297 1 43.75 6 ALA B O 1
ATOM 2238 N N . SER B 1 7 ? 14.594 31.797 -12.023 1 48.06 7 SER B N 1
ATOM 2239 C CA . SER B 1 7 ? 13.219 31.578 -11.578 1 48.06 7 SER B CA 1
ATOM 2240 C C . SER B 1 7 ? 13.039 30.203 -10.977 1 48.06 7 SER B C 1
ATOM 2242 O O . SER B 1 7 ? 13.688 29.234 -11.406 1 48.06 7 SER B O 1
ATOM 2244 N N . PRO B 1 8 ? 12.648 30.141 -9.656 1 50.06 8 PRO B N 1
ATOM 2245 C CA . PRO B 1 8 ? 12.25 28.891 -9.023 1 50.06 8 PRO B CA 1
ATOM 2246 C C . PRO B 1 8 ? 11.703 27.875 -10.023 1 50.06 8 PRO B C 1
ATOM 2248 O O . PRO B 1 8 ? 11.859 26.656 -9.828 1 50.06 8 PRO B O 1
ATOM 2251 N N . LEU B 1 9 ? 11.172 28.469 -11.109 1 51.84 9 LEU B N 1
ATOM 2252 C CA . LEU B 1 9 ? 10.625 27.562 -12.117 1 51.84 9 LEU B CA 1
ATOM 2253 C C . LEU B 1 9 ? 11.727 26.766 -12.797 1 51.84 9 LEU B C 1
ATOM 2255 O O . LEU B 1 9 ? 11.539 25.594 -13.125 1 51.84 9 LEU B O 1
ATOM 2259 N N . LEU B 1 10 ? 12.758 27.422 -13.117 1 53.34 10 LEU B N 1
ATOM 2260 C CA . LEU B 1 10 ? 13.82 26.734 -13.844 1 53.34 10 LEU B CA 1
ATOM 2261 C C . LEU B 1 10 ? 14.43 25.625 -12.992 1 53.34 10 LEU B C 1
ATOM 2263 O O . LEU B 1 10 ? 14.859 24.594 -13.516 1 53.34 10 LEU B O 1
ATOM 2267 N N . LEU B 1 11 ? 14.602 25.906 -11.781 1 53 11 LEU B N 1
ATOM 2268 C CA . LEU B 1 11 ? 15.148 24.859 -10.922 1 53 11 LEU B CA 1
ATOM 2269 C C . LEU B 1 11 ? 14.109 23.781 -10.641 1 53 11 LEU B C 1
ATOM 2271 O O . LEU B 1 11 ? 14.453 22.609 -10.422 1 53 11 LEU B O 1
ATOM 2275 N N . THR B 1 12 ? 12.828 24.219 -10.625 1 56.75 12 THR B N 1
ATOM 2276 C CA . THR B 1 12 ? 11.742 23.344 -10.172 1 56.75 12 THR B CA 1
ATOM 2277 C C . THR B 1 12 ? 11.242 22.469 -11.32 1 56.75 12 THR B C 1
ATOM 2279 O O . THR B 1 12 ? 10.805 21.344 -11.102 1 56.75 12 THR B O 1
ATOM 2282 N N . LEU B 1 13 ? 11.281 23 -12.602 1 60.59 13 LEU B N 1
ATOM 2283 C CA . LEU B 1 13 ? 10.703 22.344 -13.773 1 60.59 13 LEU B CA 1
ATOM 2284 C C . LEU B 1 13 ? 11.43 21.031 -14.07 1 60.59 13 LEU B C 1
ATOM 2286 O O . LEU B 1 13 ? 10.789 20.016 -14.359 1 60.59 13 LEU B O 1
ATOM 2290 N N . PRO B 1 14 ? 12.625 21 -13.867 1 60.75 14 PRO B N 1
ATOM 2291 C CA . PRO B 1 14 ? 13.297 19.75 -14.25 1 60.75 14 PRO B CA 1
ATOM 2292 C C . PRO B 1 14 ? 12.953 18.578 -13.336 1 60.75 14 PRO B C 1
ATOM 2294 O O . PRO B 1 14 ? 12.727 17.469 -13.805 1 60.75 14 PRO B O 1
ATOM 2297 N N . SER B 1 15 ? 12.781 18.984 -12 1 64.62 15 SER B N 1
ATOM 2298 C CA . SER B 1 15 ? 12.531 17.844 -11.125 1 64.62 15 SER B CA 1
ATOM 2299 C C . SER B 1 15 ? 11.102 17.328 -11.281 1 64.62 15 SER B C 1
ATOM 2301 O O . SER B 1 15 ? 10.875 16.109 -11.305 1 64.62 15 SER B O 1
ATOM 2303 N N . GLY B 1 16 ? 10.195 18.25 -11.406 1 70 16 GLY B N 1
ATOM 2304 C CA . GLY B 1 16 ? 8.812 17.844 -11.625 1 70 16 GLY B CA 1
ATOM 2305 C C . GLY B 1 16 ? 8.609 17.094 -12.93 1 70 16 GLY B C 1
ATOM 2306 O O . GLY B 1 16 ? 7.883 16.109 -12.977 1 70 16 GLY B O 1
ATOM 2307 N N . LEU B 1 17 ? 9.328 17.547 -13.867 1 73.62 17 LEU B N 1
ATOM 2308 C CA . LEU B 1 17 ? 9.227 16.922 -15.188 1 73.62 17 LEU B CA 1
ATOM 2309 C C . LEU B 1 17 ? 9.852 15.539 -15.18 1 73.62 17 LEU B C 1
ATOM 2311 O O . LEU B 1 17 ? 9.305 14.602 -15.773 1 73.62 17 LEU B O 1
ATOM 2315 N N . VAL B 1 18 ? 10.883 15.438 -14.484 1 73.31 18 VAL B N 1
ATOM 2316 C CA . VAL B 1 18 ? 11.562 14.141 -14.414 1 73.31 18 VAL B CA 1
ATOM 2317 C C . VAL B 1 18 ? 10.672 13.133 -13.688 1 73.31 18 VAL B C 1
ATOM 2319 O O . VAL B 1 18 ? 10.508 12 -14.141 1 73.31 18 VAL B O 1
ATOM 2322 N N . TYR B 1 19 ? 10.062 13.672 -12.695 1 74.56 19 TYR B N 1
ATOM 2323 C CA . TYR B 1 19 ? 9.211 12.766 -11.938 1 74.56 19 TYR B CA 1
ATOM 2324 C C . TYR B 1 19 ? 7.961 12.398 -12.734 1 74.56 19 TYR B C 1
ATOM 2326 O O . TYR B 1 19 ? 7.539 11.234 -12.742 1 74.56 19 TYR B O 1
ATOM 2334 N N . ALA B 1 20 ? 7.434 13.383 -13.391 1 78.25 20 ALA B N 1
ATOM 2335 C CA . ALA B 1 20 ? 6.262 13.125 -14.227 1 78.25 20 ALA B CA 1
ATOM 2336 C C . ALA B 1 20 ? 6.59 12.125 -15.336 1 78.25 20 ALA B C 1
ATOM 2338 O O . ALA B 1 20 ? 5.797 11.227 -15.625 1 78.25 20 ALA B O 1
ATOM 2339 N N . LEU B 1 21 ? 7.738 12.266 -15.812 1 79.12 21 LEU B N 1
ATOM 2340 C CA . LEU B 1 21 ? 8.156 11.375 -16.875 1 79.12 21 LEU B CA 1
ATOM 2341 C C . LEU B 1 21 ? 8.375 9.961 -16.359 1 79.12 21 LEU B C 1
ATOM 2343 O O . LEU B 1 21 ? 7.953 8.984 -16.984 1 79.12 21 LEU B O 1
ATOM 2347 N N . VAL B 1 22 ? 8.93 9.93 -15.227 1 80.69 22 VAL B N 1
ATOM 2348 C CA . VAL B 1 22 ? 9.219 8.617 -14.648 1 80.69 22 VAL B CA 1
ATOM 2349 C C . VAL B 1 22 ? 7.91 7.93 -14.258 1 80.69 22 VAL B C 1
ATOM 2351 O O . VAL B 1 22 ? 7.797 6.703 -14.344 1 80.69 22 VAL B O 1
ATOM 2354 N N . LEU B 1 23 ? 6.938 8.711 -13.914 1 81.38 23 LEU B N 1
ATOM 2355 C CA . LEU B 1 23 ? 5.633 8.164 -13.555 1 81.38 23 LEU B CA 1
ATOM 2356 C C . LEU B 1 23 ? 4.84 7.789 -14.797 1 81.38 23 LEU B C 1
ATOM 2358 O O . LEU B 1 23 ? 4.223 6.727 -14.852 1 81.38 23 LEU B O 1
ATOM 2362 N N . LEU B 1 24 ? 4.902 8.609 -15.805 1 87.56 24 LEU B N 1
ATOM 2363 C CA . LEU B 1 24 ? 4.027 8.477 -16.969 1 87.56 24 LEU B CA 1
ATOM 2364 C C . LEU B 1 24 ? 4.625 7.516 -17.984 1 87.56 24 LEU B C 1
ATOM 2366 O O . LEU B 1 24 ? 3.895 6.832 -18.703 1 87.56 24 LEU B O 1
ATOM 2370 N N . LEU B 1 25 ? 5.91 7.418 -18.047 1 91 25 LEU B N 1
ATOM 2371 C CA . LEU B 1 25 ? 6.562 6.625 -19.078 1 91 25 LEU B CA 1
ATOM 2372 C C . LEU B 1 25 ? 6.188 5.152 -18.953 1 91 25 LEU B C 1
ATOM 2374 O O . LEU B 1 25 ? 5.824 4.512 -19.953 1 91 25 LEU B O 1
ATOM 2378 N N . PRO B 1 26 ? 6.238 4.66 -17.75 1 91.62 26 PRO B N 1
ATOM 2379 C CA . PRO B 1 26 ? 5.836 3.258 -17.641 1 91.62 26 PRO B CA 1
ATOM 2380 C C . PRO B 1 26 ? 4.375 3.027 -18.016 1 91.62 26 PRO B C 1
ATOM 2382 O O . PRO B 1 26 ? 4.043 2.012 -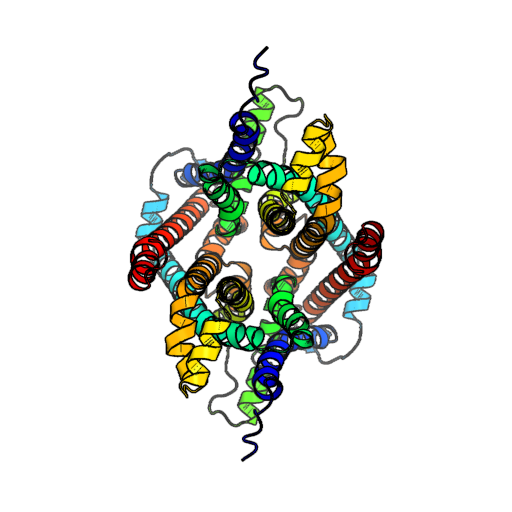18.641 1 91.62 26 PRO B O 1
ATOM 2385 N N . LEU B 1 27 ? 3.561 3.949 -17.703 1 93.25 27 LEU B N 1
ATOM 2386 C CA . LEU B 1 27 ? 2.139 3.811 -18 1 93.25 27 LEU B CA 1
ATOM 2387 C C . LEU B 1 27 ? 1.887 3.896 -19.5 1 93.25 27 LEU B C 1
ATOM 2389 O O . LEU B 1 27 ? 1.019 3.199 -20.031 1 93.25 27 LEU B O 1
ATOM 2393 N N . ILE B 1 28 ? 2.639 4.723 -20.156 1 94.25 28 ILE B N 1
ATOM 2394 C CA . ILE B 1 28 ? 2.537 4.832 -21.609 1 94.25 28 ILE B CA 1
ATOM 2395 C C . ILE B 1 28 ? 2.975 3.52 -22.25 1 94.25 28 ILE B C 1
ATOM 2397 O O . ILE B 1 28 ? 2.367 3.068 -23.234 1 94.25 28 ILE B O 1
ATOM 2401 N N . GLY B 1 29 ? 4.043 2.908 -21.75 1 93.56 29 GLY B N 1
ATOM 2402 C CA . GLY B 1 29 ? 4.473 1.607 -22.234 1 93.56 29 GLY B CA 1
ATOM 2403 C C . GLY B 1 29 ? 3.395 0.545 -22.125 1 93.56 29 GLY B C 1
ATOM 2404 O O . GLY B 1 29 ? 3.234 -0.275 -23.031 1 93.56 29 GLY B O 1
ATOM 2405 N N . VAL B 1 30 ? 2.656 0.61 -21.016 1 95.38 30 VAL B N 1
ATOM 2406 C CA . VAL B 1 30 ? 1.565 -0.337 -20.812 1 95.38 30 VAL B CA 1
ATOM 2407 C C . VAL B 1 30 ? 0.464 -0.084 -21.844 1 95.38 30 VAL B C 1
ATOM 2409 O O . VAL B 1 30 ? -0.072 -1.025 -22.438 1 95.38 30 VAL B O 1
ATOM 2412 N N . ALA B 1 31 ? 0.179 1.175 -22.094 1 96.5 31 ALA B N 1
ATOM 2413 C CA . ALA B 1 31 ? -0.856 1.54 -23.047 1 96.5 31 ALA B CA 1
ATOM 2414 C C . ALA B 1 31 ? -0.474 1.098 -24.469 1 96.5 31 ALA B C 1
ATOM 2416 O O . ALA B 1 31 ? -1.308 0.566 -25.203 1 96.5 31 ALA B O 1
ATOM 2417 N N . VAL B 1 32 ? 0.731 1.256 -24.844 1 95.69 32 VAL B N 1
ATOM 2418 C CA . VAL B 1 32 ? 1.209 0.871 -26.156 1 95.69 32 VAL B CA 1
ATOM 2419 C C . VAL B 1 32 ? 1.185 -0.65 -26.297 1 95.69 32 VAL B C 1
ATOM 2421 O O . VAL B 1 32 ? 0.757 -1.18 -27.328 1 95.69 32 VAL B O 1
ATOM 2424 N N . LEU B 1 33 ? 1.606 -1.313 -25.281 1 95.56 33 LEU B N 1
ATOM 2425 C CA . LEU B 1 33 ? 1.635 -2.773 -25.281 1 95.56 33 LEU B CA 1
ATOM 2426 C C . LEU B 1 33 ? 0.227 -3.342 -25.422 1 95.56 33 LEU B C 1
ATOM 2428 O O . LEU B 1 33 ? 0.036 -4.398 -26.031 1 95.56 33 LEU B O 1
ATOM 2432 N N . SER B 1 34 ? -0.755 -2.67 -24.812 1 97.44 34 SER B N 1
ATOM 2433 C CA . SER B 1 34 ? -2.135 -3.145 -24.844 1 97.44 34 SER B CA 1
ATOM 2434 C C . SER B 1 34 ? -2.68 -3.199 -26.266 1 97.44 34 SER B C 1
ATOM 2436 O O . SER B 1 34 ? -3.697 -3.844 -26.516 1 97.44 34 SER B O 1
ATOM 2438 N N . LEU B 1 35 ? -2.016 -2.539 -27.203 1 97.81 35 LEU B N 1
ATOM 2439 C CA . LEU B 1 35 ? -2.465 -2.477 -28.594 1 97.81 35 LEU B CA 1
ATOM 2440 C C . LEU B 1 35 ? -1.783 -3.553 -29.438 1 97.81 35 LEU B C 1
ATOM 2442 O O . LEU B 1 35 ? -2.061 -3.682 -30.625 1 97.81 35 LEU B O 1
ATOM 2446 N N . GLN B 1 36 ? -0.898 -4.32 -28.812 1 96.94 36 GLN B N 1
ATOM 2447 C CA . GLN B 1 36 ? -0.163 -5.355 -29.516 1 96.94 36 GLN B CA 1
ATOM 2448 C C . GLN B 1 36 ? -0.904 -6.691 -29.469 1 96.94 36 GLN B C 1
ATOM 2450 O O . GLN B 1 36 ? -1.882 -6.836 -28.734 1 96.94 36 GLN B O 1
ATOM 2455 N N . GLY B 1 37 ? -0.441 -7.641 -30.344 1 96.06 37 GLY B N 1
ATOM 2456 C CA . GLY B 1 37 ? -0.993 -8.984 -30.359 1 96.06 37 GLY B CA 1
ATOM 2457 C C . GLY B 1 37 ? -0.131 -9.992 -29.609 1 96.06 37 GLY B C 1
ATOM 2458 O O . GLY B 1 37 ? 0.948 -9.648 -29.125 1 96.06 37 GLY B O 1
ATOM 2459 N N . PHE B 1 38 ? -0.71 -11.133 -29.453 1 95.25 38 PHE B N 1
ATOM 2460 C CA . PHE B 1 38 ? 0.016 -12.188 -28.75 1 95.25 38 PHE B CA 1
ATOM 2461 C C . PHE B 1 38 ? -0.286 -13.547 -29.359 1 95.25 38 PHE B C 1
ATOM 2463 O O . PHE B 1 38 ? -1.408 -13.797 -29.812 1 95.25 38 PHE B O 1
ATOM 2470 N N . ASP B 1 39 ? 0.791 -14.281 -29.438 1 94.38 39 ASP B N 1
ATOM 2471 C CA . ASP B 1 39 ? 0.737 -15.68 -29.859 1 94.38 39 ASP B CA 1
ATOM 2472 C C . ASP B 1 39 ? 1.54 -16.562 -28.906 1 94.38 39 ASP B C 1
ATOM 2474 O O . ASP B 1 39 ? 2.662 -16.219 -28.531 1 94.38 39 ASP B O 1
ATOM 2478 N N . PHE B 1 40 ? 1.002 -17.641 -28.469 1 92.25 40 PHE B N 1
ATOM 2479 C CA . PHE B 1 40 ? 1.652 -18.469 -27.469 1 92.25 40 PHE B CA 1
ATOM 2480 C C . PHE B 1 40 ? 2.963 -19.031 -28 1 92.25 40 PHE B C 1
ATOM 2482 O O . PHE B 1 40 ? 3.873 -19.344 -27.234 1 92.25 40 PHE B O 1
ATOM 2489 N N . ASP B 1 41 ? 3.145 -19.188 -29.312 1 90.56 41 ASP B N 1
ATOM 2490 C CA . ASP B 1 41 ? 4.359 -19.719 -29.922 1 90.56 41 ASP B CA 1
ATOM 2491 C C . ASP B 1 41 ? 5.359 -18.609 -30.219 1 90.56 41 ASP B C 1
ATOM 2493 O O . ASP B 1 41 ? 6.559 -18.766 -29.969 1 90.56 41 ASP B O 1
ATOM 2497 N N . LYS B 1 42 ? 4.848 -17.438 -30.703 1 92.25 42 LYS B N 1
ATOM 2498 C CA . LYS B 1 42 ? 5.719 -16.375 -31.203 1 92.25 42 LYS B CA 1
ATOM 2499 C C . LYS B 1 42 ? 5.891 -15.266 -30.172 1 92.25 42 LYS B C 1
ATOM 2501 O O . LYS B 1 42 ? 6.793 -14.438 -30.297 1 92.25 42 LYS B O 1
ATOM 2506 N N . GLY B 1 43 ? 5.012 -15.289 -29.203 1 91.94 43 GLY B N 1
ATOM 2507 C CA . GLY B 1 43 ? 5.086 -14.227 -28.219 1 91.94 43 GLY B CA 1
ATOM 2508 C C . GLY B 1 43 ? 4.336 -12.977 -28.641 1 91.94 43 GLY B C 1
ATOM 2509 O O . GLY B 1 43 ? 3.238 -13.055 -29.188 1 91.94 43 GLY B O 1
ATOM 2510 N N . ILE B 1 44 ? 4.906 -11.805 -28.391 1 92.44 44 ILE B N 1
ATOM 2511 C CA . ILE B 1 44 ? 4.262 -10.531 -28.688 1 92.44 44 ILE B CA 1
ATOM 2512 C C . ILE B 1 44 ? 4.359 -10.242 -30.188 1 92.44 44 ILE B C 1
ATOM 2514 O O . ILE B 1 44 ? 5.43 -10.375 -30.781 1 92.44 44 ILE B O 1
ATOM 2518 N N . LEU B 1 45 ? 3.234 -9.914 -30.797 1 94.12 45 LEU B N 1
ATOM 2519 C CA . LEU B 1 45 ? 3.143 -9.594 -32.219 1 94.12 45 LEU B CA 1
ATOM 2520 C C . LEU B 1 45 ? 2.898 -8.102 -32.406 1 94.12 45 LEU B C 1
ATOM 2522 O O . LEU B 1 45 ? 2.066 -7.504 -31.734 1 94.12 45 LEU B O 1
ATOM 2526 N N . PRO B 1 46 ? 3.605 -7.602 -33.406 1 91.94 46 PRO B N 1
ATOM 2527 C CA . PRO B 1 46 ? 3.35 -6.191 -33.688 1 91.94 46 PRO B CA 1
ATOM 2528 C C . PRO B 1 46 ? 2.045 -5.973 -34.469 1 91.94 46 PRO B C 1
ATOM 2530 O O . PRO B 1 46 ? 1.938 -6.352 -35.625 1 91.94 46 PRO B O 1
ATOM 2533 N N . ARG B 1 47 ? 0.894 -5.609 -34.031 1 88.06 47 ARG B N 1
ATOM 2534 C CA . ARG B 1 47 ? -0.408 -5.434 -34.688 1 88.06 47 ARG B CA 1
ATOM 2535 C C . ARG B 1 47 ? -0.909 -4 -34.531 1 88.06 47 ARG B C 1
ATOM 2537 O O . ARG B 1 47 ? -1.362 -3.385 -35.469 1 88.06 47 ARG B O 1
ATOM 2544 N N . TRP B 1 48 ? -0.882 -3.311 -33.594 1 93.19 48 TRP B N 1
ATOM 2545 C CA . TRP B 1 48 ? -1.357 -1.967 -33.281 1 93.19 48 TRP B CA 1
ATOM 2546 C C . TRP B 1 48 ? -2.857 -1.85 -33.531 1 93.19 48 TRP B C 1
ATOM 2548 O O . TRP B 1 48 ? -3.289 -1.12 -34.438 1 93.19 48 TRP B O 1
ATOM 2558 N N . ASN B 1 49 ? -3.686 -2.523 -32.844 1 94.06 49 ASN B N 1
ATOM 2559 C CA . ASN B 1 49 ? -5.141 -2.502 -32.969 1 94.06 49 ASN B CA 1
ATOM 2560 C C . ASN B 1 49 ? -5.816 -2.646 -31.625 1 94.06 49 ASN B C 1
ATOM 2562 O O . ASN B 1 49 ? -5.145 -2.678 -30.578 1 94.06 49 ASN B O 1
ATOM 2566 N N . LEU B 1 50 ? -7.16 -2.717 -31.656 1 97.25 50 LEU B N 1
ATOM 2567 C CA . LEU B 1 50 ? -7.941 -2.727 -30.422 1 97.25 50 LEU B CA 1
ATOM 2568 C C . LEU B 1 50 ? -8.508 -4.117 -30.156 1 97.25 50 LEU B C 1
ATOM 2570 O O . LEU B 1 50 ? -9.523 -4.254 -29.469 1 97.25 50 LEU B O 1
ATOM 2574 N N . ALA B 1 51 ? -7.871 -5.168 -30.641 1 97.06 51 ALA B N 1
ATOM 2575 C CA . ALA B 1 51 ? -8.375 -6.531 -30.547 1 97.06 51 ALA B CA 1
ATOM 2576 C C . ALA B 1 51 ? -8.492 -6.965 -29.078 1 97.06 51 ALA B C 1
ATOM 2578 O O . ALA B 1 51 ? -9.461 -7.617 -28.703 1 97.06 51 ALA B O 1
ATOM 2579 N N . ASN B 1 52 ? -7.5 -6.613 -28.266 1 98.12 52 ASN B N 1
ATOM 2580 C CA . ASN B 1 52 ? -7.551 -6.957 -26.859 1 98.12 52 ASN B CA 1
ATOM 2581 C C . ASN B 1 52 ? -8.75 -6.32 -26.156 1 98.12 52 ASN B C 1
ATOM 2583 O O . ASN B 1 52 ? -9.391 -6.945 -25.312 1 98.12 52 ASN B O 1
ATOM 2587 N N . TYR B 1 53 ? -9.023 -5.137 -26.531 1 98.06 53 TYR B N 1
ATOM 2588 C CA . TYR B 1 53 ? -10.156 -4.426 -25.938 1 98.06 53 TYR B CA 1
ATOM 2589 C C . TYR B 1 53 ? -11.477 -5.004 -26.422 1 98.06 53 TYR B C 1
ATOM 2591 O O . TYR B 1 53 ? -12.445 -5.082 -25.656 1 98.06 53 TYR B O 1
ATOM 2599 N N . ALA B 1 54 ? -11.531 -5.375 -27.656 1 97.38 54 ALA B N 1
ATOM 2600 C CA . ALA B 1 54 ? -12.727 -6.023 -28.188 1 97.38 54 ALA B CA 1
ATOM 2601 C C . ALA B 1 54 ? -12.992 -7.352 -27.484 1 97.38 54 ALA B C 1
ATOM 2603 O O . ALA B 1 54 ? -14.141 -7.676 -27.172 1 97.38 54 ALA B O 1
ATOM 2604 N N . ASP B 1 55 ? -11.961 -8.078 -27.266 1 96.5 55 ASP B N 1
ATOM 2605 C CA . ASP B 1 55 ? -12.062 -9.344 -26.547 1 96.5 55 ASP B CA 1
ATOM 2606 C C . ASP B 1 55 ? -12.594 -9.117 -25.125 1 96.5 55 ASP B C 1
ATOM 2608 O O . ASP B 1 55 ? -13.469 -9.852 -24.672 1 96.5 55 ASP B O 1
ATOM 2612 N N . LEU B 1 56 ? -12.086 -8.141 -24.469 1 97.88 56 LEU B N 1
ATOM 2613 C CA . LEU B 1 56 ? -12.477 -7.863 -23.094 1 97.88 56 LEU B CA 1
ATOM 2614 C C . LEU B 1 56 ? -13.914 -7.355 -23.031 1 97.88 56 LEU B C 1
ATOM 2616 O O . LEU B 1 56 ? -14.641 -7.633 -22.078 1 97.88 56 LEU B O 1
ATOM 2620 N N . ALA B 1 57 ? -14.367 -6.609 -24.047 1 96.94 57 ALA B N 1
ATOM 2621 C CA . ALA B 1 57 ? -15.711 -6.047 -24.094 1 96.94 57 ALA B CA 1
ATOM 2622 C C . ALA B 1 57 ? -16.766 -7.148 -24.172 1 96.94 57 ALA B C 1
ATOM 2624 O O . ALA B 1 57 ? -17.891 -6.984 -23.688 1 96.94 57 ALA B O 1
ATOM 2625 N N . THR B 1 58 ? -16.359 -8.273 -24.734 1 96.31 58 THR B N 1
ATOM 2626 C CA . THR B 1 58 ? -17.312 -9.367 -24.938 1 96.31 58 THR B CA 1
ATOM 2627 C C . THR B 1 58 ? -17.047 -10.492 -23.953 1 96.31 58 THR B C 1
ATOM 2629 O O . THR B 1 58 ? -17.734 -11.523 -23.969 1 96.31 58 THR B O 1
ATOM 2632 N N . ASP B 1 59 ? -16.125 -10.312 -23.109 1 97.06 59 ASP B N 1
ATOM 2633 C CA . ASP B 1 59 ? -15.742 -11.336 -22.141 1 97.06 59 ASP B CA 1
ATOM 2634 C C . ASP B 1 59 ? -16.594 -11.242 -20.875 1 97.06 59 ASP B C 1
ATOM 2636 O O . ASP B 1 59 ? -16.422 -10.312 -20.078 1 97.06 59 ASP B O 1
ATOM 2640 N N . SER B 1 60 ? -17.406 -12.219 -20.625 1 96.75 60 SER B N 1
ATOM 2641 C CA . SER B 1 60 ? -18.297 -12.227 -19.469 1 96.75 60 SER B CA 1
ATOM 2642 C C . SER B 1 60 ? -17.516 -12.32 -18.172 1 96.75 60 SER B C 1
ATOM 2644 O O . SER B 1 60 ? -17.922 -11.75 -17.156 1 96.75 60 SER B O 1
ATOM 2646 N N . LEU B 1 61 ? -16.422 -12.977 -18.25 1 95.88 61 LEU B N 1
ATOM 2647 C CA . LEU B 1 61 ? -15.602 -13.094 -17.047 1 95.88 61 LEU B CA 1
ATOM 2648 C C . LEU B 1 61 ? -15.023 -11.742 -16.656 1 95.88 61 LEU B C 1
ATOM 2650 O O . LEU B 1 61 ? -15.008 -11.391 -15.469 1 95.88 61 LEU B O 1
ATOM 2654 N N . PHE B 1 62 ? -14.547 -11.047 -17.688 1 97.5 62 PHE B N 1
ATOM 2655 C CA . PHE B 1 62 ? -13.969 -9.742 -17.375 1 97.5 62 PHE B CA 1
ATOM 2656 C C . PHE B 1 62 ? -15.023 -8.805 -16.797 1 97.5 62 PHE B C 1
ATOM 2658 O O . PHE B 1 62 ? -14.742 -8.047 -15.867 1 97.5 62 PHE B O 1
ATOM 2665 N N . ARG B 1 63 ? -16.141 -8.852 -17.281 1 97.06 63 ARG B N 1
ATOM 2666 C CA . ARG B 1 63 ? -17.234 -8.016 -16.781 1 97.06 63 ARG B CA 1
ATOM 2667 C C . ARG B 1 63 ? -17.547 -8.352 -15.32 1 97.06 63 ARG B C 1
ATOM 2669 O O . ARG B 1 63 ? -17.75 -7.453 -14.5 1 97.06 63 ARG B O 1
ATOM 2676 N N . GLU B 1 64 ? -17.641 -9.57 -15.016 1 97.56 64 GLU B N 1
ATOM 2677 C CA . GLU B 1 64 ? -17.906 -10.016 -13.656 1 97.56 64 GLU B CA 1
ATOM 2678 C C . GLU B 1 64 ? -16.812 -9.562 -12.695 1 97.56 64 GLU B C 1
ATOM 2680 O O . GLU B 1 64 ? -17.094 -9.102 -11.586 1 97.56 64 GLU B O 1
ATOM 2685 N N . VAL B 1 65 ? -15.578 -9.703 -13.141 1 97.88 65 VAL B N 1
ATOM 2686 C CA . VAL B 1 65 ? -14.43 -9.344 -12.32 1 97.88 65 VAL B CA 1
ATOM 2687 C C . VAL B 1 65 ? -14.414 -7.832 -12.086 1 97.88 65 VAL B C 1
ATOM 2689 O O . VAL B 1 65 ? -14.117 -7.371 -10.984 1 97.88 65 VAL B O 1
ATOM 2692 N N . LEU B 1 66 ? -14.703 -7.117 -13.148 1 97.75 66 LEU B N 1
ATOM 2693 C CA . LEU B 1 66 ? -14.766 -5.66 -13.047 1 97.75 66 LEU B CA 1
ATOM 2694 C C . LEU B 1 66 ? -15.859 -5.234 -12.07 1 97.75 66 LEU B C 1
ATOM 2696 O O . LEU B 1 66 ? -15.633 -4.371 -11.219 1 97.75 66 LEU B O 1
ATOM 2700 N N . GLU B 1 67 ? -17 -5.809 -12.195 1 97.5 67 GLU B N 1
ATOM 2701 C CA . GLU B 1 67 ? -18.109 -5.504 -11.297 1 97.5 67 GLU B CA 1
ATOM 2702 C C . GLU B 1 67 ? -17.766 -5.844 -9.852 1 97.5 67 GLU B C 1
ATOM 2704 O O . GLU B 1 67 ? -18.062 -5.074 -8.938 1 97.5 67 GLU B O 1
ATOM 2709 N N . ARG B 1 68 ? -17.203 -6.977 -9.633 1 98.19 68 ARG B N 1
ATOM 2710 C CA . ARG B 1 68 ? -16.797 -7.383 -8.297 1 98.19 68 ARG B CA 1
ATOM 2711 C C . ARG B 1 68 ? -15.797 -6.398 -7.707 1 98.19 68 ARG B C 1
ATOM 2713 O O . ARG B 1 68 ? -15.891 -6.023 -6.539 1 98.19 68 ARG B O 1
ATOM 2720 N N . THR B 1 69 ? -14.82 -5.973 -8.516 1 98.38 69 THR B N 1
ATOM 2721 C CA . THR B 1 69 ? -13.797 -5.023 -8.086 1 98.38 69 THR B CA 1
ATOM 2722 C C . THR B 1 69 ? -14.445 -3.74 -7.562 1 98.38 69 THR B C 1
ATOM 2724 O O . THR B 1 69 ? -14.125 -3.281 -6.465 1 98.38 69 THR B O 1
ATOM 2727 N N . PHE B 1 70 ? -15.398 -3.227 -8.258 1 97.75 70 PHE B N 1
ATOM 2728 C CA . PHE B 1 70 ? -16 -1.955 -7.875 1 97.75 70 PHE B CA 1
ATOM 2729 C C . PHE B 1 70 ? -17 -2.152 -6.742 1 97.75 70 PHE B C 1
ATOM 2731 O O . PHE B 1 70 ? -17.141 -1.288 -5.875 1 97.75 70 PHE B O 1
ATOM 2738 N N . ARG B 1 71 ? -17.656 -3.266 -6.734 1 98 71 ARG B N 1
ATOM 2739 C CA . ARG B 1 71 ? -18.547 -3.57 -5.625 1 98 71 ARG B CA 1
ATOM 2740 C C . ARG B 1 71 ? -17.781 -3.686 -4.312 1 98 71 ARG B C 1
ATOM 2742 O O . ARG B 1 71 ? -18.156 -3.084 -3.309 1 98 71 ARG B O 1
ATOM 2749 N N . LEU B 1 72 ? -16.75 -4.418 -4.336 1 98.56 72 LEU B N 1
ATOM 2750 C CA . LEU B 1 72 ? -15.914 -4.566 -3.148 1 98.56 72 LEU B CA 1
ATOM 2751 C C . LEU B 1 72 ? -15.359 -3.219 -2.697 1 98.56 72 LEU B C 1
ATOM 2753 O O . LEU B 1 72 ? -15.305 -2.934 -1.499 1 98.56 72 LEU B O 1
ATOM 2757 N N . SER B 1 73 ? -14.945 -2.436 -3.672 1 98.5 73 SER B N 1
ATOM 2758 C CA . SER B 1 73 ? -14.367 -1.134 -3.35 1 98.5 73 SER B CA 1
ATOM 2759 C C . SER B 1 73 ? -15.406 -0.208 -2.729 1 98.5 73 SER B C 1
ATOM 2761 O O . SER B 1 73 ? -15.109 0.51 -1.77 1 98.5 73 SER B O 1
ATOM 2763 N N . LEU B 1 74 ? -16.609 -0.225 -3.248 1 98.06 74 LEU B N 1
ATOM 2764 C CA . LEU B 1 74 ? -17.672 0.624 -2.73 1 98.06 74 LEU B CA 1
ATOM 2765 C C . LEU B 1 74 ? -18.078 0.194 -1.324 1 98.06 74 LEU B C 1
ATOM 2767 O O . LEU B 1 74 ? -18.234 1.034 -0.435 1 98.06 74 LEU B O 1
ATOM 2771 N N . VAL B 1 75 ? -18.266 -1.065 -1.135 1 98.75 75 VAL B N 1
ATOM 2772 C CA . VAL B 1 75 ? -18.672 -1.594 0.165 1 98.75 75 VAL B CA 1
ATOM 2773 C C . VAL B 1 75 ? -17.578 -1.314 1.196 1 98.75 75 VAL B C 1
ATOM 2775 O O . VAL B 1 75 ? -17.859 -0.873 2.311 1 98.75 75 VAL B O 1
ATOM 2778 N N . THR B 1 76 ? -16.344 -1.576 0.817 1 98.75 76 THR B N 1
ATOM 2779 C CA . THR B 1 76 ? -15.219 -1.305 1.702 1 98.75 76 THR B CA 1
ATOM 2780 C C . THR B 1 76 ? -15.172 0.172 2.082 1 98.75 76 THR B C 1
ATOM 2782 O O . THR B 1 76 ? -14.992 0.512 3.254 1 98.75 76 THR B O 1
ATOM 2785 N N . THR B 1 77 ? -15.336 1.017 1.085 1 98.5 77 THR B N 1
ATOM 2786 C CA . THR B 1 77 ? -15.305 2.455 1.321 1 98.5 77 THR B CA 1
ATOM 2787 C C . THR B 1 77 ? -16.406 2.863 2.307 1 98.5 77 THR B C 1
ATOM 2789 O O . THR B 1 77 ? -16.141 3.596 3.264 1 98.5 77 THR B O 1
ATOM 2792 N N . ALA B 1 78 ? -17.594 2.367 2.127 1 98.62 78 ALA B N 1
ATOM 2793 C CA . ALA B 1 78 ? -18.719 2.695 2.994 1 98.62 78 ALA B CA 1
ATOM 2794 C C . ALA B 1 78 ? -18.453 2.262 4.434 1 98.62 78 ALA B C 1
ATOM 2796 O O . ALA B 1 78 ? -18.672 3.031 5.371 1 98.62 78 ALA B O 1
ATOM 2797 N N . ILE B 1 79 ? -17.953 1.124 4.59 1 98.38 79 ILE B N 1
ATOM 2798 C CA . ILE B 1 79 ? -17.703 0.594 5.926 1 98.38 79 ILE B CA 1
ATOM 2799 C C . ILE B 1 79 ? -16.562 1.364 6.578 1 98.38 79 ILE B C 1
ATOM 2801 O O . ILE B 1 79 ? -16.609 1.689 7.77 1 98.38 79 ILE B O 1
ATOM 2805 N N . CYS B 1 80 ? -15.531 1.655 5.805 1 97.75 80 CYS B N 1
ATOM 2806 C CA . CYS B 1 80 ? -14.406 2.408 6.344 1 97.75 80 CYS B CA 1
ATOM 2807 C C . CYS B 1 80 ? -14.844 3.783 6.828 1 97.75 80 CYS B C 1
ATOM 2809 O O . CYS B 1 80 ? -14.344 4.285 7.832 1 97.75 80 CYS B O 1
ATOM 2811 N N . LEU B 1 81 ? -15.766 4.406 6.094 1 97.94 81 LEU B N 1
ATOM 2812 C CA . LEU B 1 81 ? -16.281 5.703 6.527 1 97.94 81 LEU B CA 1
ATOM 2813 C C . LEU B 1 81 ? -17.094 5.562 7.812 1 97.94 81 LEU B C 1
ATOM 2815 O O . LEU B 1 81 ? -16.953 6.375 8.727 1 97.94 81 LEU B O 1
ATOM 2819 N N . LEU B 1 82 ? -17.891 4.566 7.895 1 96.94 82 LEU B N 1
ATOM 2820 C CA . LEU B 1 82 ? -18.75 4.34 9.055 1 96.94 82 LEU B CA 1
ATOM 2821 C C . LEU B 1 82 ? -17.906 4.098 10.305 1 96.94 82 LEU B C 1
ATOM 2823 O O . LEU B 1 82 ? -18.312 4.473 11.406 1 96.94 82 LEU B O 1
ATOM 2827 N N . ILE B 1 83 ? -16.75 3.545 10.117 1 93.88 83 ILE B N 1
ATOM 2828 C CA . ILE B 1 83 ? -15.898 3.217 11.25 1 93.88 83 ILE B CA 1
ATOM 2829 C C . ILE B 1 83 ? -14.891 4.34 11.477 1 93.88 83 ILE B C 1
ATOM 2831 O O . ILE B 1 83 ? -14.719 4.812 12.609 1 93.88 83 ILE B O 1
ATOM 2835 N N . GLY B 1 84 ? -14.25 4.77 10.414 1 95.12 84 GLY B N 1
ATOM 2836 C CA . GLY B 1 84 ? -13.117 5.68 10.492 1 95.12 84 GLY B CA 1
ATOM 2837 C C . GLY B 1 84 ? -13.516 7.078 10.93 1 95.12 84 GLY B C 1
ATOM 2838 O O . GLY B 1 84 ? -12.773 7.734 11.672 1 95.12 84 GLY B O 1
ATOM 2839 N N . VAL B 1 85 ? -14.664 7.578 10.5 1 95.81 85 VAL B N 1
ATOM 2840 C CA . VAL B 1 85 ? -15.086 8.945 10.805 1 95.81 85 VAL B CA 1
ATOM 2841 C C . VAL B 1 85 ? -15.367 9.07 12.297 1 95.81 85 VAL B C 1
ATOM 2843 O O . VAL B 1 85 ? -14.797 9.93 12.977 1 95.81 85 VAL B O 1
ATOM 2846 N N . PRO B 1 86 ? -16.219 8.211 12.867 1 91.75 86 PRO B N 1
ATOM 2847 C CA . PRO B 1 86 ? -16.422 8.305 14.312 1 91.75 86 PRO B CA 1
ATOM 2848 C C . PRO B 1 86 ? -15.141 8.062 15.109 1 91.75 86 PRO B C 1
ATOM 2850 O O . PRO B 1 86 ? -14.93 8.688 16.156 1 91.75 86 PRO B O 1
ATOM 2853 N N . GLU B 1 87 ? -14.328 7.18 14.625 1 90.06 87 GLU B N 1
ATOM 2854 C CA . GLU B 1 87 ? -13.07 6.895 15.312 1 90.06 87 GLU B CA 1
ATOM 2855 C C . GLU B 1 87 ? -12.18 8.125 15.367 1 90.06 87 GLU B C 1
ATOM 2857 O O . GLU B 1 87 ? -11.562 8.414 16.391 1 90.06 87 GLU B O 1
ATOM 2862 N N . ALA B 1 88 ? -12.055 8.781 14.258 1 92.81 88 ALA B N 1
ATOM 2863 C CA . ALA B 1 88 ? -11.258 10 14.219 1 92.81 88 ALA B CA 1
ATOM 2864 C C . ALA B 1 88 ? -11.781 11.031 15.211 1 92.81 88 ALA B C 1
ATOM 2866 O O . ALA B 1 88 ? -11 11.703 15.891 1 92.81 88 ALA B O 1
ATOM 2867 N N . TRP B 1 89 ? -13.047 11.164 15.289 1 90.38 89 TRP B N 1
ATOM 2868 C CA . TRP B 1 89 ? -13.672 12.117 16.203 1 90.38 89 TRP B CA 1
ATOM 2869 C C . TRP B 1 89 ? -13.391 11.75 17.656 1 90.38 89 TRP B C 1
ATOM 2871 O O . TRP B 1 89 ? -13.078 12.609 18.484 1 90.38 89 TRP B O 1
ATOM 2881 N N . ILE B 1 90 ? -13.516 10.492 17.922 1 87.31 90 ILE B N 1
ATOM 2882 C CA . ILE B 1 90 ? -13.273 10 19.266 1 87.31 90 ILE B CA 1
ATOM 2883 C C . ILE B 1 90 ? -11.82 10.258 19.672 1 87.31 90 ILE B C 1
ATOM 2885 O O . ILE B 1 90 ? -11.547 10.742 20.766 1 87.31 90 ILE B O 1
ATOM 2889 N N . VAL B 1 91 ? -10.93 9.984 18.812 1 87.25 91 VAL B N 1
ATOM 2890 C CA . VAL B 1 91 ? -9.508 10.18 19.078 1 87.25 91 VAL B CA 1
ATOM 2891 C C . VAL B 1 91 ? -9.211 11.664 19.266 1 87.25 91 VAL B C 1
ATOM 2893 O O . VAL B 1 91 ? -8.422 12.047 20.141 1 87.25 91 VAL B O 1
ATOM 2896 N N . HIS B 1 92 ? -9.852 12.477 18.453 1 87.06 92 HIS B N 1
ATOM 2897 C CA . HIS B 1 92 ? -9.664 13.922 18.516 1 87.06 92 HIS B CA 1
ATOM 2898 C C . HIS B 1 92 ? -10.07 14.484 19.875 1 87.06 92 HIS B C 1
ATOM 2900 O O . HIS B 1 92 ? -9.5 15.477 20.328 1 87.06 92 HIS B O 1
ATOM 2906 N N . ARG B 1 93 ? -10.969 13.875 20.531 1 84.31 93 ARG B N 1
ATOM 2907 C CA . ARG B 1 93 ? -11.508 14.375 21.781 1 84.31 93 ARG B CA 1
ATOM 2908 C C . ARG B 1 93 ? -10.766 13.781 22.969 1 84.31 93 ARG B C 1
ATOM 2910 O O . ARG B 1 93 ? -11.016 14.156 24.125 1 84.31 93 ARG B O 1
ATOM 2917 N N . MET B 1 94 ? -9.906 12.93 22.703 1 84.31 94 MET B N 1
ATOM 2918 C CA . MET B 1 94 ? -9.164 12.273 23.781 1 84.31 94 MET B CA 1
ATOM 2919 C C . MET B 1 94 ? -8.117 13.211 24.375 1 84.31 94 MET B C 1
ATOM 2921 O O . MET B 1 94 ? -7.734 14.195 23.75 1 84.31 94 MET B O 1
ATOM 2925 N N . ALA B 1 95 ? -7.754 12.82 25.625 1 85.31 95 ALA B N 1
ATOM 2926 C CA . ALA B 1 95 ? -6.656 13.547 26.25 1 85.31 95 ALA B CA 1
ATOM 2927 C C . ALA B 1 95 ? -5.363 13.383 25.469 1 85.31 95 ALA B C 1
ATOM 2929 O O . ALA B 1 95 ? -5.117 12.328 24.875 1 85.31 95 ALA B O 1
ATOM 2930 N N . PRO B 1 96 ? -4.566 14.391 25.469 1 83.06 96 PRO B N 1
ATOM 2931 C CA . PRO B 1 96 ? -3.33 14.391 24.688 1 83.06 96 PRO B CA 1
ATOM 2932 C C . PRO B 1 96 ? -2.443 13.18 24.984 1 83.06 96 PRO B C 1
ATOM 2934 O O . PRO B 1 96 ? -1.799 12.648 24.062 1 83.06 96 PRO B O 1
ATOM 2937 N N . ARG B 1 97 ? -2.4 12.727 26.172 1 81.56 97 ARG B N 1
ATOM 2938 C CA . ARG B 1 97 ? -1.521 11.625 26.562 1 81.56 97 ARG B CA 1
ATOM 2939 C C . ARG B 1 97 ? -1.935 10.328 25.875 1 81.56 97 ARG B C 1
ATOM 2941 O O . ARG B 1 97 ? -1.099 9.453 25.641 1 81.56 97 ARG B O 1
ATOM 2948 N N . TRP B 1 98 ? -3.195 10.18 25.516 1 83.75 98 TRP B N 1
ATOM 2949 C CA . TRP B 1 98 ? -3.719 8.945 24.922 1 83.75 98 TRP B CA 1
ATOM 2950 C C . TRP B 1 98 ? -3.809 9.062 23.406 1 83.75 98 TRP B C 1
ATOM 2952 O O . TRP B 1 98 ? -3.895 8.055 22.703 1 83.75 98 TRP B O 1
ATOM 2962 N N . ARG B 1 99 ? -3.83 10.242 22.891 1 84.81 99 ARG B N 1
ATOM 2963 C CA . ARG B 1 99 ? -4.012 10.477 21.453 1 84.81 99 ARG B CA 1
ATOM 2964 C C . ARG B 1 99 ? -2.877 9.852 20.656 1 84.81 99 ARG B C 1
ATOM 2966 O O . ARG B 1 99 ? -3.119 9.188 19.641 1 84.81 99 ARG B O 1
ATOM 2973 N N . GLY B 1 100 ? -1.675 10.039 21.219 1 81.75 100 GLY B N 1
ATOM 2974 C CA . GLY B 1 100 ? -0.526 9.461 20.531 1 81.75 100 GLY B CA 1
ATOM 2975 C C . GLY B 1 100 ? -0.582 7.945 20.453 1 81.75 100 GLY B C 1
ATOM 2976 O O . GLY B 1 100 ? -0.312 7.363 19.406 1 81.75 100 GLY B O 1
ATOM 2977 N N . LEU B 1 101 ? -0.941 7.336 21.484 1 81.56 101 LEU B N 1
ATOM 2978 C CA . LEU B 1 101 ? -1.032 5.879 21.531 1 81.56 101 LEU B CA 1
ATOM 2979 C C . LEU B 1 101 ? -2.119 5.367 20.594 1 81.56 101 LEU B C 1
ATOM 2981 O O . LEU B 1 101 ? -1.935 4.355 19.922 1 81.56 101 LEU B O 1
ATOM 2985 N N . MET B 1 102 ? -3.223 6.074 20.578 1 82.31 102 MET B N 1
ATOM 2986 C CA . MET B 1 102 ? -4.324 5.648 19.719 1 82.31 102 MET B CA 1
ATOM 2987 C C . MET B 1 102 ? -3.965 5.797 18.25 1 82.31 102 MET B C 1
ATOM 2989 O O . MET B 1 102 ? -4.301 4.941 17.438 1 82.31 102 MET B O 1
ATOM 2993 N N . LEU B 1 103 ? -3.254 6.816 17.969 1 80.94 103 LEU B N 1
ATOM 2994 C CA . LEU B 1 103 ? -2.836 7.004 16.578 1 80.94 103 LEU B CA 1
ATOM 2995 C C . LEU B 1 103 ? -1.827 5.938 16.172 1 80.94 103 LEU B C 1
ATOM 2997 O O . LEU B 1 103 ? -1.847 5.465 15.031 1 80.94 103 LEU B O 1
ATOM 3001 N N . LEU B 1 104 ? -1.071 5.559 17.078 1 79.62 104 LEU B N 1
ATOM 3002 C CA . LEU B 1 104 ? -0.113 4.492 16.812 1 79.62 104 LEU B CA 1
ATOM 3003 C C . LEU B 1 104 ? -0.83 3.174 16.547 1 79.62 104 LEU B C 1
ATOM 3005 O O . LEU B 1 104 ? -0.453 2.434 15.633 1 79.62 104 LEU B O 1
ATOM 3009 N N . VAL B 1 105 ? -1.82 2.951 17.266 1 83.06 105 VAL B N 1
ATOM 3010 C CA . VAL B 1 105 ? -2.584 1.718 17.125 1 83.06 105 VAL B CA 1
ATOM 3011 C C . VAL B 1 105 ? -3.324 1.721 15.781 1 83.06 105 VAL B C 1
ATOM 3013 O O . VAL B 1 105 ? -3.408 0.691 15.109 1 83.06 105 VAL B O 1
ATOM 3016 N N . VAL B 1 106 ? -3.803 2.855 15.438 1 84.56 106 VAL B N 1
ATOM 3017 C CA . VAL B 1 106 ? -4.613 2.963 14.227 1 84.56 106 VAL B CA 1
ATOM 3018 C C . VAL B 1 106 ? -3.711 2.924 13 1 84.56 106 VAL B C 1
ATOM 3020 O O . VAL B 1 106 ? -4.035 2.275 12 1 84.56 106 VAL B O 1
ATOM 3023 N N . VAL B 1 107 ? -2.531 3.557 13.078 1 81.94 107 VAL B N 1
ATOM 3024 C CA . VAL B 1 107 ? -1.667 3.711 11.914 1 81.94 107 VAL B CA 1
ATOM 3025 C C . VAL B 1 107 ? -0.667 2.559 11.852 1 81.94 107 VAL B C 1
ATOM 3027 O O . VAL B 1 107 ? -0.102 2.271 10.797 1 81.94 107 VAL B O 1
ATOM 3030 N N . GLY B 1 108 ? -0.475 1.811 12.922 1 81.62 108 GLY B N 1
ATOM 3031 C CA . GLY B 1 108 ? 0.482 0.723 13.047 1 81.62 108 GLY B CA 1
ATOM 3032 C C . GLY B 1 108 ? 0.305 -0.35 11.992 1 81.62 108 GLY B C 1
ATOM 3033 O O . GLY B 1 108 ? 1.279 -0.792 11.375 1 81.62 108 GLY B O 1
ATOM 3034 N N . PRO B 1 109 ? -0.897 -0.723 11.68 1 82 109 PRO B N 1
ATOM 3035 C CA . PRO B 1 109 ? -1.131 -1.771 10.68 1 82 109 PRO B CA 1
ATOM 3036 C C . PRO B 1 109 ? -0.586 -1.404 9.305 1 82 109 PRO B C 1
ATOM 3038 O O . PRO B 1 109 ? -0.22 -2.289 8.523 1 82 109 PRO B O 1
ATOM 3041 N N . LEU B 1 110 ? -0.531 -0.111 9.055 1 84.25 110 LEU B N 1
ATOM 3042 C CA . LEU B 1 110 ? -0.049 0.323 7.75 1 84.25 110 LEU B CA 1
ATOM 3043 C C . LEU B 1 110 ? 1.426 -0.021 7.574 1 84.25 110 LEU B C 1
ATOM 3045 O O . LEU B 1 110 ? 1.916 -0.111 6.445 1 84.25 110 LEU B O 1
ATOM 3049 N N . LEU B 1 111 ? 2.07 -0.243 8.734 1 84.5 111 LEU B N 1
ATOM 3050 C CA . LEU B 1 111 ? 3.504 -0.503 8.68 1 84.5 111 LEU B CA 1
ATOM 3051 C C . LEU B 1 111 ? 3.785 -2.002 8.68 1 84.5 111 LEU B C 1
ATOM 3053 O O . LEU B 1 111 ? 4.93 -2.424 8.484 1 84.5 111 LEU B O 1
ATOM 3057 N N . VAL B 1 112 ? 2.73 -2.775 8.93 1 88.94 112 VAL B N 1
ATOM 3058 C CA . VAL B 1 112 ? 2.844 -4.23 8.914 1 88.94 112 VAL B CA 1
ATOM 3059 C C . VAL B 1 112 ? 2.65 -4.746 7.492 1 88.94 112 VAL B C 1
ATOM 3061 O O . VAL B 1 112 ? 1.808 -4.238 6.75 1 88.94 112 VAL B O 1
ATOM 3064 N N . SER B 1 113 ? 3.41 -5.727 7.129 1 92 113 SER B N 1
ATOM 3065 C CA . SER B 1 113 ? 3.303 -6.359 5.82 1 92 113 SER B CA 1
ATOM 3066 C C . SER B 1 113 ? 1.863 -6.766 5.52 1 92 113 SER B C 1
ATOM 3068 O O . SER B 1 113 ? 1.202 -7.387 6.355 1 92 113 SER B O 1
ATOM 3070 N N . VAL B 1 114 ? 1.436 -6.395 4.391 1 92.75 114 VAL B N 1
ATOM 3071 C CA . VAL B 1 114 ? 0.083 -6.742 3.969 1 92.75 114 VAL B CA 1
ATOM 3072 C C . VAL B 1 114 ? -0.07 -8.258 3.928 1 92.75 114 VAL B C 1
ATOM 3074 O O . VAL B 1 114 ? -1.14 -8.789 4.234 1 92.75 114 VAL B O 1
ATOM 3077 N N . VAL B 1 115 ? 0.979 -8.961 3.578 1 93.75 115 VAL B N 1
ATOM 3078 C CA . VAL B 1 115 ? 0.93 -10.414 3.51 1 93.75 115 VAL B CA 1
ATOM 3079 C C . VAL B 1 115 ? 0.745 -10.992 4.91 1 93.75 115 VAL B C 1
ATOM 3081 O O . VAL B 1 115 ? -0.105 -11.859 5.125 1 93.75 115 VAL B O 1
ATOM 3084 N N . VAL B 1 116 ? 1.473 -10.469 5.863 1 93.31 116 VAL B N 1
ATOM 3085 C CA . VAL B 1 116 ? 1.415 -10.969 7.234 1 93.31 116 VAL B CA 1
ATOM 3086 C C . VAL B 1 116 ? 0.038 -10.68 7.828 1 93.31 116 VAL B C 1
ATOM 3088 O O . VAL B 1 116 ? -0.584 -11.57 8.422 1 93.31 116 VAL B O 1
ATOM 3091 N N . ARG B 1 117 ? -0.387 -9.508 7.605 1 93.25 117 ARG B N 1
ATOM 3092 C CA . ARG B 1 117 ? -1.679 -9.117 8.164 1 93.25 117 ARG B CA 1
ATOM 3093 C C . ARG B 1 117 ? -2.812 -9.922 7.535 1 93.25 117 ARG B C 1
ATOM 3095 O O . ARG B 1 117 ? -3.734 -10.359 8.227 1 93.25 117 ARG B O 1
ATOM 3102 N N . THR B 1 118 ? -2.787 -10.039 6.273 1 95.62 118 THR B N 1
ATOM 3103 C CA . THR B 1 118 ? -3.842 -10.758 5.57 1 95.62 118 THR B CA 1
ATOM 3104 C C . THR B 1 118 ? -3.842 -12.234 5.965 1 95.62 118 THR B C 1
ATOM 3106 O O . THR B 1 118 ? -4.902 -12.852 6.078 1 95.62 118 THR B O 1
ATOM 3109 N N . PHE B 1 119 ? -2.703 -12.789 6.168 1 94.31 119 PHE B N 1
ATOM 3110 C CA . PHE B 1 119 ? -2.641 -14.172 6.629 1 94.31 119 PHE B CA 1
ATOM 3111 C C . PHE B 1 119 ? -3.285 -14.312 8 1 94.31 119 PHE B C 1
ATOM 3113 O O . PHE B 1 119 ? -3.918 -15.328 8.297 1 94.31 119 PHE B O 1
ATOM 3120 N N . GLY B 1 120 ? -3.014 -13.344 8.812 1 95.19 120 GLY B N 1
ATOM 3121 C CA . GLY B 1 120 ? -3.695 -13.352 10.102 1 95.19 120 GLY B CA 1
ATOM 3122 C C . GLY B 1 120 ? -5.199 -13.492 9.977 1 95.19 120 GLY B C 1
ATOM 3123 O O . GLY B 1 120 ? -5.82 -14.266 10.711 1 95.19 120 GLY B O 1
ATOM 3124 N N . TRP B 1 121 ? -5.734 -12.812 9.07 1 95.81 121 TRP B N 1
ATOM 3125 C CA . TRP B 1 121 ? -7.172 -12.906 8.859 1 95.81 121 TRP B CA 1
ATOM 3126 C C . TRP B 1 121 ? -7.551 -14.258 8.266 1 95.81 121 TRP B C 1
ATOM 3128 O O . TRP B 1 121 ? -8.625 -14.789 8.555 1 95.81 121 TRP B O 1
ATOM 3138 N N . MET B 1 122 ? -6.703 -14.82 7.398 1 95 122 MET B N 1
ATOM 3139 C CA . MET B 1 122 ? -6.973 -16.156 6.879 1 95 122 MET B CA 1
ATOM 3140 C C . MET B 1 122 ? -7.094 -17.172 8.008 1 95 122 MET B C 1
ATOM 3142 O O . MET B 1 122 ? -7.98 -18.031 7.992 1 95 122 MET B O 1
ATOM 3146 N N . VAL B 1 123 ? -6.223 -17.016 8.961 1 93.19 123 VAL B N 1
ATOM 3147 C CA . VAL B 1 123 ? -6.215 -17.922 10.102 1 93.19 123 VAL B CA 1
ATOM 3148 C C . VAL B 1 123 ? -7.492 -17.719 10.922 1 93.19 123 VAL B C 1
ATOM 3150 O O . VAL B 1 123 ? -8.133 -18.703 11.32 1 93.19 123 VAL B O 1
ATOM 3153 N N . LEU B 1 124 ? -7.898 -16.531 11.141 1 94.69 124 LEU B N 1
ATOM 3154 C CA . LEU B 1 124 ? -9.055 -16.203 11.969 1 94.69 124 LEU B CA 1
ATOM 3155 C C . LEU B 1 124 ? -10.352 -16.641 11.281 1 94.69 124 LEU B C 1
ATOM 3157 O O . LEU B 1 124 ? -11.289 -17.078 11.945 1 94.69 124 LEU B O 1
ATOM 3161 N N . LEU B 1 125 ? -10.359 -16.516 10.008 1 95.38 125 LEU B N 1
ATOM 3162 C CA . LEU B 1 125 ? -11.602 -16.719 9.273 1 95.38 125 LEU B CA 1
ATOM 3163 C C . LEU B 1 125 ? -11.711 -18.156 8.766 1 95.38 125 LEU B C 1
ATOM 3165 O O . LEU B 1 125 ? -12.719 -18.531 8.172 1 95.38 125 LEU B O 1
ATOM 3169 N N . GLY B 1 126 ? -10.664 -18.938 8.93 1 92.5 126 GLY B N 1
ATOM 3170 C CA . GLY B 1 126 ? -10.734 -20.344 8.57 1 92.5 126 GLY B CA 1
ATOM 3171 C C . GLY B 1 126 ? -11.883 -21.078 9.25 1 92.5 126 GLY B C 1
ATOM 3172 O O . GLY B 1 126 ? -12.445 -20.578 10.227 1 92.5 126 GLY B O 1
ATOM 3173 N N . THR B 1 127 ? -12.18 -22.219 8.688 1 90.56 127 THR B N 1
ATOM 3174 C CA . THR B 1 127 ? -13.305 -22.984 9.234 1 90.56 127 THR B CA 1
ATOM 3175 C C . THR B 1 127 ? -13.047 -23.359 10.688 1 90.56 127 THR B C 1
ATOM 3177 O O . THR B 1 127 ? -13.977 -23.422 11.492 1 90.56 127 THR B O 1
ATOM 3180 N N . ASN B 1 128 ? -11.836 -23.594 11.055 1 87.25 128 ASN B N 1
ATOM 3181 C CA . ASN B 1 128 ? -11.469 -23.906 12.43 1 87.25 128 ASN B CA 1
ATOM 3182 C C . ASN B 1 128 ? -10.836 -22.703 13.125 1 87.25 128 ASN B C 1
ATOM 3184 O O . ASN B 1 128 ? -10.039 -22.875 14.055 1 87.25 128 ASN B O 1
ATOM 3188 N N . GLY B 1 129 ? -11.148 -21.516 12.656 1 90.69 129 GLY B N 1
ATOM 3189 C CA . GLY B 1 129 ? -10.57 -20.297 13.234 1 90.69 129 GLY B CA 1
ATOM 3190 C C . GLY B 1 129 ? -11.391 -19.734 14.375 1 90.69 129 GLY B C 1
ATOM 3191 O O . GLY B 1 129 ? -12.477 -20.234 14.672 1 90.69 129 GLY B O 1
ATOM 3192 N N . LEU B 1 130 ? -10.906 -18.766 14.984 1 90.19 130 LEU B N 1
ATOM 3193 C CA . LEU B 1 130 ? -11.477 -18.188 16.203 1 90.19 130 LEU B CA 1
ATOM 3194 C C . LEU B 1 130 ? -12.852 -17.594 15.914 1 90.19 130 LEU B C 1
ATOM 3196 O O . LEU B 1 130 ? -13.719 -17.594 16.797 1 90.19 130 LEU B O 1
ATOM 3200 N N . VAL B 1 131 ? -13.039 -17.094 14.719 1 92.25 131 VAL B N 1
ATOM 3201 C CA . VAL B 1 131 ? -14.32 -16.469 14.398 1 92.25 131 VAL B CA 1
ATOM 3202 C C . VAL B 1 131 ? -15.43 -17.516 14.398 1 92.25 131 VAL B C 1
ATOM 3204 O O . VAL B 1 131 ? -16.484 -17.312 15.016 1 92.25 131 VAL B O 1
ATOM 3207 N N . ASN B 1 132 ? -15.188 -18.609 13.734 1 94.56 132 ASN B N 1
ATOM 3208 C CA . ASN B 1 132 ? -16.172 -19.688 13.727 1 94.56 132 ASN B CA 1
ATOM 3209 C C . ASN B 1 132 ? -16.344 -20.281 15.117 1 94.56 132 ASN B C 1
ATOM 3211 O O . ASN B 1 132 ? -17.469 -20.625 15.508 1 94.56 132 ASN B O 1
ATOM 3215 N N . ASP B 1 133 ? -15.273 -20.391 15.867 1 92.69 133 ASP B N 1
ATOM 3216 C CA . ASP B 1 133 ? -15.367 -20.906 17.234 1 92.69 133 ASP B CA 1
ATOM 3217 C C . ASP B 1 133 ? -16.297 -20.031 18.078 1 92.69 133 ASP B C 1
ATOM 3219 O O . ASP B 1 133 ? -17.109 -20.547 18.844 1 92.69 133 ASP B O 1
ATOM 3223 N N . ALA B 1 134 ? -16.125 -18.797 17.938 1 92.5 134 ALA B N 1
ATOM 3224 C CA . ALA B 1 134 ? -16.969 -17.844 18.672 1 92.5 134 ALA B CA 1
ATOM 3225 C C . ALA B 1 134 ? -18.422 -17.953 18.234 1 92.5 134 ALA B C 1
ATOM 3227 O O . ALA B 1 134 ? -19.328 -17.906 19.078 1 92.5 134 ALA B O 1
ATOM 3228 N N . LEU B 1 135 ? -18.641 -18.094 16.984 1 94.38 135 LEU B N 1
ATOM 3229 C CA . LEU B 1 135 ? -20 -18.188 16.453 1 94.38 135 LEU B CA 1
ATOM 3230 C C . LEU B 1 135 ? -20.672 -19.469 16.953 1 94.38 135 LEU B C 1
ATOM 3232 O O . LEU B 1 135 ? -21.859 -19.453 17.297 1 94.38 135 LEU B O 1
ATOM 3236 N N . VAL B 1 136 ? -19.969 -20.531 16.984 1 95.5 136 VAL B N 1
ATOM 3237 C CA . VAL B 1 136 ? -20.484 -21.797 17.484 1 95.5 136 VAL B CA 1
ATOM 3238 C C . VAL B 1 136 ? -20.766 -21.688 18.984 1 95.5 136 VAL B C 1
ATOM 3240 O O . VAL B 1 136 ? -21.812 -22.141 19.453 1 95.5 136 VAL B O 1
ATOM 3243 N N . ALA B 1 137 ? -19.875 -21.078 19.688 1 95 137 ALA B N 1
ATOM 3244 C CA . ALA B 1 137 ? -20 -20.953 21.141 1 95 137 ALA B CA 1
ATOM 3245 C C . ALA B 1 137 ? -21.234 -20.156 21.516 1 95 137 ALA B C 1
ATOM 3247 O O . ALA B 1 137 ? -21.875 -20.438 22.531 1 95 137 ALA B O 1
ATOM 3248 N N . ILE B 1 138 ? -21.562 -19.203 20.703 1 95.5 138 ILE B N 1
ATOM 3249 C CA . ILE B 1 138 ? -22.703 -18.359 21.047 1 95.5 138 ILE B CA 1
ATOM 3250 C C . ILE B 1 138 ? -23.984 -18.922 20.422 1 95.5 138 ILE B C 1
ATOM 3252 O O . ILE B 1 138 ? -25.062 -18.359 20.562 1 95.5 138 ILE B O 1
ATOM 3256 N N . GLY B 1 139 ? -23.891 -19.953 19.641 1 94.69 139 GLY B N 1
ATOM 3257 C CA . GLY B 1 139 ? -25.031 -20.734 19.188 1 94.69 139 GLY B CA 1
ATOM 3258 C C . GLY B 1 139 ? -25.625 -20.219 17.891 1 94.69 139 GLY B C 1
ATOM 3259 O O . GLY B 1 139 ? -26.828 -20.375 17.656 1 94.69 139 GLY B O 1
ATOM 3260 N N . ILE B 1 140 ? -24.859 -19.656 17.094 1 94.69 140 ILE B N 1
ATOM 3261 C CA . ILE B 1 140 ? -25.375 -19.188 15.812 1 94.69 140 ILE B CA 1
ATOM 3262 C C . ILE B 1 140 ? -25.688 -20.375 14.914 1 94.69 140 ILE B C 1
ATOM 3264 O O . ILE B 1 140 ? -24.812 -21.203 14.625 1 94.69 140 ILE B O 1
ATOM 3268 N N . PRO B 1 141 ? -26.953 -20.438 14.523 1 93.56 141 PRO B N 1
ATOM 3269 C CA . PRO B 1 141 ? -27.312 -21.562 13.664 1 93.56 141 PRO B CA 1
ATOM 3270 C C . PRO B 1 141 ? -26.578 -21.547 12.328 1 93.56 141 PRO B C 1
ATOM 3272 O O . PRO B 1 141 ? -26.422 -20.484 11.719 1 93.56 141 PRO B O 1
ATOM 3275 N N . GLY B 1 142 ? -26.062 -22.766 11.938 1 93.62 142 GLY B N 1
ATOM 3276 C CA . GLY B 1 142 ? -25.391 -22.875 10.648 1 93.62 142 GLY B CA 1
ATOM 3277 C C . GLY B 1 142 ? -23.891 -22.797 10.758 1 93.62 142 GLY B C 1
ATOM 3278 O O . GLY B 1 142 ? -23.172 -23.109 9.797 1 93.62 142 GLY B O 1
ATOM 3279 N N . ALA B 1 143 ? -23.531 -22.469 11.93 1 93 143 ALA B N 1
ATOM 3280 C CA . ALA B 1 143 ? -22.078 -22.469 12.148 1 93 143 ALA B CA 1
ATOM 3281 C C . ALA B 1 143 ? -21.547 -23.875 12.344 1 93 143 ALA B C 1
ATOM 3283 O O . ALA B 1 143 ? -22.281 -24.766 12.812 1 93 143 ALA B O 1
ATOM 3284 N N . PRO B 1 144 ? -20.266 -23.969 11.93 1 94.25 144 PRO B N 1
ATOM 3285 C CA . PRO B 1 144 ? -19.297 -23.031 11.359 1 94.25 144 PRO B CA 1
ATOM 3286 C C . PRO B 1 144 ? -19.562 -22.719 9.891 1 94.25 144 PRO B C 1
ATOM 3288 O O . PRO B 1 144 ? -20.141 -23.547 9.18 1 94.25 144 PRO B O 1
ATOM 3291 N N . PHE B 1 145 ? -19.219 -21.547 9.492 1 95.62 145 PHE B N 1
ATOM 3292 C CA . PHE B 1 145 ? -19.391 -21.094 8.117 1 95.62 145 PHE B CA 1
ATOM 3293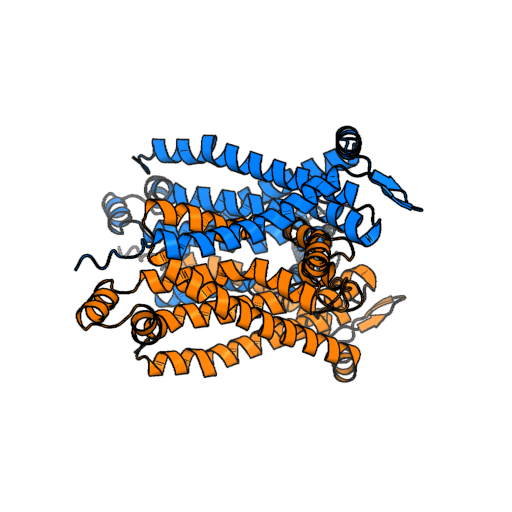 C C . PHE B 1 145 ? -18.062 -21.156 7.363 1 95.62 145 PHE B C 1
ATOM 3295 O O . PHE B 1 145 ? -17 -21.078 7.977 1 95.62 145 PHE B O 1
ATOM 3302 N N . ARG B 1 146 ? -18.125 -21.359 6.055 1 94.56 146 ARG B N 1
ATOM 3303 C CA . ARG B 1 146 ? -16.953 -21.172 5.203 1 94.56 146 ARG B CA 1
ATOM 3304 C C . ARG B 1 146 ? -16.766 -19.703 4.844 1 94.56 146 ARG B C 1
ATOM 3306 O O . ARG B 1 146 ? -17.266 -19.25 3.82 1 94.56 146 ARG B O 1
ATOM 3313 N N . LEU B 1 147 ? -15.969 -19.062 5.59 1 95 147 LEU B N 1
ATOM 3314 C CA . LEU B 1 147 ? -15.82 -17.625 5.445 1 95 147 LEU B CA 1
ATOM 3315 C C . LEU B 1 147 ? -14.688 -17.281 4.484 1 95 147 LEU B C 1
ATOM 3317 O O . LEU B 1 147 ? -14.695 -16.234 3.855 1 95 147 LEU B O 1
ATOM 3321 N N . MET B 1 148 ? -13.727 -18.203 4.391 1 92.44 148 MET B N 1
ATOM 3322 C CA . MET B 1 148 ? -12.602 -17.984 3.492 1 92.44 148 MET B CA 1
ATOM 3323 C C . MET B 1 148 ? -13.039 -18.047 2.035 1 92.44 148 MET B C 1
ATOM 3325 O O . MET B 1 148 ? -13.969 -18.797 1.698 1 92.44 148 MET B O 1
ATOM 3329 N N . PHE B 1 149 ? -12.391 -17.203 1.185 1 94.31 149 PHE B N 1
ATOM 3330 C CA . PHE B 1 149 ? -12.617 -17.188 -0.256 1 94.31 149 PHE B CA 1
ATOM 3331 C C . PHE B 1 149 ? -14.016 -16.688 -0.577 1 94.31 149 PHE B C 1
ATOM 3333 O O . PHE B 1 149 ? -14.695 -17.219 -1.457 1 94.31 149 PHE B O 1
ATOM 3340 N N . THR B 1 150 ? -14.453 -15.773 0.27 1 96.88 150 THR B N 1
ATOM 3341 C CA . THR B 1 150 ? -15.703 -15.07 0.05 1 96.88 150 THR B CA 1
ATOM 3342 C C . THR B 1 150 ? -15.461 -13.57 -0.095 1 96.88 150 THR B C 1
ATOM 3344 O O . THR B 1 150 ? -14.391 -13.07 0.263 1 96.88 150 THR B O 1
ATOM 3347 N N . GLU B 1 151 ? -16.422 -12.922 -0.656 1 97.81 151 GLU B N 1
ATOM 3348 C CA . GLU B 1 151 ? -16.328 -11.469 -0.749 1 97.81 151 GLU B CA 1
ATOM 3349 C C . GLU B 1 151 ? -16.297 -10.828 0.636 1 97.81 151 GLU B C 1
ATOM 3351 O O . GLU B 1 151 ? -15.633 -9.805 0.838 1 97.81 151 GLU B O 1
ATOM 3356 N N . LEU B 1 152 ? -16.953 -11.453 1.561 1 97.5 152 LEU B N 1
ATOM 3357 C CA . LEU B 1 152 ? -16.953 -10.938 2.928 1 97.5 152 LEU B CA 1
ATOM 3358 C C . LEU B 1 152 ? -15.547 -10.953 3.516 1 97.5 152 LEU B C 1
ATOM 3360 O O . LEU B 1 152 ? -15.141 -10 4.176 1 97.5 152 LEU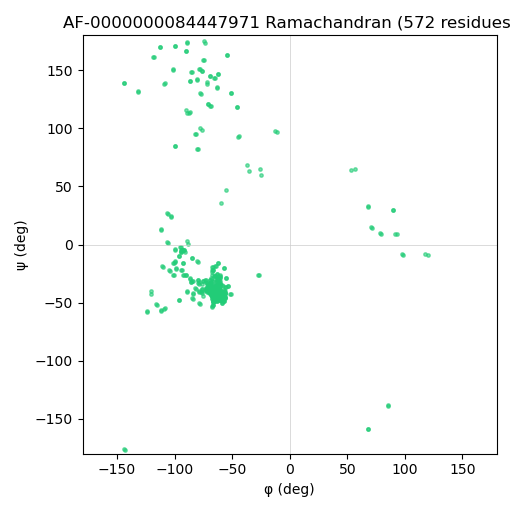 B O 1
ATOM 3364 N N . ALA B 1 153 ? -14.82 -12.039 3.305 1 97.56 153 ALA B N 1
ATOM 3365 C CA . ALA B 1 153 ? -13.453 -12.141 3.797 1 97.56 153 ALA B CA 1
ATOM 3366 C C . ALA B 1 153 ? -12.578 -11.039 3.213 1 97.56 153 ALA B C 1
ATOM 3368 O O . ALA B 1 153 ? -11.781 -10.43 3.928 1 97.56 153 ALA B O 1
ATOM 3369 N N . ILE B 1 154 ? -12.773 -10.781 1.891 1 98.31 154 ILE B N 1
ATOM 3370 C CA . ILE B 1 154 ? -12 -9.742 1.22 1 98.31 154 ILE B CA 1
ATOM 3371 C C . ILE B 1 154 ? -12.32 -8.383 1.841 1 98.31 154 ILE B C 1
ATOM 3373 O O . ILE B 1 154 ? -11.414 -7.605 2.148 1 98.31 154 ILE B O 1
ATOM 3377 N N . VAL B 1 155 ? -13.586 -8.133 2.084 1 98.5 155 VAL B N 1
ATOM 3378 C CA . VAL B 1 155 ? -14.016 -6.859 2.637 1 98.5 155 VAL B CA 1
ATOM 3379 C C . VAL B 1 155 ? -13.438 -6.676 4.035 1 98.5 155 VAL B C 1
ATOM 3381 O O . VAL B 1 155 ? -12.945 -5.598 4.379 1 98.5 155 VAL B O 1
ATOM 3384 N N . ILE B 1 156 ? -13.453 -7.684 4.832 1 96.62 156 ILE B N 1
ATOM 3385 C CA . ILE B 1 156 ? -12.914 -7.617 6.184 1 96.62 156 ILE B CA 1
ATOM 3386 C C . ILE B 1 156 ? -11.43 -7.242 6.133 1 96.62 156 ILE B C 1
ATOM 3388 O O . ILE B 1 156 ? -10.984 -6.348 6.859 1 96.62 156 ILE B O 1
ATOM 3392 N N . GLY B 1 157 ? -10.695 -7.945 5.262 1 96 157 GLY B N 1
ATOM 3393 C CA . GLY B 1 157 ? -9.281 -7.645 5.105 1 96 157 GLY B CA 1
ATOM 3394 C C . GLY B 1 157 ? -9.023 -6.227 4.629 1 96 157 GLY B C 1
ATOM 3395 O O . GLY B 1 157 ? -8.164 -5.531 5.168 1 96 157 GLY B O 1
ATOM 3396 N N . LEU B 1 158 ? -9.805 -5.754 3.643 1 97.38 158 LEU B N 1
ATOM 3397 C CA . LEU B 1 158 ? -9.617 -4.422 3.08 1 97.38 158 LEU B CA 1
ATOM 3398 C C . LEU B 1 158 ? -9.992 -3.348 4.098 1 97.38 158 LEU B C 1
ATOM 3400 O O . LEU B 1 158 ? -9.297 -2.336 4.219 1 97.38 158 LEU B O 1
ATOM 3404 N N . VAL B 1 159 ? -11.047 -3.605 4.797 1 96.31 159 VAL B N 1
ATOM 3405 C CA . VAL B 1 159 ? -11.477 -2.635 5.797 1 96.31 159 VAL B CA 1
ATOM 3406 C C . VAL B 1 159 ? -10.398 -2.482 6.867 1 96.31 159 VAL B C 1
ATOM 3408 O O . VAL B 1 159 ? -10.086 -1.364 7.281 1 96.31 159 VAL B O 1
ATOM 3411 N N . HIS B 1 160 ? -9.906 -3.568 7.281 1 93.12 160 HIS B N 1
ATOM 3412 C CA . HIS B 1 160 ? -8.859 -3.549 8.297 1 93.12 160 HIS B CA 1
ATOM 3413 C C . HIS B 1 160 ? -7.68 -2.688 7.859 1 93.12 160 HIS B C 1
ATOM 3415 O O . HIS B 1 160 ? -7.133 -1.921 8.656 1 93.12 160 HIS B O 1
ATOM 3421 N N . VAL B 1 161 ? -7.383 -2.73 6.621 1 91.81 161 VAL B N 1
ATOM 3422 C CA . VAL B 1 161 ? -6.215 -2.043 6.086 1 91.81 161 VAL B CA 1
ATOM 3423 C C . VAL B 1 161 ? -6.555 -0.583 5.801 1 91.81 161 VAL B C 1
ATOM 3425 O O . VAL B 1 161 ? -5.711 0.301 5.961 1 91.81 161 VAL B O 1
ATOM 3428 N N . MET B 1 162 ? -7.773 -0.292 5.441 1 95.5 162 MET B N 1
ATOM 3429 C CA . MET B 1 162 ? -8.078 0.999 4.832 1 95.5 162 MET B CA 1
ATOM 3430 C C . MET B 1 162 ? -8.664 1.962 5.855 1 95.5 162 MET B C 1
ATOM 3432 O O . MET B 1 162 ? -8.648 3.178 5.652 1 95.5 162 MET B O 1
ATOM 3436 N N . VAL B 1 163 ? -9.086 1.541 6.992 1 94.44 163 VAL B N 1
ATOM 3437 C CA . VAL B 1 163 ? -9.727 2.393 7.984 1 94.44 163 VAL B CA 1
ATOM 3438 C C . VAL B 1 163 ? -8.766 3.486 8.438 1 94.44 163 VAL B C 1
ATOM 3440 O O . VAL B 1 163 ? -9.141 4.652 8.547 1 94.44 163 VAL B O 1
ATOM 3443 N N . PRO B 1 164 ? -7.496 3.133 8.711 1 92.56 164 PRO B N 1
ATOM 3444 C CA . PRO B 1 164 ? -6.559 4.168 9.156 1 92.56 164 PRO B CA 1
ATOM 3445 C C . PRO B 1 164 ? -6.465 5.336 8.18 1 92.56 164 PRO B C 1
ATOM 3447 O O . PRO B 1 164 ? -6.234 6.477 8.594 1 92.56 164 PRO B O 1
ATOM 3450 N N . LEU B 1 165 ? -6.688 5.102 6.922 1 93.81 165 LEU B N 1
ATOM 3451 C CA . LEU B 1 165 ? -6.602 6.164 5.926 1 93.81 165 LEU B CA 1
ATOM 3452 C C . LEU B 1 165 ? -7.738 7.164 6.09 1 93.81 165 LEU B C 1
ATOM 3454 O O . LEU B 1 165 ? -7.535 8.375 5.953 1 93.81 165 LEU B O 1
ATOM 3458 N N . VAL B 1 166 ? -8.867 6.633 6.387 1 96 166 VAL B N 1
ATOM 3459 C CA . VAL B 1 166 ? -9.992 7.516 6.656 1 96 166 VAL B CA 1
ATOM 3460 C C . VAL B 1 166 ? -9.742 8.305 7.938 1 96 166 VAL B C 1
ATOM 3462 O O . VAL B 1 166 ? -9.977 9.516 7.984 1 96 166 VAL B O 1
ATOM 3465 N N . VAL B 1 167 ? -9.258 7.637 8.945 1 94.06 167 VAL B N 1
ATOM 3466 C CA . VAL B 1 167 ? -8.984 8.289 10.219 1 94.06 167 VAL B CA 1
ATOM 3467 C C . VAL B 1 167 ? -7.992 9.43 10.016 1 94.06 167 VAL B C 1
ATOM 3469 O O . VAL B 1 167 ? -8.203 10.547 10.508 1 94.06 167 VAL B O 1
ATOM 3472 N N . LEU B 1 168 ? -6.98 9.188 9.266 1 90.81 168 LEU B N 1
ATOM 3473 C CA . LEU B 1 168 ? -5.957 10.203 9.039 1 90.81 168 LEU B CA 1
ATOM 3474 C C . LEU B 1 168 ? -6.516 11.367 8.234 1 90.81 168 LEU B C 1
ATOM 3476 O O . LEU B 1 168 ? -6.215 12.531 8.523 1 90.81 168 LEU B O 1
ATOM 3480 N N . SER B 1 169 ? -7.254 11.07 7.215 1 93.5 169 SER B N 1
ATOM 3481 C CA . SER B 1 169 ? -7.828 12.117 6.375 1 93.5 169 SER B CA 1
ATOM 3482 C C . SER B 1 169 ? -8.781 13 7.172 1 93.5 169 SER B C 1
ATOM 3484 O O . SER B 1 169 ? -8.727 14.227 7.074 1 93.5 169 SER B O 1
ATOM 3486 N N . VAL B 1 170 ? -9.562 12.398 7.984 1 95.44 170 VAL B N 1
ATOM 3487 C CA . VAL B 1 170 ? -10.531 13.125 8.805 1 95.44 170 VAL B CA 1
ATOM 3488 C C . VAL B 1 170 ? -9.812 13.867 9.922 1 95.44 170 VAL B C 1
ATOM 3490 O O . VAL B 1 170 ? -10.18 14.984 10.273 1 95.44 170 VAL B O 1
ATOM 3493 N N . TRP B 1 171 ? -8.828 13.234 10.422 1 91.75 171 TRP B N 1
ATOM 3494 C CA . TRP B 1 171 ? -8.008 13.852 11.461 1 91.75 171 TRP B CA 1
ATOM 3495 C C . TRP B 1 171 ? -7.422 15.172 10.984 1 91.75 171 TRP B C 1
ATOM 3497 O O . TRP B 1 171 ? -7.422 16.156 11.719 1 91.75 171 TRP B O 1
ATOM 3507 N N . ALA B 1 172 ? -6.945 15.188 9.82 1 86.62 172 ALA B N 1
ATOM 3508 C CA . ALA B 1 172 ? -6.383 16.406 9.242 1 86.62 172 ALA B CA 1
ATOM 3509 C C . ALA B 1 172 ? -7.438 17.5 9.148 1 86.62 172 ALA B C 1
ATOM 3511 O O . ALA B 1 172 ? -7.145 18.672 9.414 1 86.62 172 ALA B O 1
ATOM 3512 N N . SER B 1 173 ? -8.617 17.188 8.844 1 91.62 173 SER B N 1
ATOM 3513 C CA . SER B 1 173 ? -9.703 18.156 8.758 1 91.62 173 SER B CA 1
ATOM 3514 C C . SER B 1 173 ? -10.133 18.625 10.141 1 91.62 173 SER B C 1
ATOM 3516 O O . SER B 1 173 ? -10.453 19.797 10.328 1 91.62 173 SER B O 1
ATOM 3518 N N . LEU B 1 174 ? -10.156 17.75 11.055 1 93 174 LEU B N 1
ATOM 3519 C CA . LEU B 1 174 ? -10.508 18.094 12.422 1 93 174 LEU B CA 1
ATOM 3520 C C . LEU B 1 174 ? -9.5 19.078 13.016 1 93 174 LEU B C 1
ATOM 3522 O O . LEU B 1 174 ? -9.875 19.969 13.781 1 93 174 LEU B O 1
ATOM 3526 N N . GLY B 1 175 ? -8.289 18.844 12.617 1 88.25 175 GLY B N 1
ATOM 3527 C CA . GLY B 1 175 ? -7.238 19.719 13.102 1 88.25 175 GLY B CA 1
ATOM 3528 C C . GLY B 1 175 ? -7.395 21.156 12.625 1 88.25 175 GLY B C 1
ATOM 3529 O O . GLY B 1 175 ? -6.871 22.078 13.25 1 88.25 175 GLY B O 1
ATOM 3530 N N . ARG B 1 176 ? -8.117 21.375 11.656 1 86.19 176 ARG B N 1
ATOM 3531 C CA . ARG B 1 176 ? -8.297 22.719 11.094 1 86.19 176 ARG B CA 1
ATOM 3532 C C . ARG B 1 176 ? -9.531 23.391 11.68 1 86.19 176 ARG B C 1
ATOM 3534 O O . ARG B 1 176 ? -9.766 24.578 11.438 1 86.19 176 ARG B O 1
ATOM 3541 N N . LEU B 1 177 ? -10.211 22.688 12.43 1 88.5 177 LEU B N 1
ATOM 3542 C CA . LEU B 1 177 ? -11.445 23.219 12.984 1 88.5 177 LEU B CA 1
ATOM 3543 C C . LEU B 1 177 ? -11.164 24.109 14.195 1 88.5 177 LEU B C 1
ATOM 3545 O O . LEU B 1 177 ? -10.289 23.797 15.008 1 88.5 177 LEU B O 1
ATOM 3549 N N . ASP B 1 178 ? -11.914 25.156 14.266 1 87.44 178 ASP B N 1
ATOM 3550 C CA . ASP B 1 178 ? -11.883 26 15.461 1 87.44 178 ASP B CA 1
ATOM 3551 C C . ASP B 1 178 ? -12.477 25.266 16.656 1 87.44 178 ASP B C 1
ATOM 3553 O O . ASP B 1 178 ? -13.641 24.859 16.641 1 87.44 178 ASP B O 1
ATOM 3557 N N . PRO B 1 179 ? -11.68 25.109 17.594 1 83.31 179 PRO B N 1
ATOM 3558 C CA . PRO B 1 179 ? -12.195 24.438 18.797 1 83.31 179 PRO B CA 1
ATOM 3559 C C . PRO B 1 179 ? -13.414 25.141 19.391 1 83.31 179 PRO B C 1
ATOM 3561 O O . PRO B 1 179 ? -14.195 24.516 20.109 1 83.31 179 PRO B O 1
ATOM 3564 N N . ALA B 1 180 ? -13.641 26.328 19.109 1 88.06 180 ALA B N 1
ATOM 3565 C CA . ALA B 1 180 ? -14.75 27.109 19.641 1 88.06 180 ALA B CA 1
ATOM 3566 C C . ALA B 1 180 ? -16.094 26.594 19.125 1 88.06 180 ALA B C 1
ATOM 3568 O O . ALA B 1 180 ? -17.125 26.766 19.766 1 88.06 180 ALA B O 1
ATOM 3569 N N . LEU B 1 181 ? -15.992 25.953 18.031 1 86.56 181 LEU B N 1
ATOM 3570 C CA . LEU B 1 181 ? -17.234 25.469 17.422 1 86.56 181 LEU B CA 1
ATOM 3571 C C . LEU B 1 181 ? -17.906 24.422 18.312 1 86.56 181 LEU B C 1
ATOM 3573 O O . LEU B 1 181 ? -19.109 24.516 18.562 1 86.56 181 LEU B O 1
ATOM 3577 N N . ALA B 1 182 ? -17.203 23.516 18.812 1 84.19 182 ALA B N 1
ATOM 3578 C CA . ALA B 1 182 ? -17.75 22.484 19.672 1 84.19 182 ALA B CA 1
ATOM 3579 C C . ALA B 1 182 ? -18.203 23.062 21.016 1 84.19 182 ALA B C 1
ATOM 3581 O O . ALA B 1 182 ? -19.234 22.672 21.547 1 84.19 182 ALA B O 1
ATOM 3582 N N . ARG B 1 183 ? -17.5 23.938 21.484 1 85.75 183 ARG B N 1
ATOM 3583 C CA . ARG B 1 183 ? -17.828 24.578 22.766 1 85.75 183 ARG B CA 1
ATOM 3584 C C . ARG B 1 183 ? -19.109 25.391 22.656 1 85.75 183 ARG B C 1
ATOM 3586 O O . ARG B 1 183 ? -19.922 25.391 23.562 1 85.75 183 ARG B O 1
ATOM 3593 N N . ALA B 1 184 ? -19.172 26.062 21.547 1 88.69 184 ALA B N 1
ATOM 3594 C CA . ALA B 1 184 ? -20.375 26.875 21.312 1 88.69 184 ALA B CA 1
ATOM 3595 C C . ALA B 1 184 ? -21.625 26 21.266 1 88.69 184 ALA B C 1
ATOM 3597 O O . ALA B 1 184 ? -22.656 26.344 21.828 1 88.69 184 ALA B O 1
ATOM 3598 N N . ALA B 1 185 ? -21.5 24.922 20.641 1 88.69 185 ALA B N 1
ATOM 3599 C CA . ALA B 1 185 ? -22.625 24 20.562 1 88.69 185 ALA B CA 1
ATOM 3600 C C . ALA B 1 185 ? -23 23.453 21.938 1 88.69 185 ALA B C 1
ATOM 3602 O O . ALA B 1 185 ? -24.172 23.344 22.266 1 88.69 185 ALA B O 1
ATOM 3603 N N . GLU B 1 186 ? -22.016 23.156 22.672 1 84.75 186 GLU B N 1
ATOM 3604 C CA . GLU B 1 186 ? -22.234 22.656 24.016 1 84.75 186 GLU B CA 1
ATOM 3605 C C . GLU B 1 186 ? -22.859 23.719 24.922 1 84.75 186 GLU B C 1
ATOM 3607 O O . GLU B 1 186 ? -23.719 23.406 25.75 1 84.75 186 GLU B O 1
ATOM 3612 N N . SER B 1 187 ? -22.422 24.859 24.734 1 89.56 187 SER B N 1
ATOM 3613 C CA . SER B 1 187 ? -22.969 25.969 25.5 1 89.56 187 SER B CA 1
ATOM 3614 C C . SER B 1 187 ? -24.453 26.172 25.188 1 89.56 187 SER B C 1
ATOM 3616 O O . SER B 1 187 ? -25.203 26.625 26.047 1 89.56 187 SER B O 1
ATOM 3618 N N . LEU B 1 188 ? -24.875 25.812 24.078 1 92 188 LEU B N 1
ATOM 3619 C CA . LEU B 1 188 ? -26.266 25.953 23.656 1 92 188 LEU B CA 1
ATOM 3620 C C . LEU B 1 188 ? -27.094 24.719 24.031 1 92 188 LEU B C 1
ATOM 3622 O O . LEU B 1 188 ? -28.266 24.625 23.703 1 92 188 LEU B O 1
ATOM 3626 N N . GLY B 1 189 ? -26.438 23.797 24.703 1 90.5 189 GLY B N 1
ATOM 3627 C CA . GLY B 1 189 ? -27.125 22.641 25.25 1 90.5 189 GLY B CA 1
ATOM 3628 C C . GLY B 1 189 ? -27.156 21.453 24.312 1 90.5 189 GLY B C 1
ATOM 3629 O O . GLY B 1 189 ? -27.875 20.484 24.547 1 90.5 189 GLY B O 1
ATOM 3630 N N . ALA B 1 190 ? -26.438 21.516 23.25 1 90.19 190 ALA B N 1
ATOM 3631 C CA . ALA B 1 190 ? -26.438 20.406 22.297 1 90.19 190 ALA B CA 1
ATOM 3632 C C . ALA B 1 190 ? -25.688 19.203 22.859 1 90.19 190 ALA B C 1
ATOM 3634 O O . ALA B 1 190 ? -24.656 19.359 23.516 1 90.19 190 ALA B O 1
ATOM 3635 N N . GLY B 1 191 ? -26.297 18.016 22.609 1 90.56 191 GLY B N 1
ATOM 3636 C CA . GLY B 1 191 ? -25.625 16.797 23.016 1 90.56 191 GLY B CA 1
ATOM 3637 C C . GLY B 1 191 ? -24.453 16.422 22.125 1 90.56 191 GLY B C 1
ATOM 3638 O O . GLY B 1 191 ? -24.203 17.094 21.125 1 90.56 191 GLY B O 1
ATOM 3639 N N . ARG B 1 192 ? -23.766 15.422 22.484 1 85.81 192 ARG B N 1
ATOM 3640 C CA . ARG B 1 192 ? -22.547 15.023 21.781 1 85.81 192 ARG B CA 1
ATOM 3641 C C . ARG B 1 192 ? -22.859 14.578 20.359 1 85.81 192 ARG B C 1
ATOM 3643 O O . ARG B 1 192 ? -22.141 14.922 19.422 1 85.81 192 ARG B O 1
ATOM 3650 N N . LEU B 1 193 ? -23.828 13.805 20.25 1 89.5 193 LEU B N 1
ATOM 3651 C CA . LEU B 1 193 ? -24.203 13.289 18.938 1 89.5 193 LEU B CA 1
ATOM 3652 C C . LEU B 1 193 ? -24.719 14.406 18.031 1 89.5 193 LEU B C 1
ATOM 3654 O O . LEU B 1 193 ? -24.438 14.43 16.828 1 89.5 193 LEU B O 1
ATOM 3658 N N . THR B 1 194 ? -25.484 15.312 18.625 1 91.12 194 THR B N 1
ATOM 3659 C CA . THR B 1 194 ? -25.984 16.469 17.875 1 91.12 194 THR B CA 1
ATOM 3660 C C . THR B 1 194 ? -24.844 17.375 17.438 1 91.12 194 THR B C 1
ATOM 3662 O O . THR B 1 194 ? -24.812 17.844 16.312 1 91.12 194 THR B O 1
ATOM 3665 N N . THR B 1 195 ? -23.953 17.625 18.359 1 90.94 195 THR B N 1
ATOM 3666 C CA . THR B 1 195 ? -22.797 18.438 18.031 1 90.94 195 THR B CA 1
ATOM 3667 C C . THR B 1 195 ? -21.984 17.812 16.906 1 90.94 195 THR B C 1
ATOM 3669 O O . THR B 1 195 ? -21.578 18.516 15.969 1 90.94 195 THR B O 1
ATOM 3672 N N . PHE B 1 196 ? -21.828 16.516 16.969 1 91.88 196 PHE B N 1
ATOM 3673 C CA . PHE B 1 196 ? -21.062 15.82 15.93 1 91.88 196 PHE B CA 1
ATOM 3674 C C . PHE B 1 196 ? -21.781 15.898 14.586 1 91.88 196 PHE B C 1
ATOM 3676 O O . PHE B 1 196 ? -21.188 16.297 13.578 1 91.88 196 PHE B O 1
ATOM 3683 N N . ARG B 1 197 ? -22.984 15.547 14.508 1 92.25 197 ARG B N 1
ATOM 3684 C CA . ARG B 1 197 ? -23.719 15.383 13.266 1 92.25 197 ARG B CA 1
ATOM 3685 C C . ARG B 1 197 ? -24.047 16.734 12.633 1 92.25 197 ARG B C 1
ATOM 3687 O O . ARG B 1 197 ? -24 16.875 11.414 1 92.25 197 ARG B O 1
ATOM 3694 N N . ARG B 1 198 ? -24.281 17.797 13.438 1 91.94 198 ARG B N 1
ATOM 3695 C CA . ARG B 1 198 ? -24.797 19.047 12.898 1 91.94 198 ARG B CA 1
ATOM 3696 C C . ARG B 1 198 ? -23.703 20.109 12.805 1 91.94 198 ARG B C 1
ATOM 3698 O O . ARG B 1 198 ? -23.797 21.047 12.016 1 91.94 198 ARG B O 1
ATOM 3705 N N . VAL B 1 199 ? -22.688 19.938 13.594 1 91.25 199 VAL B N 1
ATOM 3706 C CA . VAL B 1 199 ? -21.672 21 13.633 1 91.25 199 VAL B CA 1
ATOM 3707 C C . VAL B 1 199 ? -20.344 20.469 13.094 1 91.25 199 VAL B C 1
ATOM 3709 O O . VAL B 1 199 ? -19.797 21.016 12.133 1 91.25 199 VAL B O 1
ATOM 3712 N N . ILE B 1 200 ? -19.891 19.391 13.594 1 92.62 200 ILE B N 1
ATOM 3713 C CA . ILE B 1 200 ? -18.547 18.906 13.289 1 92.62 200 ILE B CA 1
ATOM 3714 C C . ILE B 1 200 ? -18.547 18.25 11.914 1 92.62 200 ILE B C 1
ATOM 3716 O O . ILE B 1 200 ? -17.734 18.594 11.047 1 92.62 200 ILE B O 1
ATOM 3720 N N . LEU B 1 201 ? -19.438 17.359 11.68 1 93.56 201 LEU B N 1
ATOM 3721 C CA . LEU B 1 201 ? -19.453 16.531 10.484 1 93.56 201 LEU B CA 1
ATOM 3722 C C . LEU B 1 201 ? -19.5 17.391 9.227 1 93.56 201 LEU B C 1
ATOM 3724 O O . LEU B 1 201 ? -18.703 17.203 8.305 1 93.56 201 LEU B O 1
ATOM 3728 N N . PRO B 1 202 ? -20.391 18.375 9.164 1 92.19 202 PRO B N 1
ATOM 3729 C CA . PRO B 1 202 ? -20.422 19.219 7.977 1 92.19 202 PRO B CA 1
ATOM 3730 C C . PRO B 1 202 ? -19.094 19.953 7.746 1 92.19 202 PRO B C 1
ATOM 3732 O O . PRO B 1 202 ? -18.719 20.203 6.598 1 92.19 202 PRO B O 1
ATOM 3735 N N . ASN B 1 203 ? -18.422 20.266 8.852 1 91.56 203 ASN B N 1
ATOM 3736 C CA . ASN B 1 203 ? -17.219 21.062 8.727 1 91.56 203 ASN B CA 1
ATOM 3737 C C . ASN B 1 203 ? -16 20.203 8.414 1 91.56 203 ASN B C 1
ATOM 3739 O O . ASN B 1 203 ? -14.961 20.719 7.988 1 91.56 203 ASN B O 1
ATOM 3743 N N . ILE B 1 204 ? -16.109 18.922 8.516 1 94.19 204 ILE B N 1
ATOM 3744 C CA . ILE B 1 204 ? -14.961 18.062 8.242 1 94.19 204 ILE B CA 1
ATOM 3745 C C . ILE B 1 204 ? -15.203 17.25 6.969 1 94.19 204 ILE B C 1
ATOM 3747 O O . ILE B 1 204 ? -14.453 16.328 6.66 1 94.19 204 ILE B O 1
ATOM 3751 N N . MET B 1 205 ? -16.219 17.594 6.199 1 93.88 205 MET B N 1
ATOM 3752 C CA . MET B 1 205 ? -16.609 16.859 4.996 1 93.88 205 MET B CA 1
ATOM 3753 C C . MET B 1 205 ? -15.453 16.797 3.998 1 93.88 205 MET B C 1
ATOM 3755 O O . MET B 1 205 ? -15.273 15.797 3.312 1 93.88 205 MET B O 1
ATOM 3759 N N . PRO B 1 206 ? -14.633 17.812 3.877 1 91.06 206 PRO B N 1
ATOM 3760 C CA . PRO B 1 206 ? -13.484 17.672 2.977 1 91.06 206 PRO B CA 1
ATOM 3761 C C . PRO B 1 206 ? -12.594 16.469 3.322 1 91.06 206 PRO B C 1
ATOM 3763 O O . PRO B 1 206 ? -12.148 15.758 2.426 1 91.06 206 PRO B O 1
ATOM 3766 N N . GLY B 1 207 ? -12.391 16.297 4.625 1 93.88 207 GLY B N 1
ATOM 3767 C CA . GLY B 1 207 ? -11.625 15.141 5.051 1 93.88 207 GLY B CA 1
ATOM 3768 C C . GLY B 1 207 ? -12.344 13.828 4.801 1 93.88 207 GLY B C 1
ATOM 3769 O O . GLY B 1 207 ? -11.727 12.844 4.387 1 93.88 207 GLY B O 1
ATOM 3770 N N . VAL B 1 208 ? -13.648 13.812 5.016 1 96.62 208 VAL B N 1
ATOM 3771 C CA . VAL B 1 208 ? -14.461 12.617 4.824 1 96.62 208 VAL B CA 1
ATOM 3772 C C . VAL B 1 208 ? -14.469 12.227 3.348 1 96.62 208 VAL B C 1
ATOM 3774 O O . VAL B 1 208 ? -14.227 11.062 3.004 1 96.62 208 VAL B O 1
ATOM 3777 N N . LEU B 1 209 ? -14.711 13.211 2.506 1 95.44 209 LEU B N 1
ATOM 3778 C CA . LEU B 1 209 ? -14.789 12.961 1.072 1 95.44 209 LEU B CA 1
ATOM 3779 C C . LEU B 1 209 ? -13.422 12.57 0.516 1 95.44 209 LEU B C 1
ATOM 3781 O O . LEU B 1 209 ? -13.32 11.703 -0.349 1 95.44 209 LEU B O 1
ATOM 3785 N N . GLY B 1 210 ? -12.375 13.234 1.005 1 93.62 210 GLY B N 1
ATOM 3786 C CA . GLY B 1 210 ? -11.031 12.844 0.614 1 93.62 210 GLY B CA 1
ATOM 3787 C C . GLY B 1 210 ? -10.672 11.43 1.027 1 93.62 210 GLY B C 1
ATOM 3788 O O . GLY B 1 210 ? -10.086 10.68 0.246 1 93.62 210 GLY B O 1
ATOM 3789 N N . GLY B 1 211 ? -11.008 11.125 2.27 1 95.38 211 GLY B N 1
ATOM 3790 C CA . GLY B 1 211 ? -10.789 9.766 2.744 1 95.38 211 GLY B CA 1
ATOM 3791 C C . GLY B 1 211 ? -11.555 8.727 1.948 1 95.38 211 GLY B C 1
ATOM 3792 O O . GLY B 1 211 ? -11.023 7.652 1.65 1 95.38 211 GLY B O 1
ATOM 3793 N N . ALA B 1 212 ? -12.766 9.047 1.578 1 96.94 212 ALA B N 1
ATOM 3794 C CA . ALA B 1 212 ? -13.586 8.141 0.784 1 96.94 212 ALA B CA 1
ATOM 3795 C C . ALA B 1 212 ? -12.938 7.855 -0.569 1 96.94 212 ALA B C 1
ATOM 3797 O O . ALA B 1 212 ? -12.883 6.707 -1.009 1 96.94 212 ALA B O 1
ATOM 3798 N N . LEU B 1 213 ? -12.539 8.891 -1.173 1 94.94 213 LEU B N 1
ATOM 3799 C CA . LEU B 1 213 ? -11.922 8.75 -2.486 1 94.94 213 LEU B CA 1
ATOM 3800 C C . LEU B 1 213 ? -10.648 7.914 -2.4 1 94.94 213 LEU B C 1
ATOM 3802 O O . LEU B 1 213 ? -10.406 7.043 -3.242 1 94.94 213 LEU B O 1
ATOM 3806 N N . MET B 1 214 ? -9.852 8.172 -1.434 1 94.12 214 MET B N 1
ATOM 3807 C CA . MET B 1 214 ? -8.594 7.453 -1.261 1 94.12 214 MET B CA 1
ATOM 3808 C C . MET B 1 214 ? -8.844 5.965 -1.028 1 94.12 214 MET B C 1
ATOM 3810 O O . MET B 1 214 ? -8.211 5.121 -1.667 1 94.12 214 MET B O 1
ATOM 3814 N N . VAL B 1 215 ? -9.75 5.668 -0.178 1 97.06 215 VAL B N 1
ATOM 3815 C CA . VAL B 1 215 ? -10.055 4.277 0.146 1 97.06 215 VAL B CA 1
ATOM 3816 C C . VAL B 1 215 ? -10.641 3.576 -1.08 1 97.06 215 VAL B C 1
ATOM 3818 O O . VAL B 1 215 ? -10.289 2.428 -1.37 1 97.06 215 VAL B O 1
ATOM 3821 N N . PHE B 1 216 ? -11.508 4.238 -1.757 1 97.25 216 PHE B N 1
ATOM 3822 C CA . PHE B 1 216 ? -12.094 3.646 -2.953 1 97.25 216 PHE B CA 1
ATOM 3823 C C . PHE B 1 216 ? -11.008 3.295 -3.969 1 97.25 216 PHE B C 1
ATOM 3825 O O . PHE B 1 216 ? -10.977 2.174 -4.48 1 97.25 216 PHE B O 1
ATOM 3832 N N . CYS B 1 217 ? -10.133 4.227 -4.27 1 96.06 217 CYS B N 1
ATOM 3833 C CA . CYS B 1 217 ? -9.086 4.031 -5.27 1 96.06 217 CYS B CA 1
ATOM 3834 C C . CYS B 1 217 ? -8.148 2.902 -4.859 1 96.06 217 CYS B C 1
ATOM 3836 O O . CYS B 1 217 ? -7.828 2.031 -5.672 1 96.06 217 CYS B O 1
ATOM 3838 N N . LEU B 1 218 ? -7.801 2.865 -3.652 1 95.81 218 LEU B N 1
ATOM 3839 C CA . LEU B 1 218 ? -6.832 1.878 -3.191 1 95.81 218 LEU B CA 1
ATOM 3840 C C . LEU B 1 218 ? -7.473 0.497 -3.086 1 95.81 218 LEU B C 1
ATOM 3842 O O . LEU B 1 218 ? -6.812 -0.517 -3.32 1 95.81 218 LEU B O 1
ATOM 3846 N N . SER B 1 219 ? -8.758 0.507 -2.771 1 98.06 219 SER B N 1
ATOM 3847 C CA . SER B 1 219 ? -9.469 -0.767 -2.75 1 98.06 219 SER B CA 1
ATOM 3848 C C . SER B 1 219 ? -9.641 -1.325 -4.156 1 98.06 219 SER B C 1
ATOM 3850 O O . SER B 1 219 ? -9.484 -2.527 -4.379 1 98.06 219 SER B O 1
ATOM 3852 N N . ALA B 1 220 ? -9.945 -0.486 -5.074 1 97.69 220 ALA B N 1
ATOM 3853 C CA . ALA B 1 220 ? -10.125 -0.907 -6.461 1 97.69 220 ALA B CA 1
ATOM 3854 C C . ALA B 1 220 ? -8.805 -1.394 -7.059 1 97.69 220 ALA B C 1
ATOM 3856 O O . ALA B 1 220 ? -8.805 -2.201 -7.992 1 97.69 220 ALA B O 1
ATOM 3857 N N . SER B 1 221 ? -7.754 -0.956 -6.461 1 96.56 221 SER B N 1
ATOM 3858 C CA . SER B 1 221 ? -6.426 -1.275 -6.973 1 96.56 221 SER B CA 1
ATOM 3859 C C . SER B 1 221 ? -5.797 -2.426 -6.191 1 96.56 221 SER B C 1
ATOM 3861 O O . SER B 1 221 ? -4.707 -2.889 -6.531 1 96.56 221 SER B O 1
ATOM 3863 N N . ALA B 1 222 ? -6.434 -2.893 -5.184 1 96.56 222 ALA B N 1
ATOM 3864 C CA . ALA B 1 222 ? -5.844 -3.867 -4.27 1 96.56 222 ALA B CA 1
ATOM 3865 C C . ALA B 1 222 ? -5.594 -5.199 -4.973 1 96.56 222 ALA B C 1
ATOM 3867 O O . ALA B 1 222 ? -6.41 -5.641 -5.785 1 96.56 222 ALA B O 1
ATOM 3868 N N . PHE B 1 223 ? -4.504 -5.832 -4.621 1 95.06 223 PHE B N 1
ATOM 3869 C CA . PHE B 1 223 ? -4.105 -7.098 -5.23 1 95.06 223 PHE B CA 1
ATOM 3870 C C . PHE B 1 223 ? -3.91 -8.172 -4.168 1 95.06 223 PHE B C 1
ATOM 3872 O O . PHE B 1 223 ? -4.637 -9.172 -4.148 1 95.06 223 PHE B O 1
ATOM 3879 N N . ALA B 1 224 ? -3 -7.938 -3.164 1 93.75 224 ALA B N 1
ATOM 3880 C CA . ALA B 1 224 ? -2.557 -8.969 -2.232 1 93.75 224 ALA B CA 1
ATOM 3881 C C . ALA B 1 224 ? -3.721 -9.484 -1.387 1 93.75 224 ALA B C 1
ATOM 3883 O O . ALA B 1 224 ? -3.932 -10.695 -1.275 1 93.75 224 ALA B O 1
ATOM 3884 N N . THR B 1 225 ? -4.492 -8.547 -0.863 1 96.31 225 THR B N 1
ATOM 3885 C CA . THR B 1 225 ? -5.574 -8.922 0.044 1 96.31 225 THR B CA 1
ATOM 3886 C C . THR B 1 225 ? -6.645 -9.719 -0.69 1 96.31 225 THR B C 1
ATOM 3888 O O . THR B 1 225 ? -7 -10.82 -0.27 1 96.31 225 THR B O 1
ATOM 3891 N N . PRO B 1 226 ? -7.109 -9.25 -1.847 1 96.88 226 PRO B N 1
ATOM 3892 C CA . PRO B 1 226 ? -8.094 -10.07 -2.561 1 96.88 226 PRO B CA 1
ATOM 3893 C C . PRO B 1 226 ? -7.512 -11.391 -3.057 1 96.88 226 PRO B C 1
ATOM 3895 O O . PRO B 1 226 ? -8.211 -12.406 -3.082 1 96.88 226 PRO B O 1
ATOM 3898 N N . ALA B 1 227 ? -6.301 -11.391 -3.445 1 93.56 227 ALA B N 1
ATOM 3899 C CA . ALA B 1 227 ? -5.684 -12.617 -3.936 1 93.56 227 ALA B CA 1
ATOM 3900 C C . ALA B 1 227 ? -5.602 -13.672 -2.83 1 93.56 227 ALA B C 1
ATOM 3902 O O . ALA B 1 227 ? -5.777 -14.867 -3.084 1 93.56 227 ALA B O 1
ATOM 3903 N N . MET B 1 228 ? -5.352 -13.242 -1.637 1 94.75 228 MET B N 1
ATOM 3904 C CA . MET B 1 228 ? -5.141 -14.164 -0.528 1 94.75 228 MET B CA 1
ATOM 3905 C C . MET B 1 228 ? -6.473 -14.602 0.079 1 94.75 228 MET B C 1
ATOM 3907 O O . MET B 1 228 ? -6.684 -15.781 0.342 1 94.75 228 MET B O 1
ATOM 3911 N N . LEU B 1 229 ? -7.363 -13.695 0.245 1 96.5 229 LEU B N 1
ATOM 3912 C CA . LEU B 1 229 ? -8.617 -13.992 0.932 1 96.5 229 LEU B CA 1
ATOM 3913 C C . LEU B 1 229 ? -9.68 -14.453 -0.057 1 96.5 229 LEU B C 1
ATOM 3915 O O . LEU B 1 229 ? -10.633 -15.133 0.324 1 96.5 229 LEU B O 1
ATOM 3919 N N . GLY B 1 230 ? -9.57 -14.047 -1.284 1 94.69 230 GLY B N 1
ATOM 3920 C CA . GLY B 1 230 ? -10.516 -14.438 -2.316 1 94.69 230 GLY B CA 1
ATOM 3921 C C . GLY B 1 230 ? -10.07 -15.656 -3.105 1 94.69 230 GLY B C 1
ATOM 3922 O O . GLY B 1 230 ? -10.883 -16.312 -3.754 1 94.69 230 GLY B O 1
ATOM 3923 N N . GLY B 1 231 ? -8.742 -15.906 -3.082 1 88.31 231 GLY B N 1
ATOM 3924 C CA . GLY B 1 231 ? -8.211 -17.047 -3.803 1 88.31 231 GLY B CA 1
ATOM 3925 C C . GLY B 1 231 ? -8.328 -16.906 -5.309 1 88.31 231 GLY B C 1
ATOM 3926 O O . GLY B 1 231 ? -8.43 -15.805 -5.832 1 88.31 231 GLY B O 1
ATOM 3927 N N . LYS B 1 232 ? -8.281 -18.062 -5.996 1 84.38 232 LYS B N 1
ATOM 3928 C CA . LYS B 1 232 ? -8.305 -18.109 -7.457 1 84.38 232 LYS B CA 1
ATOM 3929 C C . LYS B 1 232 ? -9.734 -17.969 -7.984 1 84.38 232 LYS B C 1
ATOM 3931 O O . LYS B 1 232 ? -9.938 -17.625 -9.148 1 84.38 232 LYS B O 1
ATOM 3936 N N . ARG B 1 233 ? -10.641 -18.125 -7.098 1 87.62 233 ARG B N 1
ATOM 3937 C CA . ARG B 1 233 ? -12.031 -18.141 -7.531 1 87.62 233 ARG B CA 1
ATOM 3938 C C . ARG B 1 233 ? -12.586 -16.719 -7.629 1 87.62 233 ARG B C 1
ATOM 3940 O O . ARG B 1 233 ? -13.273 -16.391 -8.594 1 87.62 233 ARG B O 1
ATOM 3947 N N . LEU B 1 234 ? -12.344 -15.891 -6.629 1 94.44 234 LEU B N 1
ATOM 3948 C CA . LEU B 1 234 ? -12.852 -14.516 -6.621 1 94.44 234 LEU B CA 1
ATOM 3949 C C . LEU B 1 234 ? -11.766 -13.539 -7.051 1 94.44 234 LEU B C 1
ATOM 3951 O O . LEU B 1 234 ? -11.156 -12.875 -6.207 1 94.44 234 LEU B O 1
ATOM 3955 N N . ARG B 1 235 ? -11.719 -13.445 -8.305 1 95.5 235 ARG B N 1
ATOM 3956 C CA . ARG B 1 235 ? -10.68 -12.57 -8.844 1 95.5 235 ARG B CA 1
ATOM 3957 C C . ARG B 1 235 ? -11.148 -11.125 -8.898 1 95.5 235 ARG B C 1
ATOM 3959 O O . ARG B 1 235 ? -12.344 -10.859 -9.086 1 95.5 235 ARG B O 1
ATOM 3966 N N . VAL B 1 236 ? -10.234 -10.25 -8.742 1 97.88 236 VAL B N 1
ATOM 3967 C CA . VAL B 1 236 ? -10.406 -8.828 -9.031 1 97.88 236 VAL B CA 1
ATOM 3968 C C . VAL B 1 236 ? -9.531 -8.43 -10.219 1 97.88 236 VAL B C 1
ATOM 3970 O O . VAL B 1 236 ? -8.719 -9.234 -10.695 1 97.88 236 VAL B O 1
ATOM 3973 N N . VAL B 1 237 ? -9.734 -7.242 -10.711 1 98 237 VAL B N 1
ATOM 3974 C CA . VAL B 1 237 ? -9.102 -6.848 -11.961 1 98 237 VAL B CA 1
ATOM 3975 C C . VAL B 1 237 ? -7.582 -6.859 -11.797 1 98 237 VAL B C 1
ATOM 3977 O O . VAL B 1 237 ? -6.859 -7.316 -12.688 1 98 237 VAL B O 1
ATOM 3980 N N . ALA B 1 238 ? -7.082 -6.418 -10.664 1 97 238 ALA B N 1
ATOM 3981 C CA . ALA B 1 238 ? -5.641 -6.395 -10.422 1 97 238 ALA B CA 1
ATOM 3982 C C . ALA B 1 238 ? -5.059 -7.805 -10.461 1 97 238 ALA B C 1
ATOM 3984 O O . ALA B 1 238 ? -3.986 -8.023 -11.031 1 97 238 ALA B O 1
ATOM 3985 N N . SER B 1 239 ? -5.73 -8.758 -9.867 1 95.44 239 SER B N 1
ATOM 3986 C CA . SER B 1 239 ? -5.234 -10.125 -9.867 1 95.44 239 SER B CA 1
ATOM 3987 C C . SER B 1 239 ? -5.32 -10.742 -11.266 1 95.44 239 SER B C 1
ATOM 3989 O O . SER B 1 239 ? -4.473 -11.555 -11.641 1 95.44 239 SER B O 1
ATOM 3991 N N . MET B 1 240 ? -6.367 -10.375 -12.008 1 96.06 240 MET B N 1
ATOM 3992 C CA . MET B 1 240 ? -6.484 -10.844 -13.383 1 96.06 240 MET B CA 1
ATOM 3993 C C . MET B 1 240 ? -5.324 -10.344 -14.234 1 96.06 240 MET B C 1
ATOM 3995 O O . MET B 1 240 ? -4.762 -11.102 -15.031 1 96.06 240 MET B O 1
ATOM 3999 N N . ALA B 1 241 ? -5.023 -9.078 -14.109 1 96.06 241 ALA B N 1
ATOM 4000 C CA . ALA B 1 241 ? -3.875 -8.523 -14.82 1 96.06 241 ALA B CA 1
ATOM 4001 C C . ALA B 1 241 ? -2.586 -9.234 -14.422 1 96.06 241 ALA B C 1
ATOM 4003 O O . ALA B 1 241 ? -1.781 -9.609 -15.273 1 96.06 241 ALA B O 1
ATOM 4004 N N . TYR B 1 242 ? -2.428 -9.43 -13.133 1 93.44 242 TYR B N 1
ATOM 4005 C CA . TYR B 1 242 ? -1.255 -10.117 -12.602 1 93.44 242 TYR B CA 1
ATOM 4006 C C . TYR B 1 242 ? -1.101 -11.5 -13.227 1 93.44 242 TYR B C 1
ATOM 4008 O O . TYR B 1 242 ? 0.002 -11.891 -13.609 1 93.44 242 TYR B O 1
ATOM 4016 N N . ASN B 1 243 ? -2.148 -12.227 -13.312 1 93 243 ASN B N 1
ATOM 4017 C CA . ASN B 1 243 ? -2.131 -13.57 -13.875 1 93 243 ASN B CA 1
ATOM 4018 C C . ASN B 1 243 ? -1.729 -13.562 -15.344 1 93 243 ASN B C 1
ATOM 4020 O O . ASN B 1 243 ? -0.982 -14.438 -15.797 1 93 243 ASN B O 1
ATOM 4024 N N . GLU B 1 244 ? -2.24 -12.625 -16.094 1 93.62 244 GLU B N 1
ATOM 4025 C CA . GLU B 1 244 ? -1.861 -12.531 -17.5 1 93.62 244 GLU B CA 1
ATOM 4026 C C . GLU B 1 244 ? -0.37 -12.242 -17.656 1 93.62 244 GLU B C 1
ATOM 4028 O O . GLU B 1 244 ? 0.283 -12.781 -18.547 1 93.62 244 GLU B O 1
ATOM 4033 N N . PHE B 1 245 ? 0.13 -11.445 -16.734 1 89 245 PHE B N 1
ATOM 4034 C CA . PHE B 1 245 ? 1.523 -11.031 -16.844 1 89 245 PHE B CA 1
ATOM 4035 C C . PHE B 1 245 ? 2.457 -12.164 -16.422 1 89 245 PHE B C 1
ATOM 4037 O O . PHE B 1 245 ? 3.48 -12.406 -17.062 1 89 245 PHE B O 1
ATOM 4044 N N . LEU B 1 246 ? 2.123 -12.867 -15.352 1 89 246 LEU B N 1
ATOM 4045 C CA . LEU B 1 246 ? 3.139 -13.711 -14.734 1 89 246 LEU B CA 1
ATOM 4046 C C . LEU B 1 246 ? 2.809 -15.188 -14.93 1 89 246 LEU B C 1
ATOM 4048 O O . LEU B 1 246 ? 3.684 -16.047 -14.789 1 89 246 LEU B O 1
ATOM 4052 N N . ASN B 1 247 ? 1.602 -15.523 -15.234 1 89.62 247 ASN B N 1
ATOM 4053 C CA . ASN B 1 247 ? 1.237 -16.922 -15.398 1 89.62 247 ASN B CA 1
ATOM 4054 C C . ASN B 1 247 ? 0.959 -17.266 -16.859 1 89.62 247 ASN B C 1
ATOM 4056 O O . ASN B 1 247 ? 1.714 -18.016 -17.484 1 89.62 247 ASN B O 1
ATOM 4060 N N . THR B 1 248 ? 0.054 -16.562 -17.531 1 92 248 THR B N 1
ATOM 4061 C CA . THR B 1 248 ? -0.291 -16.828 -18.922 1 92 248 THR B CA 1
ATOM 4062 C C . THR B 1 248 ? 0.75 -16.219 -19.859 1 92 248 THR B C 1
ATOM 4064 O O . THR B 1 248 ? 0.901 -16.656 -21 1 92 248 THR B O 1
ATOM 4067 N N . LEU B 1 249 ? 1.365 -15.148 -19.469 1 91.62 249 LEU B N 1
ATOM 4068 C CA . LEU B 1 249 ? 2.424 -14.43 -20.172 1 91.62 249 LEU B CA 1
ATOM 4069 C C . LEU B 1 249 ? 1.876 -13.727 -21.406 1 91.62 249 LEU B C 1
ATOM 4071 O O . LEU B 1 249 ? 2.619 -13.453 -22.359 1 91.62 249 LEU B O 1
ATOM 4075 N N . ASN B 1 250 ? 0.548 -13.609 -21.469 1 95.94 250 ASN B N 1
ATOM 4076 C CA . ASN B 1 250 ? -0.054 -12.742 -22.484 1 95.94 250 ASN B CA 1
ATOM 4077 C C . ASN B 1 250 ? -0.015 -11.281 -22.047 1 95.94 250 ASN B C 1
ATOM 4079 O O . ASN B 1 250 ? -1.032 -10.719 -21.625 1 95.94 250 ASN B O 1
ATOM 4083 N N . TRP B 1 251 ? 1.075 -10.656 -22.25 1 95.19 251 TRP B N 1
ATOM 4084 C CA . TRP B 1 251 ? 1.347 -9.32 -21.734 1 95.19 251 TRP B CA 1
ATOM 4085 C C . TRP B 1 251 ? 0.446 -8.289 -22.391 1 95.19 251 TRP B C 1
ATOM 4087 O O . TRP B 1 251 ? -0.075 -7.387 -21.734 1 95.19 251 TRP B O 1
ATOM 4097 N N . PRO B 1 252 ? 0.199 -8.406 -23.656 1 97.31 252 PRO B N 1
ATOM 4098 C CA . PRO B 1 252 ? -0.685 -7.422 -24.281 1 97.31 252 PRO B CA 1
ATOM 4099 C C . PRO B 1 252 ? -2.094 -7.438 -23.688 1 97.31 252 PRO B C 1
ATOM 4101 O O . PRO B 1 252 ? -2.664 -6.379 -23.422 1 97.31 252 PRO B O 1
ATOM 4104 N N . LEU B 1 253 ? -2.621 -8.633 -23.5 1 97.38 253 LEU B N 1
ATOM 4105 C CA . LEU B 1 253 ? -3.939 -8.711 -22.875 1 97.38 253 LEU B CA 1
ATOM 4106 C C . LEU B 1 253 ? -3.895 -8.195 -21.438 1 97.38 253 LEU B C 1
ATOM 4108 O O . LEU B 1 253 ? -4.801 -7.477 -21 1 97.38 253 LEU B O 1
ATOM 4112 N N . GLY B 1 254 ? -2.848 -8.586 -20.703 1 96.94 254 GLY B N 1
ATOM 4113 C CA . GLY B 1 254 ? -2.662 -8.047 -19.359 1 96.94 254 GLY B CA 1
ATOM 4114 C C . GLY B 1 254 ? -2.582 -6.535 -19.328 1 96.94 254 GLY B C 1
ATOM 4115 O O . GLY B 1 254 ? -3.15 -5.898 -18.438 1 96.94 254 GLY B O 1
ATOM 4116 N N . ALA B 1 255 ? -1.9 -6.008 -20.297 1 97.5 255 ALA B N 1
ATOM 4117 C CA . ALA B 1 255 ? -1.77 -4.555 -20.406 1 97.5 255 ALA B CA 1
ATOM 4118 C C . ALA B 1 255 ? -3.125 -3.9 -20.656 1 97.5 255 ALA B C 1
ATOM 4120 O O . ALA B 1 255 ? -3.426 -2.846 -20.094 1 97.5 255 ALA B O 1
ATOM 4121 N N . ALA B 1 256 ? -3.879 -4.492 -21.484 1 98.19 256 ALA B N 1
ATOM 4122 C CA . ALA B 1 256 ? -5.211 -3.961 -21.766 1 98.19 256 ALA B CA 1
ATOM 4123 C C . ALA B 1 256 ? -6.07 -3.959 -20.5 1 98.19 256 ALA B C 1
ATOM 4125 O O . ALA B 1 256 ? -6.793 -2.994 -20.234 1 98.19 256 ALA B O 1
ATOM 4126 N N . ILE B 1 257 ? -6.023 -5.02 -19.75 1 98.12 257 ILE B N 1
ATOM 4127 C CA . ILE B 1 257 ? -6.75 -5.117 -18.484 1 98.12 257 ILE B CA 1
ATOM 4128 C C . ILE B 1 257 ? -6.293 -4.012 -17.531 1 98.12 257 ILE B C 1
ATOM 4130 O O . ILE B 1 257 ? -7.121 -3.34 -16.906 1 98.12 257 ILE B O 1
ATOM 4134 N N . ALA B 1 258 ? -5.027 -3.814 -17.469 1 97.31 258 ALA B N 1
ATOM 4135 C CA . ALA B 1 258 ? -4.445 -2.797 -16.609 1 97.31 258 ALA B CA 1
ATOM 4136 C C . ALA B 1 258 ? -4.895 -1.398 -17.016 1 97.31 258 ALA B C 1
ATOM 4138 O O . ALA B 1 258 ? -5.223 -0.568 -16.172 1 97.31 258 ALA B O 1
ATOM 4139 N N . VAL B 1 259 ? -4.863 -1.13 -18.25 1 97.19 259 VAL B N 1
ATOM 4140 C CA . VAL B 1 259 ? -5.27 0.173 -18.766 1 97.19 259 VAL B CA 1
ATOM 4141 C C . VAL B 1 259 ? -6.738 0.425 -18.438 1 97.19 259 VAL B C 1
ATOM 4143 O O . VAL B 1 259 ? -7.105 1.524 -18.016 1 97.19 259 VAL B O 1
ATOM 4146 N N . LEU B 1 260 ? -7.535 -0.562 -18.625 1 97.69 260 LEU B N 1
ATOM 4147 C CA . LEU B 1 260 ? -8.953 -0.406 -18.344 1 97.69 260 LEU B CA 1
ATOM 4148 C C . LEU B 1 260 ? -9.188 -0.16 -16.859 1 97.69 260 LEU B C 1
ATOM 4150 O O . LEU B 1 260 ? -10.07 0.616 -16.469 1 97.69 260 LEU B O 1
ATOM 4154 N N . LEU B 1 261 ? -8.453 -0.908 -16.062 1 96.81 261 LEU B N 1
ATOM 4155 C CA . LEU B 1 261 ? -8.539 -0.652 -14.625 1 96.81 261 LEU B CA 1
ATOM 4156 C C . LEU B 1 261 ? -8.188 0.796 -14.305 1 96.81 261 LEU B C 1
ATOM 4158 O O . LEU B 1 261 ? -8.906 1.466 -13.562 1 96.81 261 LEU B O 1
ATOM 4162 N N . LEU B 1 262 ? -7.078 1.259 -14.867 1 95.06 262 LEU B N 1
ATOM 4163 C CA . LEU B 1 262 ? -6.621 2.627 -14.656 1 95.06 262 LEU B CA 1
ATOM 4164 C C . LEU B 1 262 ? -7.68 3.631 -15.102 1 95.06 262 LEU B C 1
ATOM 4166 O O . LEU B 1 262 ? -7.996 4.57 -14.367 1 95.06 262 LEU B O 1
ATOM 4170 N N . ILE B 1 263 ? -8.203 3.467 -16.234 1 95.56 263 ILE B N 1
ATOM 4171 C CA . ILE B 1 263 ? -9.203 4.375 -16.797 1 95.56 263 ILE B CA 1
ATOM 4172 C C . ILE B 1 263 ? -10.453 4.359 -15.93 1 95.56 263 ILE B C 1
ATOM 4174 O O . ILE B 1 263 ? -11.039 5.41 -15.648 1 95.56 263 ILE B O 1
ATOM 4178 N N . ALA B 1 264 ? -10.891 3.17 -15.539 1 95.12 264 ALA B N 1
ATOM 4179 C CA . ALA B 1 264 ? -12.086 3.045 -14.703 1 95.12 264 ALA B CA 1
ATOM 4180 C C . ALA B 1 264 ? -11.914 3.783 -13.383 1 95.12 264 ALA B C 1
ATOM 4182 O O . ALA B 1 264 ? -12.812 4.504 -12.938 1 95.12 264 ALA B O 1
ATOM 4183 N N . ILE B 1 265 ? -10.789 3.625 -12.797 1 94.44 265 ILE B N 1
ATOM 4184 C CA . ILE B 1 265 ? -10.516 4.289 -11.523 1 94.44 265 ILE B CA 1
ATOM 4185 C C . ILE B 1 265 ? -10.453 5.801 -11.734 1 94.44 265 ILE B C 1
ATOM 4187 O O . ILE B 1 265 ? -11.008 6.566 -10.938 1 94.44 265 ILE B O 1
ATOM 4191 N N . LEU B 1 266 ? -9.773 6.246 -12.789 1 92.25 266 LEU B N 1
ATOM 4192 C CA . LEU B 1 266 ? -9.68 7.668 -13.102 1 92.25 266 LEU B CA 1
ATOM 4193 C C . LEU B 1 266 ? -11.062 8.266 -13.336 1 92.25 266 LEU B C 1
ATOM 4195 O O . LEU B 1 266 ? -11.352 9.359 -12.859 1 92.25 266 LEU B O 1
ATOM 4199 N N . LEU B 1 267 ? -11.859 7.57 -14.047 1 92.69 267 LEU B N 1
ATOM 4200 C CA . LEU B 1 267 ? -13.211 8.039 -14.32 1 92.69 267 LEU B CA 1
ATOM 4201 C C . LEU B 1 267 ? -14.016 8.156 -13.031 1 92.69 267 LEU B C 1
ATOM 4203 O O . LEU B 1 267 ? -14.711 9.148 -12.82 1 92.69 267 LEU B O 1
ATOM 4207 N N . CYS B 1 268 ? -13.914 7.129 -12.211 1 90.19 268 CYS B N 1
ATOM 4208 C CA . CYS B 1 268 ? -14.617 7.168 -10.938 1 90.19 268 CYS B CA 1
ATOM 4209 C C . CYS B 1 268 ? -14.117 8.32 -10.07 1 90.19 268 CYS B C 1
ATOM 4211 O O . CYS B 1 268 ? -14.914 8.992 -9.406 1 90.19 268 CYS B O 1
ATOM 4213 N N . THR B 1 269 ? -12.844 8.547 -10.094 1 88.75 269 THR B N 1
ATOM 4214 C CA . THR B 1 269 ? -12.25 9.641 -9.328 1 88.75 269 THR B CA 1
ATOM 4215 C C . THR B 1 269 ? -12.742 10.984 -9.844 1 88.75 269 THR B C 1
ATOM 4217 O O . THR B 1 269 ? -13.109 11.859 -9.055 1 88.75 269 THR B O 1
ATOM 4220 N N . LEU B 1 270 ? -12.82 11.188 -11.125 1 89.5 270 LEU B N 1
ATOM 4221 C CA . LEU B 1 270 ? -13.281 12.43 -11.734 1 89.5 270 LEU B CA 1
ATOM 4222 C C . LEU B 1 270 ? -14.758 12.672 -11.438 1 89.5 270 LEU B C 1
ATOM 4224 O O . LEU B 1 270 ? -15.156 13.789 -11.117 1 89.5 270 LEU B O 1
ATOM 4228 N N . LEU B 1 271 ? -15.492 11.633 -11.523 1 89.38 271 LEU B N 1
ATOM 4229 C CA . LEU B 1 271 ? -16.922 11.742 -11.234 1 89.38 271 LEU B CA 1
ATOM 4230 C C . LEU B 1 271 ? -17.156 12.078 -9.766 1 89.38 271 LEU B C 1
ATOM 4232 O O . LEU B 1 271 ? -18.016 12.906 -9.445 1 89.38 271 LEU B O 1
ATOM 4236 N N . TRP B 1 272 ? -16.406 11.445 -8.953 1 89.06 272 TRP B N 1
ATOM 4237 C CA . TRP B 1 272 ? -16.484 11.711 -7.52 1 89.06 272 TRP B CA 1
ATOM 4238 C C . TRP B 1 272 ? -16.125 13.164 -7.215 1 89.06 272 TRP B C 1
ATOM 4240 O O . TRP B 1 272 ? -16.844 13.852 -6.496 1 89.06 272 TRP B O 1
ATOM 4250 N N . THR B 1 273 ? -15.086 13.664 -7.785 1 87.06 273 THR B N 1
ATOM 4251 C CA . THR B 1 273 ? -14.617 15.023 -7.52 1 87.06 273 THR B CA 1
ATOM 4252 C C . THR B 1 273 ? -15.609 16.047 -8.062 1 87.06 273 THR B C 1
ATOM 4254 O O . THR B 1 273 ? -15.922 17.031 -7.383 1 87.06 273 THR B O 1
ATOM 4257 N N . ARG B 1 274 ? -16.219 15.805 -9.195 1 86.5 274 ARG B N 1
ATOM 4258 C CA . ARG B 1 274 ? -17.094 16.766 -9.859 1 86.5 274 ARG B CA 1
ATOM 4259 C C . ARG B 1 274 ? -18.5 16.719 -9.258 1 86.5 274 ARG B C 1
ATOM 4261 O O . ARG B 1 274 ? -19.125 17.766 -9.07 1 86.5 274 ARG B O 1
ATOM 4268 N N . LEU B 1 275 ? -18.891 15.57 -8.938 1 85.75 275 LEU B N 1
ATOM 4269 C CA . LEU B 1 275 ? -20.312 15.43 -8.625 1 85.75 275 LEU B CA 1
ATOM 4270 C C . LEU B 1 275 ? -20.531 15.398 -7.113 1 85.75 275 LEU B C 1
ATOM 4272 O O . LEU B 1 275 ? -21.625 15.734 -6.637 1 85.75 275 LEU B O 1
ATOM 4276 N N . VAL B 1 276 ? -19.547 14.977 -6.453 1 81.44 276 VAL B N 1
ATOM 4277 C CA . VAL B 1 276 ? -19.766 14.773 -5.027 1 81.44 276 VAL B CA 1
ATOM 4278 C C . VAL B 1 276 ? -18.969 15.789 -4.219 1 81.44 276 VAL B C 1
ATOM 4280 O O . VAL B 1 276 ? -19.531 16.672 -3.566 1 81.44 276 VAL B O 1
ATOM 4283 N N . GLU B 1 277 ? -17.781 15.742 -4.465 1 81.81 277 GLU B N 1
ATOM 4284 C CA . GLU B 1 277 ? -16.906 16.547 -3.617 1 81.81 277 GLU B CA 1
ATOM 4285 C C . GLU B 1 277 ? -17.156 18.047 -3.834 1 81.81 277 GLU B C 1
ATOM 4287 O O . GLU B 1 277 ? -17.422 18.781 -2.879 1 81.81 277 GLU B O 1
ATOM 4292 N N . ARG B 1 278 ? -17.188 18.516 -5.027 1 81.5 278 ARG B N 1
ATOM 4293 C CA . ARG B 1 278 ? -17.375 19.938 -5.324 1 81.5 278 ARG B CA 1
ATOM 4294 C C . ARG B 1 278 ? -18.766 20.406 -4.902 1 81.5 278 ARG B C 1
ATOM 4296 O O . ARG B 1 278 ? -18.906 21.5 -4.348 1 81.5 278 ARG B O 1
ATOM 4303 N N . ARG B 1 279 ? -19.688 19.656 -5.121 1 78.75 279 ARG B N 1
ATOM 4304 C CA . ARG B 1 279 ? -21.047 20.016 -4.766 1 78.75 279 ARG B CA 1
ATOM 4305 C C . ARG B 1 279 ? -21.234 20.078 -3.252 1 78.75 279 ARG B C 1
ATOM 4307 O O . ARG B 1 279 ? -21.844 21.016 -2.73 1 78.75 279 ARG B O 1
ATOM 4314 N N . ALA B 1 280 ? -20.641 19.109 -2.689 1 79.69 280 ALA B N 1
ATOM 4315 C CA . ALA B 1 280 ? -20.75 19.062 -1.234 1 79.69 280 ALA B CA 1
ATOM 4316 C C . ALA B 1 280 ? -20.016 20.234 -0.587 1 79.69 280 ALA B C 1
ATOM 4318 O O . ALA B 1 280 ? -20.547 20.875 0.323 1 79.69 280 ALA B O 1
ATOM 4319 N N . LEU B 1 281 ? -18.984 20.562 -1.062 1 79.12 281 LEU B N 1
ATOM 4320 C CA . LEU B 1 281 ? -18.188 21.641 -0.481 1 79.12 281 LEU B CA 1
ATOM 4321 C C . LEU B 1 281 ? -18.781 23 -0.818 1 79.12 281 LEU B C 1
ATOM 4323 O O . LEU B 1 281 ? -18.719 23.922 -0.003 1 79.12 281 LEU B O 1
ATOM 4327 N N . ARG B 1 282 ? -19.344 23.125 -1.937 1 77.56 282 ARG B N 1
ATOM 4328 C CA . ARG B 1 282 ? -20.047 24.359 -2.293 1 77.56 282 ARG B CA 1
ATOM 4329 C C . ARG B 1 282 ? -21.25 24.594 -1.391 1 77.56 282 ARG B C 1
ATOM 4331 O O . ARG B 1 282 ? -21.5 25.719 -0.962 1 77.56 282 ARG B O 1
ATOM 4338 N N . ARG B 1 283 ? -21.828 23.578 -1.127 1 73.88 283 ARG B N 1
ATOM 4339 C CA . ARG B 1 283 ? -23 23.672 -0.274 1 73.88 283 ARG B CA 1
ATOM 4340 C C . ARG B 1 283 ? -22.625 24.094 1.144 1 73.88 283 ARG B C 1
ATOM 4342 O O . ARG B 1 283 ? -23.391 24.766 1.828 1 73.88 283 ARG B O 1
ATOM 4349 N N . LEU B 1 284 ? -21.422 23.719 1.516 1 72.62 284 LEU B N 1
ATOM 4350 C CA . LEU B 1 284 ? -20.969 24 2.871 1 72.62 284 LEU B CA 1
ATOM 4351 C C . LEU B 1 284 ? -20.25 25.344 2.926 1 72.62 284 LEU B C 1
ATOM 4353 O O . LEU B 1 284 ? -19.906 25.828 4.008 1 72.62 284 LEU B O 1
ATOM 4357 N N . GLY B 1 285 ? -20.078 25.891 1.786 1 67.88 285 GLY B N 1
ATOM 4358 C CA . GLY B 1 285 ? -19.406 27.188 1.715 1 67.88 285 GLY B CA 1
ATOM 4359 C C . GLY B 1 285 ? -17.906 27.078 1.835 1 67.88 285 GLY B C 1
ATOM 4360 O O . GLY B 1 285 ? -17.234 28.031 2.232 1 67.88 285 GLY B O 1
ATOM 4361 N N . VAL B 1 286 ? -17.484 25.781 1.763 1 59.72 286 VAL B N 1
ATOM 4362 C CA . VAL B 1 286 ? -16.047 25.547 1.831 1 59.72 286 VAL B CA 1
ATOM 4363 C C . VAL B 1 286 ? -15.453 25.578 0.426 1 59.72 286 VAL B C 1
ATOM 4365 O O . VAL B 1 286 ? -15.984 24.953 -0.497 1 59.72 286 VAL B O 1
ATOM 4368 N N . GLY B 1 287 ? -14.516 26.578 0.054 1 51.12 287 GLY B N 1
ATOM 4369 C CA . GLY B 1 287 ? -13.867 26.734 -1.237 1 51.12 287 GLY B CA 1
ATOM 4370 C C . GLY B 1 287 ? -14.219 28.047 -1.922 1 51.12 287 GLY B C 1
ATOM 4371 O O . GLY B 1 287 ? -13.875 28.25 -3.088 1 51.12 287 GLY B O 1
ATOM 4372 N N . ALA B 1 288 ? -15.203 28.781 -1.319 1 41.97 288 ALA B N 1
ATOM 4373 C CA . ALA B 1 288 ? -15.391 30.109 -1.901 1 41.97 288 ALA B CA 1
ATOM 4374 C C . ALA B 1 288 ? -14.25 31.047 -1.504 1 41.97 288 ALA B C 1
ATOM 4376 O O . ALA B 1 288 ? -13.672 30.906 -0.426 1 41.97 288 ALA B O 1
#

Organism: NCBI:txid207340

Radius of gyration: 25.26 Å; Cα contacts (8 Å, |Δi|>4): 793; chains: 2; bounding box: 56×80×75 Å